Protein AF-A0A662TUN0-F1 (afdb_monomer_lite)

Foldseek 3Di:
DPPVVVVVVPPPDDDDPPPVNVVVVVVVVVVVLVVVVVVQDDDPCCVVVVVVVVVLVVVLVVVVVVPPPDDDDVVVVVVSVCSVVVVSVVSVVVSVVCLVPDDLVSLLVVLLVVLVVLLVLLVVLLVLCVVLVHDPVLSVVSVVLSVVSVVLNVCSVVDPDSVVSVVSSVVNVVSSVVSNVVSVVSSVVSVVVVPPDPVVVVVVVVVVVVPDDDPDDDDDDDDDDDDDDPCPVVVVVCCVVPPVVVVVVVVVVVVVVVVVVVVVVVVVVVVCCVPPVPVPCPVPVVCCCVVPVVVVVVVVVVVVVVVVVVVVVLVVVVVVVCVVCPPPDLVSLVVQLVVLVVSLVVLVVVVVVVVVVLPDDDPDDPDNCNVVVVVCCVVCVVVVVSVVVSVVCNCVSHVVSVVVNCCVVPVPDDDDLVVLLQCLQVPVDDLVVSQVSVVVVVDDPVVSVVSSVVSHDQPDLVVLLQCVCVVVDDLVVSLVSVVVVVDDPVVSVVSNLSSNDADPLVRLLVCPLVVVDDLVVNLVSCVSVVNDPVCSVVVNLVSPQQQPLVRLLVCCLPVVDDLVVNLVNCVSVVNDNVCSVVSSVVSVCVSLVVVLVVVLLVLLVCVLVVVDDLVRSLVVSVVSVDDSVVSVVSNVVSVVVSLVVVLVVVLVVLLVCVLCVVDDPVRSVVVCVVSPHDVVVCVVVSVVSVVSSLVVVLVVQLVVLLVCVLVVVDDLVVSLVSNVVSPDDNVVSVVSSVVSVVVSVVVVVVD

Sequence (751 aa):
MPLEKSLKKQSEVEDPLTFGGILSPLRHVMDISLEALKRGLRDQNQHELAVAVSSLQRRVSTHLSAHRASKVDPRDLANIAMSIFNPIALAIHTANFVIKQTPLDQFKRMAKSQIDQWIKNLKDKIKRLEDLGASKSFINTANYTITRLQYKKSRIDRFRTKDQVQTFLRMVKEIYRGEEERLDKAIEELKKRKEKPWWEDLGKAITDAFAGVGEAISGAFAGIGAAIFGALRDFANWFYENALKPFWDWIVEQVKGLLKWAIDAIKGFLTWIKSDLMPTAKPYLQSFYREVVIPAFDAFKLLVEIVKGGIKAILGWIITKLKPFIPLTPDKAVDLACYMSAIGVVVSAGTGILNIFGRIRIFGTQVDYTAITRAFERAFSVTAITAVAASVLSGIAVRTPLTYAFNYTFRPTMPSEGTLNALRGHGFITKEKYKHYMAYYGYPDEWIELMEKLTWTIPSERQLINMLSINAITEEKFREAIKWYGYDDEFVNGFYKLAKWKPSQVVAEQMFIRGIIDEKSLRQVYEDLGIPREWQGKFIANLRRPLTRYETRITWEIRGLTDDYMIKTLKENGYRPADIPYMLSYIKGFTARTEKMAAARRIVRDVREGYYTPDAARNKIRKLNIRSEIVEALMLRAEAESEGDAKADLLSSLLEEFEYGLISRERLLKELEAYGYDLDRLRTTIRRREVRRRRRLRDLQLRTIIALRQRHKIDDATCLQMLLGIGLDEDWARAWLEYAKATERARRETA

pLDDT: mean 76.01, std 21.82, range [23.58, 98.0]

Radius of gyration: 50.06 Å; chains: 1; bounding box: 85×110×154 Å

Structure (mmCIF, N/CA/C/O backbone):
data_AF-A0A662TUN0-F1
#
_entry.id   AF-A0A662TUN0-F1
#
loop_
_atom_site.group_PDB
_atom_site.id
_atom_site.type_symbol
_atom_site.label_atom_id
_atom_site.label_alt_id
_atom_site.label_comp_id
_atom_site.label_asym_id
_atom_site.label_entity_id
_atom_site.label_seq_id
_atom_site.pdbx_PDB_ins_code
_atom_site.Cartn_x
_atom_site.Cartn_y
_atom_site.Cartn_z
_atom_site.occupancy
_atom_site.B_iso_or_equiv
_atom_site.auth_seq_id
_atom_site.auth_comp_id
_atom_site.auth_asym_id
_atom_site.auth_atom_id
_atom_site.pdbx_PDB_model_num
ATOM 1 N N . MET A 1 1 ? 25.743 -49.165 -41.991 1.00 48.34 1 MET A N 1
ATOM 2 C CA . MET A 1 1 ? 26.690 -50.197 -41.508 1.00 48.34 1 MET A CA 1
ATOM 3 C C . MET A 1 1 ? 28.045 -49.625 -41.031 1.00 48.34 1 MET A C 1
ATOM 5 O O . MET A 1 1 ? 29.084 -50.185 -41.348 1.00 48.34 1 MET A O 1
ATOM 9 N N . PRO A 1 2 ? 28.059 -48.573 -40.183 1.00 35.03 2 PRO A N 1
ATOM 10 C CA . PRO A 1 2 ? 29.164 -48.429 -39.220 1.00 35.03 2 PRO A CA 1
ATOM 11 C C . PRO A 1 2 ? 28.708 -48.034 -37.797 1.00 35.03 2 PRO A C 1
ATOM 13 O O . PRO A 1 2 ? 29.379 -47.257 -37.130 1.00 35.03 2 PRO A O 1
ATOM 16 N N . LEU A 1 3 ? 27.572 -48.562 -37.313 1.00 28.41 3 LEU A N 1
ATOM 17 C CA . LEU A 1 3 ? 27.154 -48.424 -35.901 1.00 28.41 3 LEU A CA 1
ATOM 18 C C . LEU A 1 3 ? 27.392 -49.699 -35.066 1.00 28.41 3 LEU A C 1
ATOM 20 O O . LEU A 1 3 ? 27.362 -49.659 -33.842 1.00 28.41 3 LEU A O 1
ATOM 24 N N . GLU A 1 4 ? 27.664 -50.829 -35.721 1.00 33.34 4 GLU A N 1
ATOM 25 C CA . GLU A 1 4 ? 27.716 -52.151 -35.080 1.00 33.34 4 GLU A CA 1
ATOM 26 C C . GLU A 1 4 ? 29.082 -52.460 -34.437 1.00 33.34 4 GLU A C 1
ATOM 28 O O . GLU A 1 4 ? 29.174 -53.241 -33.494 1.00 33.34 4 GLU A O 1
ATOM 33 N N . LYS A 1 5 ? 30.156 -51.788 -34.883 1.00 40.44 5 LYS A N 1
ATOM 34 C CA . LYS A 1 5 ? 31.504 -51.944 -34.305 1.00 40.44 5 LYS A CA 1
ATOM 35 C C . LYS A 1 5 ? 31.730 -51.129 -33.027 1.00 40.44 5 LYS A C 1
ATOM 37 O O . LYS A 1 5 ? 32.578 -51.510 -32.228 1.00 40.44 5 LYS A O 1
ATOM 42 N N . SER A 1 6 ? 30.960 -50.066 -32.794 1.00 36.12 6 SER A N 1
ATOM 43 C CA . SER A 1 6 ? 31.118 -49.222 -31.599 1.00 36.12 6 SER A CA 1
ATOM 44 C C . SER A 1 6 ? 30.481 -49.837 -30.349 1.00 36.12 6 SER A C 1
ATOM 46 O O . SER A 1 6 ? 30.940 -49.576 -29.243 1.00 36.12 6 SER A O 1
ATOM 48 N N . LEU A 1 7 ? 29.470 -50.700 -30.513 1.00 35.25 7 LEU A N 1
ATOM 49 C CA . LEU A 1 7 ? 28.774 -51.353 -29.396 1.00 35.25 7 LEU A CA 1
ATOM 50 C C . LEU A 1 7 ? 29.473 -52.626 -28.891 1.00 35.25 7 LEU A C 1
ATOM 52 O O . LEU A 1 7 ? 29.279 -53.005 -27.741 1.00 35.25 7 LEU A O 1
ATOM 56 N N . LYS A 1 8 ? 30.346 -53.253 -29.692 1.00 36.91 8 LYS A N 1
ATOM 57 C CA . LYS A 1 8 ? 31.093 -54.456 -29.274 1.00 36.91 8 LYS A CA 1
ATOM 58 C C . LYS A 1 8 ? 32.283 -54.186 -28.347 1.00 36.91 8 LYS A C 1
ATOM 60 O O . LYS A 1 8 ? 32.825 -55.133 -27.799 1.00 36.91 8 LYS A O 1
ATOM 65 N N . LYS A 1 9 ? 32.695 -52.926 -28.152 1.00 34.88 9 LYS A N 1
ATOM 66 C CA . LYS A 1 9 ? 33.853 -52.584 -27.301 1.00 34.88 9 LYS A CA 1
ATOM 67 C C . LYS A 1 9 ? 33.482 -52.142 -25.876 1.00 34.88 9 LYS A C 1
ATOM 69 O O . LYS A 1 9 ? 34.372 -51.832 -25.099 1.00 34.88 9 LYS A O 1
ATOM 74 N N . GLN A 1 10 ? 32.190 -52.107 -25.535 1.00 30.05 10 GLN A N 1
ATOM 75 C CA . GLN A 1 10 ? 31.691 -51.746 -24.196 1.00 30.05 10 GLN A CA 1
ATOM 76 C C . GLN A 1 10 ? 31.058 -52.919 -23.426 1.00 30.05 10 GLN A C 1
ATOM 78 O O . GLN A 1 10 ? 30.536 -52.708 -22.338 1.00 30.05 10 GLN A O 1
ATOM 83 N N . SER A 1 11 ? 31.109 -54.151 -23.946 1.00 30.75 11 SER A N 1
ATOM 84 C CA . SER A 1 11 ? 30.515 -55.329 -23.291 1.00 30.75 11 SER A CA 1
ATOM 85 C C . SER A 1 11 ? 31.464 -56.107 -22.368 1.00 30.75 11 SER A C 1
ATOM 87 O O . SER A 1 11 ? 31.121 -57.209 -21.958 1.00 30.75 11 SER A O 1
ATOM 89 N N . GLU A 1 12 ? 32.629 -55.556 -22.023 1.00 33.03 12 GLU A N 1
ATOM 90 C CA . GLU A 1 12 ? 33.566 -56.143 -21.052 1.00 33.03 12 GLU A CA 1
ATOM 91 C C . GLU A 1 12 ? 33.763 -55.195 -19.862 1.00 33.03 12 GLU A C 1
ATOM 93 O O . GLU A 1 12 ? 34.846 -54.674 -19.625 1.00 33.03 12 GLU A O 1
ATOM 98 N N . VAL A 1 13 ? 32.682 -54.924 -19.129 1.00 31.31 13 VAL A N 1
ATOM 99 C CA . VAL A 1 13 ? 32.752 -54.522 -17.718 1.00 31.31 13 VAL A CA 1
ATOM 100 C C . VAL A 1 13 ? 31.605 -55.235 -17.009 1.00 31.31 13 VAL A C 1
ATOM 102 O O . VAL A 1 13 ? 30.433 -54.923 -17.220 1.00 31.31 13 VAL A O 1
ATOM 105 N N . GLU A 1 14 ? 31.956 -56.250 -16.227 1.00 36.78 14 GLU A N 1
ATOM 106 C CA . GLU A 1 14 ? 31.050 -56.975 -15.344 1.00 36.78 14 GLU A CA 1
ATOM 107 C C . GLU A 1 14 ? 30.590 -56.059 -14.203 1.00 36.78 14 GLU A C 1
ATOM 109 O O . GLU A 1 14 ? 31.355 -55.777 -13.288 1.00 36.78 14 GLU A O 1
ATOM 114 N N . ASP A 1 15 ? 29.334 -55.613 -14.248 1.00 33.41 15 ASP A N 1
ATOM 115 C CA . ASP A 1 15 ? 28.508 -55.485 -13.042 1.00 33.41 15 ASP A CA 1
ATOM 116 C C . ASP A 1 15 ? 27.020 -55.484 -13.454 1.00 33.41 15 ASP A C 1
ATOM 118 O O . ASP A 1 15 ? 26.587 -54.610 -14.218 1.00 33.41 15 ASP A O 1
ATOM 122 N N . PRO A 1 16 ? 26.195 -56.467 -13.046 1.00 37.47 16 PRO A N 1
ATOM 123 C CA . PRO A 1 16 ? 24.793 -56.479 -13.426 1.00 37.47 16 PRO A CA 1
ATOM 124 C C . PRO A 1 16 ? 24.069 -55.351 -12.686 1.00 37.47 16 PRO A C 1
ATOM 126 O O . PRO A 1 16 ? 23.935 -55.381 -11.464 1.00 37.47 16 PRO A O 1
ATOM 129 N N . LEU A 1 17 ? 23.545 -54.375 -13.439 1.00 38.66 17 LEU A N 1
ATOM 130 C CA . LEU A 1 17 ? 22.558 -53.398 -12.969 1.00 38.66 17 LEU A CA 1
ATOM 131 C C . LEU A 1 17 ? 21.424 -54.143 -12.255 1.00 38.66 17 LEU A C 1
ATOM 133 O O . LEU A 1 17 ? 20.499 -54.669 -12.878 1.00 38.66 17 LEU A O 1
ATOM 137 N N . THR A 1 18 ? 21.510 -54.220 -10.930 1.00 45.38 18 THR A N 1
ATOM 138 C CA . THR A 1 18 ? 20.488 -54.873 -10.125 1.00 45.38 18 THR A CA 1
ATOM 139 C C . THR A 1 18 ? 19.178 -54.116 -10.306 1.00 45.38 18 THR A C 1
ATOM 141 O O . THR A 1 18 ? 19.124 -52.886 -10.302 1.00 45.38 18 THR A O 1
ATOM 144 N N . PHE A 1 19 ? 18.090 -54.870 -10.449 1.00 42.88 19 PHE A N 1
ATOM 145 C CA . PHE A 1 19 ? 16.725 -54.376 -10.656 1.00 42.88 19 PHE A CA 1
ATOM 146 C C . PHE A 1 19 ? 16.303 -53.284 -9.638 1.00 42.88 19 PHE A C 1
ATOM 148 O O . PHE A 1 19 ? 15.432 -52.461 -9.916 1.00 42.88 19 PHE A O 1
ATOM 155 N N . GLY A 1 20 ? 16.957 -53.228 -8.469 1.00 43.78 20 GLY A N 1
ATOM 156 C CA . GLY A 1 20 ? 16.772 -52.192 -7.447 1.00 43.78 20 GLY A CA 1
ATOM 157 C C . GLY A 1 20 ? 17.351 -50.808 -7.789 1.00 43.78 20 GLY A C 1
ATOM 158 O O . GLY A 1 20 ? 16.782 -49.804 -7.357 1.00 43.78 20 GLY A O 1
ATOM 159 N N . GLY A 1 21 ? 18.417 -50.722 -8.594 1.00 43.38 21 GLY A N 1
ATOM 160 C CA . GLY A 1 21 ? 19.091 -49.461 -8.937 1.00 43.38 21 GLY A CA 1
ATOM 161 C C . GLY A 1 21 ? 18.290 -48.554 -9.878 1.00 43.38 21 GLY A C 1
ATOM 162 O O . GLY A 1 21 ? 18.373 -47.333 -9.779 1.00 43.38 21 GLY A O 1
ATOM 163 N N . ILE A 1 22 ? 17.450 -49.136 -10.742 1.00 48.38 22 ILE A N 1
ATOM 164 C CA . ILE A 1 22 ? 16.621 -48.397 -11.715 1.00 48.38 22 ILE A CA 1
ATOM 165 C C . ILE A 1 22 ? 15.262 -47.998 -11.113 1.00 48.38 22 ILE A C 1
ATOM 167 O O . ILE A 1 22 ? 14.720 -46.937 -11.429 1.00 48.38 22 ILE A O 1
ATOM 171 N N . LEU A 1 23 ? 14.711 -48.809 -10.203 1.00 47.75 23 LEU A N 1
ATOM 172 C CA . LEU A 1 23 ? 13.394 -48.557 -9.606 1.00 47.75 23 LEU A CA 1
ATOM 173 C C . LEU A 1 23 ? 13.408 -47.485 -8.510 1.00 47.75 23 LEU A C 1
ATOM 175 O O . LEU A 1 23 ? 12.399 -46.805 -8.328 1.00 47.75 23 LEU A O 1
ATOM 179 N N . SER A 1 24 ? 14.523 -47.300 -7.798 1.00 49.19 24 SER A N 1
ATOM 180 C CA . SER A 1 24 ? 14.619 -46.289 -6.734 1.00 49.19 24 SER A CA 1
ATOM 181 C C . SER A 1 24 ? 14.491 -44.845 -7.267 1.00 49.19 24 SER A C 1
ATOM 183 O O . SER A 1 24 ? 13.633 -44.109 -6.767 1.00 49.19 24 SER A O 1
ATOM 185 N N . PRO A 1 25 ? 15.196 -44.441 -8.347 1.00 44.03 25 PRO A N 1
ATOM 186 C CA . PRO A 1 25 ? 15.008 -43.124 -8.963 1.00 44.03 25 PRO A CA 1
ATOM 187 C C . PRO A 1 25 ? 13.605 -42.925 -9.547 1.00 44.03 25 PRO A C 1
ATOM 189 O O . PRO A 1 25 ? 13.016 -41.861 -9.381 1.00 44.03 25 PRO A O 1
ATOM 192 N N . LEU A 1 26 ? 13.035 -43.952 -10.187 1.00 47.12 26 LEU A N 1
ATOM 193 C CA . LEU A 1 26 ? 11.683 -43.901 -10.761 1.00 47.12 26 LEU A CA 1
ATOM 194 C C . LEU A 1 26 ? 10.607 -43.724 -9.685 1.00 47.12 26 LEU A C 1
ATOM 196 O O . LEU A 1 26 ? 9.713 -42.892 -9.839 1.00 47.12 26 LEU A O 1
ATOM 200 N N . ARG A 1 27 ? 10.728 -44.442 -8.563 1.00 50.09 27 ARG A N 1
ATOM 201 C CA . ARG A 1 27 ? 9.854 -44.282 -7.396 1.00 50.09 27 ARG A CA 1
ATOM 202 C C . ARG A 1 27 ? 9.994 -42.890 -6.785 1.00 50.09 27 ARG A C 1
ATOM 204 O O . ARG A 1 27 ? 8.986 -42.252 -6.510 1.00 50.09 27 ARG A O 1
ATOM 211 N N . HIS A 1 28 ? 11.219 -42.382 -6.667 1.00 48.28 28 HIS A N 1
ATOM 212 C CA . HIS A 1 28 ? 11.476 -41.038 -6.154 1.00 48.28 28 HIS A CA 1
ATOM 213 C C . HIS A 1 28 ? 10.874 -39.942 -7.053 1.00 48.28 28 HIS A C 1
ATOM 215 O O . HIS A 1 28 ? 10.229 -39.017 -6.562 1.00 48.28 28 HIS A O 1
ATOM 221 N N . VAL A 1 29 ? 11.000 -40.074 -8.378 1.00 45.88 29 VAL A N 1
ATOM 222 C CA . VAL A 1 29 ? 10.388 -39.157 -9.358 1.00 45.88 29 VAL A CA 1
ATOM 223 C C . VAL A 1 29 ? 8.859 -39.237 -9.322 1.00 45.88 29 VAL A C 1
ATOM 225 O O . VAL A 1 29 ? 8.189 -38.202 -9.405 1.00 45.88 29 VAL A O 1
ATOM 228 N N . MET A 1 30 ? 8.293 -40.437 -9.153 1.00 51.94 30 MET A N 1
ATOM 229 C CA . MET A 1 30 ? 6.851 -40.623 -8.975 1.00 51.94 30 MET A CA 1
ATOM 230 C C . MET A 1 30 ? 6.352 -39.979 -7.681 1.00 51.94 30 MET A C 1
ATOM 232 O O . MET A 1 30 ? 5.363 -39.252 -7.733 1.00 51.94 30 MET A O 1
ATOM 236 N N . ASP A 1 31 ? 7.046 -40.168 -6.560 1.00 53.22 31 ASP A N 1
ATOM 237 C CA . ASP A 1 31 ? 6.667 -39.607 -5.259 1.00 53.22 31 ASP A CA 1
ATOM 238 C C . ASP A 1 31 ? 6.733 -38.068 -5.268 1.00 53.22 31 ASP A C 1
ATOM 240 O O . ASP A 1 31 ? 5.800 -37.404 -4.809 1.00 53.22 31 ASP A O 1
ATOM 244 N N . ILE A 1 32 ? 7.768 -37.484 -5.888 1.00 48.00 32 ILE A N 1
ATOM 245 C CA . ILE A 1 32 ? 7.890 -36.028 -6.084 1.00 48.00 32 ILE A CA 1
ATOM 246 C C . ILE A 1 32 ? 6.746 -35.491 -6.954 1.00 48.00 32 ILE A C 1
ATOM 248 O O . ILE A 1 32 ? 6.148 -34.458 -6.637 1.00 48.00 32 ILE A O 1
ATOM 252 N N . SER A 1 33 ? 6.419 -36.192 -8.042 1.00 47.09 33 SER A N 1
ATOM 253 C CA . SER A 1 33 ? 5.356 -35.783 -8.968 1.00 47.09 33 SER A CA 1
ATOM 254 C C . SER A 1 33 ? 3.970 -35.886 -8.322 1.00 47.09 33 SER A C 1
ATOM 256 O O . SER A 1 33 ? 3.140 -34.993 -8.500 1.00 47.09 33 SER A O 1
ATOM 258 N N . LEU A 1 34 ? 3.733 -36.928 -7.516 1.00 52.03 34 LEU A N 1
ATOM 259 C CA . LEU A 1 34 ? 2.487 -37.128 -6.770 1.00 52.03 34 LEU A CA 1
ATOM 260 C C . LEU A 1 34 ? 2.287 -36.046 -5.705 1.00 52.03 34 LEU A C 1
ATOM 262 O O . LEU A 1 34 ? 1.183 -35.528 -5.539 1.00 52.03 34 LEU A O 1
ATOM 266 N N . GLU A 1 35 ? 3.353 -35.693 -4.992 1.00 50.09 35 GLU A N 1
ATOM 267 C CA . GLU A 1 35 ? 3.318 -34.690 -3.932 1.00 50.09 35 GLU A CA 1
ATOM 268 C C . GLU A 1 35 ? 3.125 -33.273 -4.503 1.00 50.09 35 GLU A C 1
ATOM 270 O O . GLU A 1 35 ? 2.388 -32.460 -3.939 1.00 50.09 35 GLU A O 1
ATOM 275 N N . ALA A 1 36 ? 3.694 -32.991 -5.681 1.00 45.69 36 ALA A N 1
ATOM 276 C CA . ALA A 1 36 ? 3.439 -31.759 -6.427 1.00 45.69 36 ALA A CA 1
ATOM 277 C C . ALA A 1 36 ? 1.981 -31.658 -6.922 1.00 45.69 36 ALA A C 1
ATOM 279 O O . ALA A 1 36 ? 1.385 -30.580 -6.848 1.00 45.69 36 ALA A O 1
ATOM 280 N N . LEU A 1 37 ? 1.387 -32.774 -7.363 1.00 48.62 37 LEU A N 1
ATOM 281 C CA . LEU A 1 37 ? -0.019 -32.861 -7.783 1.00 48.62 37 LEU A CA 1
ATOM 282 C C . LEU A 1 37 ? -0.994 -32.697 -6.605 1.00 48.62 37 LEU A C 1
ATOM 284 O O . LEU A 1 37 ? -1.946 -31.923 -6.707 1.00 48.62 37 LEU A O 1
ATOM 288 N N . LYS A 1 38 ? -0.725 -33.336 -5.458 1.00 49.38 38 LYS A N 1
ATOM 289 C CA . LYS A 1 38 ? -1.530 -33.205 -4.225 1.00 49.38 38 LYS A CA 1
ATOM 290 C C . LYS A 1 38 ? -1.543 -31.779 -3.669 1.00 49.38 38 LYS A C 1
ATOM 292 O O . LYS A 1 38 ? -2.560 -31.333 -3.142 1.00 49.38 38 LYS A O 1
ATOM 297 N N . ARG A 1 39 ? -0.436 -31.041 -3.803 1.00 46.94 39 ARG A N 1
ATOM 298 C CA . ARG A 1 39 ? -0.315 -29.649 -3.326 1.00 46.94 39 ARG A CA 1
ATOM 299 C C . ARG A 1 39 ? -0.993 -28.617 -4.240 1.00 46.94 39 ARG A C 1
ATOM 301 O O . ARG A 1 39 ? -1.156 -27.475 -3.818 1.00 46.94 39 ARG A O 1
ATOM 308 N N . GLY A 1 40 ? -1.373 -28.988 -5.467 1.00 43.53 40 GLY A N 1
ATOM 309 C CA . GLY A 1 40 ? -1.867 -28.062 -6.494 1.00 43.53 40 GLY A CA 1
ATOM 310 C C . GLY A 1 40 ? -3.389 -27.896 -6.615 1.00 43.53 40 GLY A C 1
ATOM 311 O O . GLY A 1 40 ? -3.819 -26.941 -7.258 1.00 43.53 40 GLY A O 1
ATOM 312 N N . LEU A 1 41 ? -4.220 -28.776 -6.039 1.00 42.81 41 LEU A N 1
ATOM 313 C CA . LEU A 1 41 ? -5.673 -28.814 -6.302 1.00 42.81 41 LEU A CA 1
ATOM 314 C C . LEU A 1 41 ? -6.492 -29.070 -5.017 1.00 42.81 41 LEU A C 1
ATOM 316 O O . LEU A 1 41 ? -6.127 -29.944 -4.228 1.00 42.81 41 LEU A O 1
ATOM 320 N N . ARG A 1 42 ? -7.613 -28.346 -4.811 1.00 56.47 42 ARG A N 1
ATOM 321 C CA . ARG A 1 42 ? -8.552 -28.573 -3.687 1.00 56.47 42 ARG A CA 1
ATOM 322 C C . ARG A 1 42 ? -10.001 -28.899 -4.085 1.00 56.47 42 ARG A C 1
ATOM 324 O O . ARG A 1 42 ? -10.560 -28.341 -5.026 1.00 56.47 42 ARG A O 1
ATOM 331 N N . ASP A 1 43 ? -10.525 -29.792 -3.251 1.00 44.59 43 ASP A N 1
ATOM 332 C CA . ASP A 1 43 ? -11.862 -30.252 -2.858 1.00 44.59 43 ASP A CA 1
ATOM 333 C C . ASP A 1 43 ? -12.797 -30.938 -3.872 1.00 44.59 43 ASP A C 1
ATOM 335 O O . ASP A 1 43 ? -13.082 -32.113 -3.662 1.00 44.59 43 ASP A O 1
ATOM 339 N N . GLN A 1 44 ? -13.242 -30.343 -4.985 1.00 40.41 44 GLN A N 1
ATOM 340 C CA . GLN A 1 44 ? -14.208 -31.061 -5.855 1.00 40.41 44 GLN A CA 1
ATOM 341 C C . GLN A 1 44 ? -13.576 -32.085 -6.816 1.00 40.41 44 GLN A C 1
ATOM 343 O O . GLN A 1 44 ? -14.202 -33.090 -7.131 1.00 40.41 44 GLN A O 1
ATOM 348 N N . ASN A 1 45 ? -12.304 -31.913 -7.191 1.00 47.84 45 ASN A N 1
ATOM 349 C CA . ASN A 1 45 ? -11.622 -32.815 -8.136 1.00 47.84 45 ASN A CA 1
ATOM 350 C C . ASN A 1 45 ? -10.667 -33.816 -7.457 1.00 47.84 45 ASN A C 1
ATOM 352 O O . ASN A 1 45 ? -10.007 -34.599 -8.138 1.00 47.84 45 ASN A O 1
ATOM 356 N N . GLN A 1 46 ? -10.552 -33.796 -6.122 1.00 47.53 46 GLN A N 1
ATOM 357 C CA . GLN A 1 46 ? -9.635 -34.694 -5.409 1.00 47.53 46 GLN A CA 1
ATOM 358 C C . GLN A 1 46 ? -10.097 -36.150 -5.449 1.00 47.53 46 GLN A C 1
ATOM 360 O O . GLN A 1 46 ? -9.251 -37.035 -5.511 1.00 47.53 46 GLN A O 1
ATOM 365 N N . HIS A 1 47 ? -11.408 -36.406 -5.451 1.00 48.12 47 HIS A N 1
ATOM 366 C CA . HIS A 1 47 ? -11.932 -37.769 -5.472 1.00 48.12 47 HIS A CA 1
ATOM 367 C C . HIS A 1 47 ? -11.690 -38.452 -6.825 1.00 48.12 47 HIS A C 1
ATOM 369 O O . HIS A 1 47 ? -11.083 -39.516 -6.865 1.00 48.12 47 HIS A O 1
ATOM 375 N N . GLU A 1 48 ? -12.057 -37.810 -7.937 1.00 47.22 48 GLU A N 1
ATOM 376 C CA . GLU A 1 48 ? -11.867 -38.370 -9.284 1.00 47.22 48 GLU A CA 1
ATOM 377 C C . GLU A 1 48 ? -10.387 -38.547 -9.637 1.00 47.22 48 GLU A C 1
ATOM 379 O O . GLU A 1 48 ? -9.991 -39.571 -10.197 1.00 47.22 48 GLU A O 1
ATOM 384 N N . LEU A 1 49 ? -9.539 -37.591 -9.245 1.00 47.53 49 LEU A N 1
ATOM 385 C CA . LEU A 1 49 ? -8.101 -37.695 -9.460 1.00 47.53 49 LEU A CA 1
ATOM 386 C C . LEU A 1 49 ? -7.466 -38.748 -8.539 1.00 47.53 49 LEU A C 1
ATOM 388 O O . LEU A 1 49 ? -6.587 -39.478 -8.986 1.00 47.53 49 LEU A O 1
ATOM 392 N N . ALA A 1 50 ? -7.914 -38.878 -7.284 1.00 48.41 50 ALA A N 1
ATOM 393 C CA . ALA A 1 50 ? -7.467 -39.951 -6.395 1.00 48.41 50 ALA A CA 1
ATOM 394 C C . ALA A 1 50 ? -7.872 -41.324 -6.939 1.00 48.41 50 ALA A C 1
ATOM 396 O O . ALA A 1 50 ? -7.047 -42.230 -6.944 1.00 48.41 50 ALA A O 1
ATOM 397 N N . VAL A 1 51 ? -9.086 -41.466 -7.479 1.00 56.62 51 VAL A N 1
ATOM 398 C CA . VAL A 1 51 ? -9.546 -42.691 -8.149 1.00 56.62 51 VAL A CA 1
ATOM 399 C C . VAL A 1 51 ? -8.697 -42.985 -9.389 1.00 56.62 51 VAL A C 1
ATOM 401 O O . VAL A 1 51 ? -8.218 -44.110 -9.545 1.00 56.62 51 VAL A O 1
ATOM 404 N N . ALA A 1 52 ? -8.426 -41.984 -10.232 1.00 50.06 52 ALA A N 1
ATOM 405 C CA . ALA A 1 52 ? -7.586 -42.141 -11.419 1.00 50.06 52 ALA A CA 1
ATOM 406 C C . ALA A 1 52 ? -6.145 -42.543 -11.057 1.00 50.06 52 ALA A C 1
ATOM 408 O O . ALA A 1 52 ? -5.614 -43.498 -11.631 1.00 50.06 52 ALA A O 1
ATOM 409 N N . VAL A 1 53 ? -5.545 -41.880 -10.061 1.00 49.56 53 VAL A N 1
ATOM 410 C CA . VAL A 1 53 ? -4.190 -42.152 -9.555 1.00 49.56 53 VAL A CA 1
ATOM 411 C C . VAL A 1 53 ? -4.114 -43.516 -8.877 1.00 49.56 53 VAL A C 1
ATOM 413 O O . VAL A 1 53 ? -3.183 -44.267 -9.150 1.00 49.56 53 VAL A O 1
ATOM 416 N N . SER A 1 54 ? -5.097 -43.892 -8.057 1.00 55.66 54 SER A N 1
ATOM 417 C CA . SER A 1 54 ? -5.170 -45.229 -7.464 1.00 55.66 54 SER A CA 1
ATOM 418 C C . SER A 1 54 ? -5.354 -46.311 -8.528 1.00 55.66 54 SER A C 1
ATOM 420 O O . SER A 1 54 ? -4.742 -47.371 -8.409 1.00 55.66 54 SER A O 1
ATOM 422 N N . SER A 1 55 ? -6.115 -46.054 -9.600 1.00 57.50 55 SER A N 1
ATOM 423 C CA . SER A 1 55 ? -6.226 -46.990 -10.730 1.00 57.50 55 SER A CA 1
ATOM 424 C C . SER A 1 55 ? -4.898 -47.132 -11.481 1.00 57.50 55 SER A C 1
ATOM 426 O O . SER A 1 55 ? -4.508 -48.247 -11.831 1.00 57.50 55 SER A O 1
ATOM 428 N N . LEU A 1 56 ? -4.162 -46.027 -11.658 1.00 51.62 56 LEU A N 1
ATOM 429 C CA . LEU A 1 56 ? -2.853 -46.014 -12.306 1.00 51.62 56 LEU A CA 1
ATOM 430 C C . LEU A 1 56 ? -1.825 -46.767 -11.458 1.00 51.62 56 LEU A C 1
ATOM 432 O O . LEU A 1 56 ? -1.101 -47.613 -11.969 1.00 51.62 56 LEU A O 1
ATOM 436 N N . GLN A 1 57 ? -1.817 -46.521 -10.148 1.00 53.50 57 GLN A N 1
ATOM 437 C CA . GLN A 1 57 ? -0.956 -47.200 -9.185 1.00 53.50 57 GLN A CA 1
ATOM 438 C C . GLN A 1 57 ? -1.246 -48.704 -9.150 1.00 53.50 57 GLN A C 1
ATOM 440 O O . GLN A 1 57 ? -0.312 -49.504 -9.114 1.00 53.50 57 GLN A O 1
ATOM 445 N N . ARG A 1 58 ? -2.524 -49.101 -9.245 1.00 61.06 58 ARG A N 1
ATOM 446 C CA . ARG A 1 58 ? -2.928 -50.508 -9.345 1.00 61.06 58 ARG A CA 1
ATOM 447 C C . ARG A 1 58 ? -2.439 -51.126 -10.660 1.00 61.06 58 ARG A C 1
ATOM 449 O O . ARG A 1 58 ? -1.803 -52.166 -10.611 1.00 61.06 58 ARG A O 1
ATOM 456 N N . ARG A 1 59 ? -2.618 -50.456 -11.807 1.00 56.69 59 ARG A N 1
ATOM 457 C CA . ARG A 1 59 ? -2.146 -50.927 -13.129 1.00 56.69 59 ARG A CA 1
ATOM 458 C C . ARG A 1 59 ? -0.624 -51.051 -13.216 1.00 56.69 59 ARG A C 1
ATOM 460 O O . ARG A 1 59 ? -0.127 -52.064 -13.698 1.00 56.69 59 ARG A O 1
ATOM 467 N N . VAL A 1 60 ? 0.111 -50.063 -12.706 1.00 54.81 60 VAL A N 1
ATOM 468 C CA . VAL A 1 60 ? 1.581 -50.089 -12.639 1.00 54.81 60 VAL A CA 1
ATOM 469 C C . VAL A 1 60 ? 2.047 -51.198 -11.698 1.00 54.81 60 VAL A C 1
ATOM 471 O O . VAL A 1 60 ? 2.943 -51.958 -12.050 1.00 54.81 60 VAL A O 1
ATOM 474 N N . SER A 1 61 ? 1.408 -51.362 -10.536 1.00 54.53 61 SER A N 1
ATOM 475 C CA . SER A 1 61 ? 1.732 -52.446 -9.604 1.00 54.53 61 SER A CA 1
ATOM 476 C C . SER A 1 61 ? 1.442 -53.827 -10.197 1.00 54.53 61 SER A C 1
ATOM 478 O O . SER A 1 61 ? 2.270 -54.719 -10.027 1.00 54.53 61 SER A O 1
ATOM 480 N N . THR A 1 62 ? 0.332 -54.003 -10.922 1.00 64.50 62 THR A N 1
ATOM 481 C CA . THR A 1 62 ? -0.016 -55.246 -11.631 1.00 64.50 62 THR A CA 1
ATOM 482 C C . THR A 1 62 ? 0.976 -55.555 -12.754 1.00 64.50 62 THR A C 1
ATOM 484 O O . THR A 1 62 ? 1.445 -56.684 -12.846 1.00 64.50 62 THR A O 1
ATOM 487 N N . HIS A 1 63 ? 1.382 -54.565 -13.556 1.00 56.88 63 HIS A N 1
ATOM 488 C CA . HIS A 1 63 ? 2.401 -54.776 -14.593 1.00 56.88 63 HIS A CA 1
ATOM 489 C C . HIS A 1 63 ? 3.784 -55.094 -14.008 1.00 56.88 63 HIS A C 1
ATOM 491 O O . HIS A 1 63 ? 4.450 -56.015 -14.475 1.00 56.88 63 HIS A O 1
ATOM 497 N N . LEU A 1 64 ? 4.197 -54.402 -12.941 1.00 57.16 64 LEU A N 1
ATOM 498 C CA . LEU A 1 64 ? 5.473 -54.664 -12.265 1.00 57.16 64 LEU A CA 1
ATOM 499 C C . LEU A 1 64 ? 5.505 -56.028 -11.557 1.00 57.16 64 LEU A C 1
ATOM 501 O O . LEU A 1 64 ? 6.565 -56.645 -11.471 1.00 57.16 64 LEU A O 1
ATOM 505 N N . SER A 1 65 ? 4.365 -56.514 -11.056 1.00 58.06 65 SER A N 1
ATOM 506 C CA . SER A 1 65 ? 4.269 -57.848 -10.442 1.00 58.06 65 SER A CA 1
ATOM 507 C C . SER A 1 65 ? 4.178 -58.969 -11.480 1.00 58.06 65 SER A C 1
ATOM 509 O O . SER A 1 65 ? 4.783 -60.016 -11.266 1.00 58.06 65 SER A O 1
ATOM 511 N N . ALA A 1 66 ? 3.546 -58.735 -12.635 1.00 55.94 66 ALA A N 1
ATOM 512 C CA . ALA A 1 66 ? 3.524 -59.682 -13.753 1.00 55.94 66 ALA A CA 1
ATOM 513 C C . ALA A 1 66 ? 4.902 -59.878 -14.420 1.00 55.94 66 ALA A C 1
ATOM 515 O O . ALA A 1 66 ? 5.157 -60.926 -15.002 1.00 55.94 66 ALA A O 1
ATOM 516 N N . HIS A 1 67 ? 5.803 -58.893 -14.341 1.00 56.69 67 HIS A N 1
ATOM 517 C CA . HIS A 1 67 ? 7.136 -58.946 -14.967 1.00 56.69 67 HIS A CA 1
ATOM 518 C C . HIS A 1 67 ? 8.274 -59.337 -14.014 1.00 56.69 67 HIS A C 1
ATOM 520 O O . HIS A 1 67 ? 9.429 -59.406 -14.425 1.00 56.69 67 HIS A O 1
ATOM 526 N N . ARG A 1 68 ? 7.969 -59.684 -12.755 1.00 50.16 68 ARG A N 1
ATOM 527 C CA . ARG A 1 68 ? 8.947 -60.267 -11.817 1.00 50.16 68 ARG A CA 1
ATOM 528 C C . ARG A 1 68 ? 9.416 -61.682 -12.207 1.00 50.16 68 ARG A C 1
ATOM 530 O O . ARG A 1 68 ? 10.279 -62.218 -11.522 1.00 50.16 68 ARG A O 1
ATOM 537 N N . ALA A 1 69 ? 8.870 -62.273 -13.276 1.00 46.69 69 ALA A N 1
ATOM 538 C CA . ALA A 1 69 ? 9.097 -63.667 -13.664 1.00 46.69 69 ALA A CA 1
ATOM 539 C C . ALA A 1 69 ? 9.892 -63.883 -14.975 1.00 46.69 69 ALA A C 1
ATOM 541 O O . ALA A 1 69 ? 10.171 -65.031 -15.309 1.00 46.69 69 ALA A O 1
ATOM 542 N N . SER A 1 70 ? 10.310 -62.847 -15.715 1.00 51.56 70 SER A N 1
ATOM 543 C CA . SER A 1 70 ? 11.095 -63.042 -16.951 1.00 51.56 70 SER A CA 1
ATOM 544 C C . SER A 1 70 ? 12.018 -61.865 -17.286 1.00 51.56 70 SER A C 1
ATOM 546 O O . SER A 1 70 ? 11.755 -60.729 -16.899 1.00 51.56 70 SER A O 1
ATOM 548 N N . LYS A 1 71 ? 13.108 -62.136 -18.025 1.00 55.09 71 LYS A N 1
ATOM 549 C CA . LYS A 1 71 ? 14.016 -61.120 -18.593 1.00 55.09 71 LYS A CA 1
ATOM 550 C C . LYS A 1 71 ? 13.201 -60.142 -19.453 1.00 55.09 71 LYS A C 1
ATOM 552 O O . LYS A 1 71 ? 12.608 -60.562 -20.439 1.00 55.09 71 LYS A O 1
ATOM 557 N N . VAL A 1 72 ? 13.140 -58.873 -19.053 1.00 54.38 72 VAL A N 1
ATOM 558 C CA . VAL A 1 72 ? 12.293 -57.850 -19.692 1.00 54.38 72 VAL A CA 1
ATOM 559 C C . VAL A 1 72 ? 13.022 -57.231 -20.890 1.00 54.38 72 VAL A C 1
ATOM 561 O O . VAL A 1 72 ? 14.163 -56.789 -20.752 1.00 54.38 72 VAL A O 1
ATOM 564 N N . ASP A 1 73 ? 12.365 -57.193 -22.052 1.00 64.25 73 ASP A N 1
ATOM 565 C CA . ASP A 1 73 ? 12.854 -56.531 -23.268 1.00 64.25 73 ASP A CA 1
ATOM 566 C C . ASP A 1 73 ? 12.906 -54.999 -23.042 1.00 64.25 73 ASP A C 1
ATOM 568 O O . ASP A 1 73 ? 11.954 -54.418 -22.510 1.00 64.25 73 ASP A O 1
ATOM 572 N N . PRO A 1 74 ? 13.984 -54.293 -23.434 1.00 53.03 74 PRO A N 1
ATOM 573 C CA . PRO A 1 74 ? 14.061 -52.828 -23.389 1.00 53.03 74 PRO A CA 1
ATOM 574 C C . PRO A 1 74 ? 12.856 -52.091 -24.005 1.00 53.03 74 PRO A C 1
ATOM 576 O O . PRO A 1 74 ? 12.537 -50.974 -23.586 1.00 53.03 74 PRO A O 1
ATOM 579 N N . ARG A 1 75 ? 12.158 -52.699 -24.972 1.00 55.38 75 ARG A N 1
ATOM 580 C CA . ARG A 1 75 ? 10.920 -52.162 -25.562 1.00 55.38 75 ARG A CA 1
ATOM 581 C C . ARG A 1 75 ? 9.759 -52.142 -24.568 1.00 55.38 75 ARG A C 1
ATOM 583 O O . ARG A 1 75 ? 8.992 -51.180 -24.559 1.00 55.38 75 ARG A O 1
ATOM 590 N N . ASP A 1 76 ? 9.671 -53.126 -23.680 1.00 61.53 76 ASP A N 1
ATOM 591 C CA . ASP A 1 76 ? 8.643 -53.176 -22.637 1.00 61.53 76 ASP A CA 1
ATOM 592 C C . ASP A 1 76 ? 8.897 -52.119 -21.558 1.00 61.53 76 ASP A C 1
ATOM 594 O O . ASP A 1 76 ? 7.963 -51.464 -21.096 1.00 61.53 76 ASP A O 1
ATOM 598 N N . LEU A 1 77 ? 10.165 -51.844 -21.230 1.00 55.69 77 LEU A N 1
ATOM 599 C CA . LEU A 1 77 ? 10.539 -50.723 -20.356 1.00 55.69 77 LEU A CA 1
ATOM 600 C C . LEU A 1 77 ? 10.182 -49.360 -20.971 1.00 55.69 77 LEU A C 1
ATOM 602 O O . LEU A 1 77 ? 9.693 -48.480 -20.260 1.00 55.69 77 LEU A O 1
ATOM 606 N N . ALA A 1 78 ? 10.366 -49.187 -22.284 1.00 53.16 78 ALA A N 1
ATOM 607 C CA . ALA A 1 78 ? 9.948 -47.977 -22.994 1.00 53.16 78 ALA A CA 1
ATOM 608 C C . ALA A 1 78 ? 8.416 -47.814 -23.003 1.00 53.16 78 ALA A C 1
ATOM 610 O O . ALA A 1 78 ? 7.912 -46.711 -22.780 1.00 53.16 78 ALA A O 1
ATOM 611 N N . ASN A 1 79 ? 7.667 -48.907 -23.173 1.00 60.16 79 ASN A N 1
ATOM 612 C CA . ASN A 1 79 ? 6.204 -48.902 -23.108 1.00 60.16 79 ASN A CA 1
ATOM 613 C C . ASN A 1 79 ? 5.688 -48.598 -21.693 1.00 60.16 79 ASN A C 1
ATOM 615 O O . ASN A 1 79 ? 4.752 -47.810 -21.533 1.00 60.16 79 ASN A O 1
ATOM 619 N N . ILE A 1 80 ? 6.336 -49.134 -20.654 1.00 62.62 80 ILE A N 1
ATOM 620 C CA . ILE A 1 80 ? 6.034 -48.814 -19.253 1.00 62.62 80 ILE A CA 1
ATOM 621 C C . ILE A 1 80 ? 6.323 -47.333 -18.977 1.00 62.62 80 ILE A C 1
ATOM 623 O O . ILE A 1 80 ? 5.461 -46.641 -18.430 1.00 62.62 80 ILE A O 1
ATOM 627 N N . ALA A 1 81 ? 7.470 -46.811 -19.420 1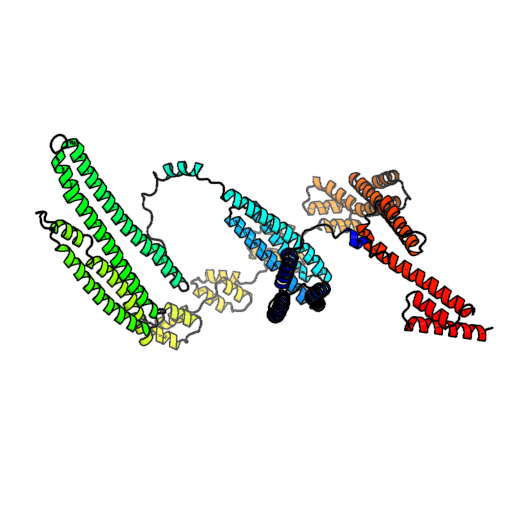.00 55.50 81 ALA A N 1
ATOM 628 C CA . ALA A 1 81 ? 7.805 -45.395 -19.282 1.00 55.50 81 ALA A CA 1
ATOM 629 C C . ALA A 1 81 ? 6.774 -44.497 -19.986 1.00 55.50 81 ALA A C 1
ATOM 631 O O . ALA A 1 81 ? 6.282 -43.545 -19.382 1.00 55.50 81 ALA A O 1
ATOM 632 N N . MET A 1 82 ? 6.364 -44.833 -21.212 1.00 54.75 82 MET A N 1
ATOM 633 C CA . MET A 1 82 ? 5.333 -44.097 -21.955 1.00 54.75 82 MET A CA 1
ATOM 634 C C . MET A 1 82 ? 3.953 -44.176 -21.285 1.00 54.75 82 MET A C 1
ATOM 636 O O . MET A 1 82 ? 3.226 -43.180 -21.258 1.00 54.75 82 MET A O 1
ATOM 640 N N . SER A 1 83 ? 3.608 -45.312 -20.670 1.00 57.12 83 SER A N 1
ATOM 641 C CA . SER A 1 83 ? 2.353 -45.476 -19.919 1.00 57.12 83 SER A CA 1
ATOM 642 C C . SER A 1 83 ? 2.299 -44.650 -18.626 1.00 57.12 83 SER A C 1
ATOM 644 O O . SER A 1 83 ? 1.208 -44.324 -18.161 1.00 57.12 83 SER A O 1
ATOM 646 N N . ILE A 1 84 ? 3.457 -44.261 -18.077 1.00 61.22 84 ILE A N 1
ATOM 647 C CA . ILE A 1 84 ? 3.589 -43.392 -16.894 1.00 61.22 84 ILE A CA 1
ATOM 648 C C . ILE A 1 84 ? 3.700 -41.916 -17.305 1.00 61.22 84 ILE A C 1
ATOM 650 O O . ILE A 1 84 ? 3.081 -41.049 -16.683 1.00 61.22 84 ILE A O 1
ATOM 654 N N . PHE A 1 85 ? 4.445 -41.613 -18.372 1.00 57.59 85 PHE A N 1
ATOM 655 C CA . PHE A 1 85 ? 4.646 -40.244 -18.851 1.00 57.59 85 PHE A CA 1
ATOM 656 C C . PHE A 1 85 ? 3.382 -39.636 -19.466 1.00 57.59 85 PHE A C 1
ATOM 658 O O . PHE A 1 85 ? 3.095 -38.466 -19.208 1.00 57.59 85 PHE A O 1
ATOM 665 N N . ASN A 1 86 ? 2.595 -40.404 -20.225 1.00 65.88 86 ASN A N 1
ATOM 666 C CA . ASN A 1 86 ? 1.396 -39.885 -20.893 1.00 65.88 86 ASN A CA 1
ATOM 667 C C . ASN A 1 86 ? 0.320 -39.365 -19.914 1.00 65.88 86 ASN A C 1
ATOM 669 O O . ASN A 1 86 ? -0.169 -38.255 -20.124 1.00 65.88 86 ASN A O 1
ATOM 673 N N . PRO A 1 87 ? -0.025 -40.065 -18.814 1.00 64.69 87 PRO A N 1
ATOM 674 C CA . PRO A 1 87 ? -0.956 -39.549 -17.807 1.00 64.69 87 PRO A CA 1
ATOM 675 C C . PRO A 1 87 ? -0.448 -38.301 -17.081 1.00 64.69 87 PRO A C 1
ATOM 677 O O . PRO A 1 87 ? -1.236 -37.403 -16.795 1.00 64.69 87 PRO A O 1
ATOM 680 N N . ILE A 1 88 ? 0.858 -38.213 -16.800 1.00 61.66 88 ILE A N 1
ATOM 681 C CA . ILE A 1 88 ? 1.461 -37.036 -16.152 1.00 61.66 88 ILE A CA 1
ATOM 682 C C . ILE A 1 88 ? 1.436 -35.840 -17.108 1.00 61.66 88 ILE A C 1
ATOM 684 O O . ILE A 1 88 ? 1.031 -34.744 -16.717 1.00 61.66 88 ILE A O 1
ATOM 688 N N . ALA A 1 89 ? 1.806 -36.052 -18.373 1.00 60.50 89 ALA A N 1
ATOM 689 C CA . ALA A 1 89 ? 1.719 -35.035 -19.413 1.00 60.50 89 ALA A CA 1
ATOM 690 C C . ALA A 1 89 ? 0.271 -34.559 -19.600 1.00 60.50 89 ALA A C 1
ATOM 692 O O . ALA A 1 89 ? 0.033 -33.353 -19.637 1.00 60.50 89 ALA A O 1
ATOM 693 N N . LEU A 1 90 ? -0.698 -35.481 -19.624 1.00 61.38 90 LEU A N 1
ATOM 694 C CA . LEU A 1 90 ? -2.123 -35.163 -19.696 1.00 61.38 90 LEU A CA 1
ATOM 695 C C . LEU A 1 90 ? -2.590 -34.382 -18.461 1.00 61.38 90 LEU A C 1
ATOM 697 O O . LEU A 1 90 ? -3.257 -33.367 -18.614 1.00 61.38 90 LEU A O 1
ATOM 701 N N . ALA A 1 91 ? -2.187 -34.770 -17.249 1.00 63.28 91 ALA A N 1
ATOM 702 C CA . ALA A 1 91 ? -2.530 -34.052 -16.021 1.00 63.28 91 ALA A CA 1
ATOM 703 C C . ALA A 1 91 ? -1.966 -32.619 -16.006 1.00 63.28 91 ALA A C 1
ATOM 705 O O . ALA A 1 91 ? -2.676 -31.680 -15.641 1.00 63.28 91 ALA A O 1
ATOM 706 N N . ILE A 1 92 ? -0.725 -32.424 -16.466 1.00 60.19 92 ILE A N 1
ATOM 707 C CA . ILE A 1 92 ? -0.111 -31.096 -16.629 1.00 60.19 92 ILE A CA 1
ATOM 708 C C . ILE A 1 92 ? -0.862 -30.287 -17.693 1.00 60.19 92 ILE A C 1
ATOM 710 O O . ILE A 1 92 ? -1.125 -29.096 -17.502 1.00 60.19 92 ILE A O 1
ATOM 714 N N . HIS A 1 93 ? -1.234 -30.917 -18.809 1.00 60.84 93 HIS A N 1
ATOM 715 C CA . HIS A 1 93 ? -1.950 -30.253 -19.892 1.00 60.84 93 HIS A CA 1
ATOM 716 C C . HIS A 1 93 ? -3.366 -29.838 -19.470 1.00 60.84 93 HIS A C 1
ATOM 718 O O . HIS A 1 93 ? -3.783 -28.715 -19.760 1.00 60.84 93 HIS A O 1
ATOM 724 N N . THR A 1 94 ? -4.064 -30.692 -18.720 1.00 63.06 94 THR A N 1
ATOM 725 C CA . THR A 1 94 ? -5.384 -30.428 -18.139 1.00 63.06 94 THR A CA 1
ATOM 726 C C . THR A 1 94 ? -5.306 -29.343 -17.069 1.00 63.06 94 THR A C 1
ATOM 728 O O . THR A 1 94 ? -6.109 -28.415 -17.093 1.00 63.06 94 THR A O 1
ATOM 731 N N . ALA A 1 95 ? -4.300 -29.358 -16.188 1.00 66.75 95 ALA A N 1
ATOM 732 C CA . ALA A 1 95 ? -4.096 -28.292 -15.202 1.00 66.75 95 ALA A CA 1
ATOM 733 C C . ALA A 1 95 ? -3.834 -26.931 -15.874 1.00 66.75 95 ALA A C 1
ATOM 735 O O . ALA A 1 95 ? -4.442 -25.922 -15.509 1.00 66.75 95 ALA A O 1
ATOM 736 N N . ASN A 1 96 ? -2.992 -26.901 -16.912 1.00 64.88 96 ASN A N 1
ATOM 737 C CA . ASN A 1 96 ? -2.745 -25.693 -17.701 1.00 64.88 96 ASN A CA 1
ATOM 738 C C . ASN A 1 96 ? -3.999 -25.222 -18.451 1.00 64.88 96 ASN A C 1
ATOM 740 O O . ASN A 1 96 ? -4.236 -24.016 -18.552 1.00 64.88 96 ASN A O 1
ATOM 744 N N . PHE A 1 97 ? -4.815 -26.150 -18.954 1.00 68.75 97 PHE A N 1
ATOM 745 C CA . PHE A 1 97 ? -6.086 -25.838 -19.603 1.00 68.75 97 PHE A CA 1
ATOM 746 C C . PHE A 1 97 ? -7.090 -25.234 -18.611 1.00 68.75 97 PHE A C 1
ATOM 748 O O . PHE A 1 97 ? -7.636 -24.164 -18.874 1.00 68.75 97 PHE A O 1
ATOM 755 N N . VAL A 1 98 ? -7.252 -25.831 -17.428 1.00 71.31 98 VAL A N 1
ATOM 756 C CA . VAL A 1 98 ? -8.131 -25.319 -16.362 1.00 71.31 98 VAL A CA 1
ATOM 757 C C . VAL A 1 98 ? -7.701 -23.917 -15.916 1.00 71.31 98 VAL A C 1
ATOM 759 O O . VAL A 1 98 ? -8.537 -23.016 -15.823 1.00 71.31 98 VAL A O 1
ATOM 762 N N . ILE A 1 99 ? -6.399 -23.671 -15.730 1.00 73.06 99 ILE A N 1
ATOM 763 C CA . ILE A 1 99 ? -5.870 -22.337 -15.383 1.00 73.06 99 ILE A CA 1
ATOM 764 C C . ILE A 1 99 ? -6.163 -21.315 -16.496 1.00 73.06 99 ILE A C 1
ATOM 766 O O . ILE A 1 99 ? -6.548 -20.170 -16.216 1.00 73.06 99 ILE A O 1
ATOM 770 N N . LYS A 1 100 ? -6.039 -21.717 -17.768 1.00 75.69 100 LYS A N 1
ATOM 771 C CA . LYS A 1 100 ? -6.387 -20.864 -18.916 1.00 75.69 100 LYS A CA 1
ATOM 772 C C . LYS A 1 100 ? -7.880 -20.540 -18.972 1.00 75.69 100 LYS A C 1
ATOM 774 O O . LYS A 1 100 ? -8.203 -19.392 -19.267 1.00 75.69 100 LYS A O 1
ATOM 779 N N . GLN A 1 101 ? -8.754 -21.470 -18.592 1.00 85.19 101 GLN A N 1
ATOM 780 C CA . GLN A 1 101 ? -10.212 -21.283 -18.612 1.00 85.19 101 GLN A CA 1
ATOM 781 C C . GLN A 1 101 ? -10.789 -20.614 -17.347 1.00 85.19 101 GLN A C 1
ATOM 783 O O . GLN A 1 101 ? -11.866 -20.035 -17.398 1.00 85.19 101 GLN A O 1
ATOM 788 N N . THR A 1 102 ? -10.075 -20.605 -16.215 1.00 88.06 102 THR A N 1
ATOM 789 C CA . THR A 1 102 ? -10.572 -20.024 -14.943 1.00 88.06 102 THR A CA 1
ATOM 790 C C . THR A 1 102 ? -10.857 -18.516 -15.072 1.00 88.06 102 THR A C 1
ATOM 792 O O . THR A 1 102 ? -9.926 -17.782 -15.378 1.00 88.06 102 THR A O 1
ATOM 795 N N . PRO A 1 103 ? -12.055 -17.976 -14.805 1.00 95.12 103 PRO A N 1
ATOM 796 C CA . PRO A 1 103 ? -12.299 -16.529 -14.861 1.00 95.12 103 PRO A CA 1
ATOM 797 C C . PRO A 1 103 ? -11.311 -15.713 -14.004 1.00 95.12 103 PRO A C 1
ATOM 799 O O . PRO A 1 103 ? -10.864 -16.172 -12.950 1.00 95.12 103 PRO A O 1
ATOM 802 N N . LEU A 1 104 ? -10.961 -14.491 -14.431 1.00 94.06 104 LEU A N 1
ATOM 803 C CA . LEU A 1 104 ? -9.948 -13.663 -13.753 1.00 94.06 104 LEU A CA 1
ATOM 804 C C . LEU A 1 104 ? -10.250 -13.463 -12.260 1.00 94.06 104 LEU A C 1
ATOM 806 O O . LEU A 1 104 ? -9.339 -13.558 -11.441 1.00 94.06 104 LEU A O 1
ATOM 810 N N . ASP A 1 105 ? -11.510 -13.243 -11.889 1.00 91.75 105 ASP A N 1
ATOM 811 C CA . ASP A 1 105 ? -11.894 -13.030 -10.489 1.00 91.75 105 ASP A CA 1
ATOM 812 C C . ASP A 1 105 ? -11.742 -14.292 -9.638 1.00 91.75 105 ASP A C 1
ATOM 814 O O . ASP A 1 105 ? -11.320 -14.232 -8.481 1.00 91.75 105 ASP A O 1
ATOM 818 N N . GLN A 1 106 ? -12.005 -15.466 -10.215 1.00 92.88 106 GLN A N 1
ATOM 819 C CA . GLN A 1 106 ? -11.712 -16.737 -9.558 1.00 92.88 106 GLN A CA 1
ATOM 820 C C . GLN A 1 106 ? -10.198 -16.934 -9.410 1.00 92.88 106 GLN A C 1
ATOM 822 O O . GLN A 1 106 ? -9.737 -17.301 -8.329 1.00 92.88 106 GLN A O 1
ATOM 827 N N . PHE A 1 107 ? -9.413 -16.579 -10.430 1.00 92.06 107 PHE A N 1
ATOM 828 C CA . PHE A 1 107 ? -7.952 -16.625 -10.364 1.00 92.06 107 PHE A CA 1
ATOM 829 C C . PHE A 1 107 ? -7.385 -15.674 -9.290 1.00 92.06 107 PHE A C 1
ATOM 831 O O . PHE A 1 107 ? -6.501 -16.056 -8.522 1.00 92.06 107 PHE A O 1
ATOM 838 N N . LYS A 1 108 ? -7.940 -14.461 -9.157 1.00 95.19 108 LYS A N 1
ATOM 839 C CA . LYS A 1 108 ? -7.610 -13.507 -8.081 1.00 95.19 108 LYS A CA 1
ATOM 840 C C . LYS A 1 108 ? -7.941 -14.066 -6.694 1.00 95.19 108 LYS A C 1
ATOM 842 O O . LYS A 1 108 ? -7.137 -13.911 -5.774 1.00 95.19 108 LYS A O 1
ATOM 847 N N . ARG A 1 109 ? -9.089 -14.736 -6.530 1.00 93.75 109 ARG A N 1
ATOM 848 C CA . ARG A 1 109 ? -9.469 -15.400 -5.267 1.00 93.75 109 ARG A CA 1
ATOM 849 C C . ARG A 1 109 ? -8.501 -16.524 -4.901 1.00 93.75 109 ARG A C 1
ATOM 851 O O . ARG A 1 109 ? -8.037 -16.563 -3.763 1.00 93.75 109 ARG A O 1
ATOM 858 N N . MET A 1 110 ? -8.121 -17.365 -5.864 1.00 91.94 110 MET A N 1
ATOM 859 C CA . MET A 1 110 ? -7.107 -18.410 -5.661 1.00 91.94 110 MET A CA 1
ATOM 860 C C . MET A 1 110 ? -5.754 -17.812 -5.255 1.00 91.94 110 MET A C 1
ATOM 862 O O . MET A 1 110 ? -5.150 -18.257 -4.280 1.00 91.94 110 MET A O 1
ATOM 866 N N . ALA A 1 111 ? -5.315 -16.748 -5.934 1.00 93.19 111 ALA A N 1
ATOM 867 C CA . ALA A 1 111 ? -4.081 -16.032 -5.612 1.00 93.19 111 ALA A CA 1
ATOM 868 C C . ALA A 1 111 ? -4.085 -15.471 -4.177 1.00 93.19 111 ALA A C 1
ATOM 870 O O . ALA A 1 111 ? -3.110 -15.623 -3.442 1.00 93.19 111 ALA A O 1
ATOM 871 N N . LYS A 1 112 ? -5.196 -14.857 -3.751 1.00 95.69 112 LYS A N 1
ATOM 872 C CA . LYS A 1 112 ? -5.371 -14.358 -2.377 1.00 95.69 112 LYS A CA 1
ATOM 873 C C . LYS A 1 112 ? -5.328 -15.485 -1.347 1.00 95.69 112 LYS A C 1
ATOM 875 O O . LYS A 1 112 ? -4.624 -15.345 -0.351 1.00 95.69 112 LYS A O 1
ATOM 880 N N . SER A 1 113 ? -6.020 -16.594 -1.613 1.00 94.62 113 SER A N 1
ATOM 881 C CA . SER A 1 113 ? -6.018 -17.774 -0.740 1.00 94.62 113 SER A CA 1
ATOM 882 C C . SER A 1 113 ? -4.619 -18.377 -0.591 1.00 94.62 113 SER A C 1
ATOM 884 O O . SER A 1 113 ? -4.249 -18.816 0.495 1.00 94.62 113 SER A O 1
ATOM 886 N N . GLN A 1 114 ? -3.823 -18.383 -1.662 1.00 94.88 114 GLN A N 1
ATOM 887 C CA . GLN A 1 114 ? -2.447 -18.870 -1.614 1.00 94.88 114 GLN A CA 1
ATOM 888 C C . GLN A 1 114 ? -1.556 -17.975 -0.739 1.00 94.88 114 GLN A C 1
ATOM 890 O O . GLN A 1 114 ? -0.778 -18.483 0.067 1.00 94.88 114 GLN A O 1
ATOM 895 N N . ILE A 1 115 ? -1.709 -16.648 -0.835 1.00 94.44 115 ILE A N 1
ATOM 896 C CA . ILE A 1 115 ? -1.000 -15.708 0.050 1.00 94.44 115 ILE A CA 1
ATOM 897 C C . ILE A 1 115 ? -1.444 -15.876 1.510 1.00 94.44 115 ILE A C 1
ATOM 899 O O . ILE A 1 115 ? -0.602 -15.807 2.402 1.00 94.44 115 ILE A O 1
ATOM 903 N N . ASP A 1 116 ? -2.726 -16.139 1.774 1.00 95.94 116 ASP A N 1
ATOM 904 C CA . ASP A 1 116 ? -3.209 -16.408 3.136 1.00 95.94 116 ASP A CA 1
ATOM 905 C C . ASP A 1 116 ? -2.566 -17.655 3.743 1.00 95.94 116 ASP A C 1
ATOM 907 O O . ASP A 1 116 ? -2.184 -17.648 4.914 1.00 95.94 116 ASP A O 1
ATOM 911 N N . GLN A 1 117 ? -2.380 -18.704 2.942 1.00 95.38 117 GLN A N 1
ATOM 912 C CA . GLN A 1 117 ? -1.684 -19.908 3.381 1.00 95.38 117 GLN A CA 1
ATOM 913 C C . GLN A 1 117 ? -0.209 -19.628 3.701 1.00 95.38 117 GLN A C 1
ATOM 915 O O . GLN A 1 117 ? 0.286 -20.077 4.733 1.00 95.38 117 GLN A O 1
ATOM 920 N N . TRP A 1 118 ? 0.479 -18.837 2.875 1.00 97.12 118 TRP A N 1
ATOM 921 C CA . TRP A 1 118 ? 1.849 -18.391 3.154 1.00 97.12 118 TRP A CA 1
ATOM 922 C C . TRP A 1 118 ? 1.942 -17.563 4.439 1.00 97.12 118 TRP A C 1
ATOM 924 O O . TRP A 1 118 ? 2.823 -17.801 5.261 1.00 97.12 118 TRP A O 1
ATOM 934 N N . ILE A 1 119 ? 1.007 -16.632 4.652 1.00 96.69 119 ILE A N 1
ATOM 935 C CA . ILE A 1 119 ? 0.931 -15.839 5.887 1.00 96.69 119 ILE A CA 1
ATOM 936 C C . ILE A 1 119 ? 0.712 -16.747 7.099 1.00 96.69 119 ILE A C 1
ATOM 938 O O . ILE A 1 119 ? 1.373 -16.560 8.119 1.00 96.69 119 ILE A O 1
ATOM 942 N N . LYS A 1 120 ? -0.189 -17.732 7.000 1.00 96.62 120 LYS A N 1
ATOM 943 C CA . LYS A 1 120 ? -0.443 -18.696 8.077 1.00 96.62 120 LYS A CA 1
ATOM 944 C C . LYS A 1 120 ? 0.820 -19.491 8.421 1.00 96.62 120 LYS A C 1
ATOM 946 O O . LYS A 1 120 ? 1.197 -19.530 9.585 1.00 96.62 120 LYS A O 1
ATOM 951 N N . ASN A 1 121 ? 1.515 -20.026 7.415 1.00 95.31 121 ASN A N 1
ATOM 952 C CA . ASN A 1 121 ? 2.764 -20.764 7.617 1.00 95.31 121 ASN A CA 1
ATOM 953 C C . ASN A 1 121 ? 3.836 -19.913 8.318 1.00 95.31 121 ASN A C 1
ATOM 955 O O . ASN A 1 121 ? 4.499 -20.397 9.233 1.00 95.31 121 ASN A O 1
ATOM 959 N N . LEU A 1 122 ? 3.995 -18.641 7.925 1.00 96.31 122 LEU A N 1
ATOM 960 C CA . LEU A 1 122 ? 4.936 -17.736 8.592 1.00 96.31 122 LEU A CA 1
ATOM 961 C C . LEU A 1 122 ? 4.524 -17.457 10.043 1.00 96.31 122 LEU A C 1
ATOM 963 O O . LEU A 1 122 ? 5.380 -17.504 10.918 1.00 96.31 122 LEU A O 1
ATOM 967 N N . LYS A 1 123 ? 3.232 -17.231 10.324 1.00 96.88 123 LYS A N 1
ATOM 968 C CA . LYS A 1 123 ? 2.733 -17.050 11.701 1.00 96.88 123 LYS A CA 1
ATOM 969 C C . LYS A 1 123 ? 3.025 -18.261 12.583 1.00 96.88 123 LYS A C 1
ATOM 971 O O . LYS A 1 123 ? 3.490 -18.089 13.705 1.00 96.88 123 LYS A O 1
ATOM 976 N N . ASP A 1 124 ? 2.805 -19.466 12.065 1.00 95.62 124 ASP A N 1
ATOM 977 C CA . ASP A 1 124 ? 3.075 -20.702 12.801 1.00 95.62 124 ASP A CA 1
ATOM 978 C C . ASP A 1 124 ? 4.577 -20.848 13.117 1.00 95.62 124 ASP A C 1
ATOM 980 O O . ASP A 1 124 ? 4.939 -21.264 14.218 1.00 95.62 124 ASP A O 1
ATOM 984 N N . LYS A 1 125 ? 5.470 -20.457 12.194 1.00 96.94 125 LYS A N 1
ATOM 985 C CA . LYS A 1 125 ? 6.927 -20.447 12.433 1.00 96.94 125 LYS A CA 1
ATOM 986 C C . LYS A 1 125 ? 7.364 -19.352 13.409 1.00 96.94 125 LYS A C 1
ATOM 988 O O . LYS A 1 125 ? 8.209 -19.615 14.257 1.00 96.94 125 LYS A O 1
ATOM 993 N N . ILE A 1 126 ? 6.780 -18.158 13.325 1.00 95.69 126 ILE A N 1
ATOM 994 C CA . ILE A 1 126 ? 7.033 -17.061 14.272 1.00 95.69 126 ILE A CA 1
ATOM 995 C C . ILE A 1 126 ? 6.629 -17.479 15.686 1.00 95.69 126 ILE A C 1
ATOM 997 O O . ILE A 1 126 ? 7.431 -17.329 16.599 1.00 95.69 126 ILE A O 1
ATOM 1001 N N . LYS A 1 127 ? 5.454 -18.095 15.858 1.00 95.19 127 LYS A N 1
ATOM 1002 C CA . LYS A 1 127 ? 5.019 -18.621 17.159 1.00 95.19 127 LYS A CA 1
ATOM 1003 C C . LYS A 1 127 ? 6.009 -19.651 17.714 1.00 95.19 127 LYS A C 1
ATOM 1005 O O . LYS A 1 127 ? 6.412 -19.561 18.864 1.00 95.19 127 LYS A O 1
ATOM 1010 N N . ARG A 1 128 ? 6.491 -20.577 16.872 1.00 94.19 128 ARG A N 1
ATOM 1011 C CA . ARG A 1 128 ? 7.538 -21.539 17.272 1.00 94.19 128 ARG A CA 1
ATOM 1012 C C . ARG A 1 128 ? 8.836 -20.857 17.709 1.00 94.19 128 ARG A C 1
ATOM 1014 O O . ARG A 1 128 ? 9.513 -21.370 18.588 1.00 94.19 128 ARG A O 1
ATOM 1021 N N . LEU A 1 129 ? 9.209 -19.741 17.087 1.00 94.50 129 LEU A N 1
ATOM 1022 C CA . LEU A 1 129 ? 10.378 -18.956 17.485 1.00 94.50 129 LEU A CA 1
ATOM 1023 C C . LEU A 1 129 ? 10.156 -18.227 18.814 1.00 94.50 129 LEU A C 1
ATOM 1025 O O . LEU A 1 129 ? 11.075 -18.194 19.628 1.00 94.50 129 LEU A O 1
ATOM 1029 N N . GLU A 1 130 ? 8.959 -17.687 19.054 1.00 92.88 130 GLU A N 1
ATOM 1030 C CA . GLU A 1 130 ? 8.568 -17.114 20.352 1.00 92.88 130 GLU A CA 1
ATOM 1031 C C . GLU A 1 130 ? 8.661 -18.174 21.460 1.00 92.88 130 GLU A C 1
ATOM 1033 O O . GLU A 1 130 ? 9.317 -17.938 22.473 1.00 92.88 130 GLU A O 1
ATOM 1038 N N . ASP A 1 131 ? 8.126 -19.375 21.218 1.00 90.94 131 ASP A N 1
ATOM 1039 C CA . ASP A 1 131 ? 8.195 -20.523 22.138 1.00 90.94 131 ASP A CA 1
ATOM 1040 C C . ASP A 1 131 ? 9.646 -21.002 22.389 1.00 90.94 131 ASP A C 1
ATOM 1042 O O . ASP A 1 131 ? 9.958 -21.620 23.414 1.00 90.94 131 ASP A O 1
ATOM 1046 N N . LEU A 1 132 ? 10.557 -20.729 21.449 1.00 92.06 132 LEU A N 1
ATOM 1047 C CA . LEU A 1 132 ? 11.992 -21.018 21.550 1.00 92.06 132 LEU A CA 1
ATOM 1048 C C . LEU A 1 132 ? 12.813 -19.853 22.132 1.00 92.06 132 LEU A C 1
ATOM 1050 O O . LEU A 1 132 ? 14.031 -19.981 22.247 1.00 92.06 132 LEU A O 1
ATOM 1054 N N . GLY A 1 133 ? 12.178 -18.743 22.519 1.00 92.44 133 GLY A N 1
ATOM 1055 C CA . GLY A 1 133 ? 12.849 -17.597 23.138 1.00 92.44 133 GLY A CA 1
ATOM 1056 C C . GLY A 1 133 ? 13.591 -16.686 22.154 1.00 92.44 133 GLY A C 1
ATOM 1057 O O . GLY A 1 133 ? 14.573 -16.045 22.530 1.00 92.44 133 GLY A O 1
ATOM 1058 N N . ALA A 1 134 ? 13.161 -16.617 20.891 1.00 92.44 134 ALA A N 1
ATOM 1059 C CA . ALA A 1 134 ? 13.709 -15.660 19.931 1.00 92.44 134 ALA A CA 1
ATOM 1060 C C . ALA A 1 134 ? 13.513 -14.206 20.405 1.00 92.44 134 ALA A C 1
ATOM 1062 O O . ALA A 1 134 ? 12.519 -13.858 21.044 1.00 92.44 134 ALA A O 1
ATOM 1063 N N . SER A 1 135 ? 14.454 -13.321 20.064 1.00 93.31 135 SER A N 1
ATOM 1064 C CA . SER A 1 135 ? 14.384 -11.919 20.480 1.00 93.31 135 SER A CA 1
ATOM 1065 C C . SER A 1 135 ? 13.181 -11.193 19.862 1.00 93.31 135 SER A C 1
ATOM 1067 O O . SER A 1 135 ? 12.823 -11.402 18.700 1.00 93.31 135 SER A O 1
ATOM 1069 N N . LYS A 1 136 ? 12.599 -10.243 20.609 1.00 90.44 136 LYS A N 1
ATOM 1070 C CA . LYS A 1 136 ? 11.486 -9.408 20.119 1.00 90.44 136 LYS A CA 1
ATOM 1071 C C . LYS A 1 136 ? 11.827 -8.676 18.815 1.00 90.44 136 LYS A C 1
ATOM 1073 O O . LYS A 1 136 ? 10.959 -8.516 17.964 1.00 90.44 136 LYS A O 1
ATOM 1078 N N . SER A 1 137 ? 13.081 -8.255 18.619 1.00 89.25 137 SER A N 1
ATOM 1079 C CA . SER A 1 137 ? 13.512 -7.590 17.379 1.00 89.25 137 SER A CA 1
ATOM 1080 C C . SER A 1 137 ? 13.447 -8.520 16.159 1.00 89.25 137 SER A C 1
ATOM 1082 O O . SER A 1 137 ? 13.006 -8.098 15.085 1.00 89.25 137 SER A O 1
ATOM 1084 N N . PHE A 1 138 ? 13.810 -9.796 16.322 1.00 90.94 138 PHE A N 1
ATOM 1085 C CA . PHE A 1 138 ? 13.710 -10.800 15.262 1.00 90.94 138 PHE A CA 1
ATOM 1086 C C . PHE A 1 138 ? 12.246 -11.089 14.907 1.00 90.94 138 PHE A C 1
ATOM 1088 O O . PHE A 1 138 ? 11.868 -11.024 13.733 1.00 90.94 138 PHE A O 1
ATOM 1095 N N . ILE A 1 139 ? 11.405 -11.290 15.927 1.00 95.12 139 ILE A N 1
ATOM 1096 C CA . ILE A 1 139 ? 9.955 -11.487 15.788 1.00 95.12 139 ILE A CA 1
ATOM 1097 C C . ILE A 1 139 ? 9.291 -10.292 15.088 1.00 95.12 139 ILE A C 1
ATOM 1099 O O . ILE A 1 139 ? 8.527 -10.472 14.138 1.00 95.12 139 ILE A O 1
ATOM 1103 N N . ASN A 1 140 ? 9.642 -9.061 15.469 1.00 91.25 140 ASN A N 1
ATOM 1104 C CA . ASN A 1 140 ? 9.128 -7.846 14.830 1.00 91.25 140 ASN A CA 1
ATOM 1105 C C . ASN A 1 140 ? 9.504 -7.764 13.345 1.00 91.25 140 ASN A C 1
ATOM 1107 O O . ASN A 1 140 ? 8.681 -7.370 12.518 1.00 91.25 140 ASN A O 1
ATOM 1111 N N . THR A 1 141 ? 10.720 -8.185 12.987 1.00 91.06 141 THR A N 1
ATOM 1112 C CA . THR A 1 141 ? 11.161 -8.220 11.585 1.00 91.06 141 THR A CA 1
ATOM 1113 C C . THR A 1 141 ? 10.355 -9.240 10.772 1.00 91.06 141 THR A C 1
ATOM 1115 O O . THR A 1 141 ? 9.942 -8.945 9.654 1.00 91.06 141 THR A O 1
ATOM 1118 N N . ALA A 1 142 ? 10.069 -10.417 11.333 1.00 91.25 142 ALA A N 1
ATOM 1119 C CA . ALA A 1 142 ? 9.245 -11.430 10.669 1.00 91.25 142 ALA A CA 1
ATOM 1120 C C . ALA A 1 142 ? 7.771 -10.987 10.532 1.00 91.25 142 ALA A C 1
ATOM 1122 O O . ALA A 1 142 ? 7.152 -11.150 9.474 1.00 91.25 142 ALA A O 1
ATOM 1123 N N . ASN A 1 143 ? 7.226 -10.328 11.561 1.00 93.94 143 ASN A N 1
ATOM 1124 C CA . ASN A 1 143 ? 5.894 -9.717 11.523 1.00 93.94 143 ASN A CA 1
ATOM 1125 C C . ASN A 1 143 ? 5.795 -8.603 10.467 1.00 93.94 143 ASN A C 1
ATOM 1127 O O . ASN A 1 143 ? 4.770 -8.480 9.794 1.00 93.94 143 ASN A O 1
ATOM 1131 N N . TYR A 1 144 ? 6.868 -7.839 10.239 1.00 94.75 144 TYR A N 1
ATOM 1132 C CA . TYR A 1 144 ? 6.920 -6.865 9.147 1.00 94.75 144 TYR A CA 1
ATOM 1133 C C . TYR A 1 144 ? 6.760 -7.530 7.768 1.00 94.75 144 TYR A C 1
ATOM 1135 O O . TYR A 1 144 ? 6.020 -7.020 6.918 1.00 94.75 144 TYR A O 1
ATOM 1143 N N . THR A 1 145 ? 7.368 -8.702 7.547 1.00 93.62 145 THR A N 1
ATOM 1144 C CA . THR A 1 145 ? 7.171 -9.473 6.308 1.00 93.62 145 THR A CA 1
ATOM 1145 C C . THR A 1 145 ? 5.717 -9.928 6.148 1.00 93.62 145 THR A C 1
ATOM 1147 O O . THR A 1 145 ? 5.167 -9.804 5.050 1.00 93.62 145 THR A O 1
ATOM 1150 N N . ILE A 1 146 ? 5.037 -10.342 7.226 1.00 95.50 146 ILE A N 1
ATOM 1151 C CA . ILE A 1 146 ? 3.593 -10.648 7.197 1.00 95.50 146 ILE A CA 1
ATOM 1152 C C . ILE A 1 146 ? 2.778 -9.423 6.770 1.00 95.50 146 ILE A C 1
ATOM 1154 O O . ILE A 1 146 ? 1.960 -9.528 5.852 1.00 95.50 146 ILE A O 1
ATOM 1158 N N . THR A 1 147 ? 3.030 -8.255 7.363 1.00 95.19 147 THR A N 1
ATOM 1159 C CA . THR A 1 147 ? 2.350 -7.001 6.991 1.00 95.19 147 THR A CA 1
ATOM 1160 C C . THR A 1 147 ? 2.582 -6.663 5.516 1.00 95.19 147 THR A C 1
ATOM 1162 O O . THR A 1 147 ? 1.654 -6.284 4.793 1.00 95.19 147 THR A O 1
ATOM 1165 N N . ARG A 1 148 ? 3.802 -6.877 5.008 1.00 95.44 148 ARG A N 1
ATOM 1166 C CA . ARG A 1 148 ? 4.142 -6.674 3.591 1.00 95.44 148 ARG A CA 1
ATOM 1167 C C . ARG A 1 148 ? 3.396 -7.645 2.669 1.00 95.44 148 ARG A C 1
ATOM 1169 O O . ARG A 1 148 ? 2.982 -7.240 1.578 1.00 95.44 148 ARG A O 1
ATOM 1176 N N . LEU A 1 149 ? 3.200 -8.898 3.083 1.00 93.88 149 LEU A N 1
ATOM 1177 C CA . LEU A 1 149 ? 2.400 -9.887 2.349 1.00 93.88 149 LEU A CA 1
ATOM 1178 C C . LEU A 1 149 ? 0.906 -9.537 2.367 1.00 93.88 149 LEU A C 1
ATOM 1180 O O . LEU A 1 149 ? 0.267 -9.604 1.317 1.00 93.88 149 LEU A O 1
ATOM 1184 N N . GLN A 1 150 ? 0.363 -9.076 3.498 1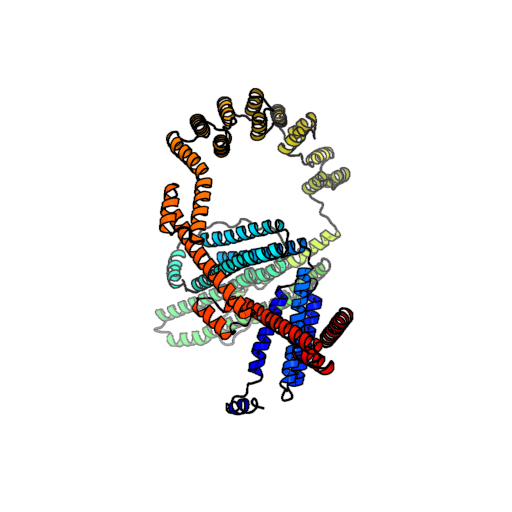.00 95.75 150 GLN A N 1
ATOM 1185 C CA . GLN A 1 150 ? -1.021 -8.588 3.599 1.00 95.75 150 GLN A CA 1
ATOM 1186 C C . GLN A 1 150 ? -1.263 -7.375 2.690 1.00 95.75 150 GLN A C 1
ATOM 1188 O O . GLN A 1 150 ? -2.247 -7.329 1.950 1.00 95.75 150 GLN A O 1
ATOM 1193 N N . TYR A 1 151 ? -0.323 -6.429 2.661 1.00 94.62 151 TYR A N 1
ATOM 1194 C CA . TYR A 1 151 ? -0.371 -5.299 1.734 1.00 94.62 151 TYR A CA 1
ATOM 1195 C C . TYR A 1 151 ? -0.288 -5.750 0.266 1.00 94.62 151 TYR A C 1
ATOM 1197 O O . TYR A 1 151 ? -0.988 -5.235 -0.604 1.00 94.62 151 TYR A O 1
ATOM 1205 N N . LYS A 1 152 ? 0.545 -6.748 -0.049 1.00 94.69 152 LYS A N 1
ATOM 1206 C CA . LYS A 1 152 ? 0.620 -7.315 -1.405 1.00 94.69 152 LYS A CA 1
ATOM 1207 C C . LYS A 1 152 ? -0.672 -8.046 -1.790 1.00 94.69 152 LYS A C 1
ATOM 1209 O O . LYS A 1 152 ? -1.119 -7.896 -2.925 1.00 94.69 152 LYS A O 1
ATOM 1214 N N . LYS A 1 153 ? -1.317 -8.750 -0.856 1.00 96.44 153 LYS A N 1
ATOM 1215 C CA . LYS A 1 153 ? -2.624 -9.397 -1.056 1.00 96.44 153 LYS A CA 1
ATOM 1216 C C . LYS A 1 153 ? -3.693 -8.394 -1.499 1.00 96.44 153 LYS A C 1
ATOM 1218 O O . LYS A 1 153 ? -4.417 -8.674 -2.453 1.00 96.44 153 LYS A O 1
ATOM 1223 N N . SER A 1 154 ? -3.768 -7.218 -0.869 1.00 93.94 154 SER A N 1
ATOM 1224 C CA . SER A 1 154 ? -4.764 -6.191 -1.227 1.00 93.94 154 SER A CA 1
ATOM 1225 C C . SER A 1 154 ? -4.534 -5.576 -2.615 1.00 93.94 154 SER A C 1
ATOM 1227 O O . SER A 1 154 ? -5.467 -5.079 -3.241 1.00 93.94 154 SER A O 1
ATOM 1229 N N . ARG A 1 155 ? -3.311 -5.653 -3.159 1.00 95.69 155 ARG A N 1
ATOM 1230 C CA . ARG A 1 155 ? -3.008 -5.179 -4.519 1.00 95.69 155 ARG A CA 1
ATOM 1231 C C . ARG A 1 155 ? -3.483 -6.118 -5.628 1.00 95.69 155 ARG A C 1
ATOM 1233 O O . ARG A 1 155 ? -3.554 -5.660 -6.766 1.00 95.69 155 ARG A O 1
ATOM 1240 N N . ILE A 1 156 ? -3.834 -7.372 -5.323 1.00 95.38 156 ILE A N 1
ATOM 1241 C CA . ILE A 1 156 ? -4.276 -8.352 -6.334 1.00 95.38 156 ILE A CA 1
ATOM 1242 C C . ILE A 1 156 ? -5.502 -7.859 -7.110 1.00 95.38 156 ILE A C 1
ATOM 1244 O O . ILE A 1 156 ? -5.599 -8.084 -8.318 1.00 95.38 156 ILE A O 1
ATOM 1248 N N . ASP A 1 157 ? -6.405 -7.132 -6.451 1.00 93.38 157 ASP A N 1
ATOM 1249 C CA . ASP A 1 157 ? -7.642 -6.661 -7.083 1.00 93.38 157 ASP A CA 1
ATOM 1250 C C . ASP A 1 157 ? -7.389 -5.665 -8.218 1.00 93.38 157 ASP A C 1
ATOM 1252 O O . ASP A 1 157 ? -8.178 -5.601 -9.160 1.00 93.38 157 ASP A O 1
ATOM 1256 N N . ARG A 1 158 ? -6.248 -4.960 -8.183 1.00 94.69 158 ARG A N 1
ATOM 1257 C CA . ARG A 1 158 ? -5.876 -3.928 -9.163 1.00 94.69 158 ARG A CA 1
ATOM 1258 C C . ARG A 1 158 ? -5.392 -4.494 -10.500 1.00 94.69 158 ARG A C 1
ATOM 1260 O O . ARG A 1 158 ? -5.263 -3.734 -11.458 1.00 94.69 158 ARG A O 1
ATOM 1267 N N . PHE A 1 159 ? -5.085 -5.789 -10.579 1.00 95.12 159 PHE A N 1
ATOM 1268 C CA . PHE A 1 159 ? -4.609 -6.397 -11.822 1.00 95.12 159 PHE A CA 1
ATOM 1269 C C . PHE A 1 159 ? -5.756 -6.626 -12.805 1.00 95.12 159 PHE A C 1
ATOM 1271 O O . PHE A 1 159 ? -6.844 -7.063 -12.427 1.00 95.12 159 PHE A O 1
ATOM 1278 N N . ARG A 1 160 ? -5.497 -6.334 -14.080 1.00 95.31 160 ARG A N 1
ATOM 1279 C CA . ARG A 1 160 ? -6.477 -6.433 -15.169 1.00 95.31 160 ARG A CA 1
ATOM 1280 C C . ARG A 1 160 ? -6.350 -7.732 -15.960 1.00 95.31 160 ARG A C 1
ATOM 1282 O O . ARG A 1 160 ? -7.273 -8.084 -16.680 1.00 95.31 160 ARG A O 1
ATOM 1289 N N . THR A 1 161 ? -5.235 -8.451 -15.826 1.00 95.19 161 THR A N 1
ATOM 1290 C CA . THR A 1 161 ? -4.978 -9.694 -16.569 1.00 95.19 161 THR A CA 1
ATOM 1291 C C . THR A 1 161 ? -4.428 -10.802 -15.668 1.00 95.19 161 THR A C 1
ATOM 1293 O O . THR A 1 161 ? -3.855 -10.538 -14.607 1.00 95.19 161 THR A O 1
ATOM 1296 N N . LYS A 1 162 ? -4.578 -12.066 -16.089 1.00 93.62 162 LYS A N 1
ATOM 1297 C CA . LYS A 1 162 ? -4.033 -13.228 -15.361 1.00 93.62 162 LYS A CA 1
ATOM 1298 C C . LYS A 1 162 ? -2.510 -13.219 -15.315 1.00 93.62 162 LYS A C 1
ATOM 1300 O O . LYS A 1 162 ? -1.943 -13.526 -14.271 1.00 93.62 162 LYS A O 1
ATOM 1305 N N . ASP A 1 163 ? -1.861 -12.810 -16.401 1.00 88.75 163 ASP A N 1
ATOM 1306 C CA . ASP A 1 163 ? -0.398 -12.745 -16.488 1.00 88.75 163 ASP A CA 1
ATOM 1307 C C . ASP A 1 163 ? 0.187 -11.748 -15.484 1.00 88.75 163 ASP A C 1
ATOM 1309 O O . ASP A 1 163 ? 1.227 -12.009 -14.872 1.00 88.75 163 ASP A O 1
ATOM 1313 N N . GLN A 1 164 ? -0.514 -10.633 -15.245 1.00 93.00 164 GLN A N 1
ATOM 1314 C CA . GLN A 1 164 ? -0.159 -9.689 -14.188 1.00 93.00 164 GLN A CA 1
ATOM 1315 C C . GLN A 1 164 ? -0.266 -10.339 -12.802 1.00 93.00 164 GLN A C 1
ATOM 1317 O O . GLN A 1 164 ? 0.666 -10.223 -12.005 1.00 93.00 164 GLN A O 1
ATOM 1322 N N . VAL A 1 165 ? -1.352 -11.073 -12.526 1.00 92.19 165 VAL A N 1
ATOM 1323 C CA . VAL A 1 165 ? -1.533 -11.799 -11.255 1.00 92.19 165 VAL A CA 1
ATOM 1324 C C . VAL A 1 165 ? -0.475 -12.898 -11.085 1.00 92.19 165 VAL A C 1
ATOM 1326 O O . VAL A 1 165 ? 0.098 -13.017 -10.006 1.00 92.19 165 VAL A O 1
ATOM 1329 N N . GLN A 1 166 ? -0.146 -13.663 -12.131 1.00 93.06 166 GLN A N 1
ATOM 1330 C CA . GLN A 1 166 ? 0.889 -14.708 -12.090 1.00 93.06 166 GLN A CA 1
ATOM 1331 C C . GLN A 1 166 ? 2.295 -14.145 -11.878 1.00 93.06 166 GLN A C 1
ATOM 1333 O O . GLN A 1 166 ? 3.067 -14.674 -11.078 1.00 93.06 166 GLN A O 1
ATOM 1338 N N . THR A 1 167 ? 2.649 -13.076 -12.590 1.00 91.31 167 THR A N 1
ATOM 1339 C CA . THR A 1 167 ? 3.947 -12.403 -12.428 1.00 91.31 167 THR A CA 1
ATOM 1340 C C . THR A 1 167 ? 4.069 -11.820 -11.025 1.00 91.31 167 THR A C 1
ATOM 1342 O O . THR A 1 167 ? 5.099 -11.977 -10.369 1.00 91.31 167 THR A O 1
ATOM 1345 N N . PHE A 1 168 ? 2.982 -11.239 -10.515 1.00 93.50 168 PHE A N 1
ATOM 1346 C CA . PHE A 1 168 ? 2.915 -10.769 -9.142 1.00 93.50 168 PHE A CA 1
ATOM 1347 C C . PHE A 1 168 ? 3.073 -11.912 -8.133 1.00 93.50 168 PHE A C 1
ATOM 1349 O O . PHE A 1 168 ? 3.910 -11.805 -7.241 1.00 93.50 168 PHE A O 1
ATOM 1356 N N . LEU A 1 169 ? 2.343 -13.021 -8.290 1.00 92.56 169 LEU A N 1
ATOM 1357 C CA . LEU A 1 169 ? 2.446 -14.189 -7.410 1.00 92.56 169 LEU A CA 1
ATOM 1358 C C . LEU A 1 169 ? 3.859 -14.775 -7.373 1.00 92.56 169 LEU A C 1
ATOM 1360 O O . LEU A 1 169 ? 4.315 -15.131 -6.291 1.00 92.56 169 LEU A O 1
ATOM 1364 N N . ARG A 1 170 ? 4.574 -14.830 -8.506 1.00 93.69 170 ARG A N 1
ATOM 1365 C CA . ARG A 1 170 ? 5.987 -15.254 -8.536 1.00 93.69 170 ARG A CA 1
ATOM 1366 C C . ARG A 1 170 ? 6.855 -14.362 -7.651 1.00 93.69 170 ARG A C 1
ATOM 1368 O O . ARG A 1 170 ? 7.565 -14.872 -6.795 1.00 93.69 170 ARG A O 1
ATOM 1375 N N . MET A 1 171 ? 6.723 -13.043 -7.775 1.00 94.75 171 MET A N 1
ATOM 1376 C CA . MET A 1 171 ? 7.438 -12.100 -6.907 1.00 94.75 171 MET A CA 1
ATOM 1377 C C . MET A 1 171 ? 7.052 -12.264 -5.425 1.00 94.75 171 MET A C 1
ATOM 1379 O O . MET A 1 171 ? 7.916 -12.188 -4.556 1.00 94.75 171 MET A O 1
ATOM 1383 N N . VAL A 1 172 ? 5.766 -12.466 -5.103 1.00 92.19 172 VAL A N 1
ATOM 1384 C CA . VAL A 1 172 ? 5.331 -12.689 -3.710 1.00 92.19 172 VAL A CA 1
ATOM 1385 C C . VAL A 1 172 ? 5.893 -14.004 -3.156 1.00 92.19 172 VAL A C 1
ATOM 1387 O O . VAL A 1 172 ? 6.328 -14.035 -2.007 1.00 92.19 172 VAL A O 1
ATOM 1390 N N . LYS A 1 173 ? 5.942 -15.059 -3.977 1.00 95.56 173 LYS A N 1
ATOM 1391 C CA . LYS A 1 173 ? 6.484 -16.372 -3.612 1.00 95.56 173 LYS A CA 1
ATOM 1392 C C . LYS A 1 173 ? 7.968 -16.310 -3.252 1.00 95.56 173 LYS A C 1
ATOM 1394 O O . LYS A 1 173 ? 8.366 -16.959 -2.293 1.00 95.56 173 LYS A O 1
ATOM 1399 N N . GLU A 1 174 ? 8.764 -15.521 -3.972 1.00 93.25 174 GLU A N 1
ATOM 1400 C CA . GLU A 1 174 ? 10.188 -15.336 -3.655 1.00 93.25 174 GLU A CA 1
ATOM 1401 C C . GLU A 1 174 ? 10.393 -14.613 -2.314 1.00 93.25 174 GLU A C 1
ATOM 1403 O O . GLU A 1 174 ? 11.236 -15.016 -1.518 1.00 93.25 174 GLU A O 1
ATOM 1408 N N . ILE A 1 175 ? 9.559 -13.613 -1.998 1.00 93.19 175 ILE A N 1
ATOM 1409 C CA . ILE A 1 175 ? 9.583 -12.949 -0.680 1.00 93.19 175 ILE A CA 1
ATOM 1410 C C . ILE A 1 175 ? 9.227 -13.940 0.432 1.00 93.19 175 ILE A C 1
ATOM 1412 O O . ILE A 1 175 ? 9.892 -13.968 1.464 1.00 93.19 175 ILE A O 1
ATOM 1416 N N . TYR A 1 176 ? 8.185 -14.749 0.221 1.00 95.81 176 TYR A N 1
ATOM 1417 C CA . TYR A 1 176 ? 7.792 -15.790 1.168 1.00 95.81 176 TYR A CA 1
ATOM 1418 C C . TYR A 1 176 ? 8.920 -16.805 1.391 1.00 95.81 176 TYR A C 1
ATOM 1420 O O . TYR A 1 176 ? 9.258 -17.064 2.538 1.00 95.81 176 TYR A O 1
ATOM 1428 N N . ARG A 1 177 ? 9.532 -17.332 0.321 1.00 93.94 177 ARG A N 1
ATOM 1429 C CA . ARG A 1 177 ? 10.622 -18.318 0.407 1.00 93.94 177 ARG A CA 1
ATOM 1430 C C . ARG A 1 177 ? 11.838 -17.793 1.163 1.00 93.94 177 ARG A C 1
ATOM 1432 O O . ARG A 1 177 ? 12.348 -18.499 2.024 1.00 93.94 177 ARG A O 1
ATOM 1439 N N . GLY A 1 178 ? 12.265 -16.561 0.875 1.00 93.25 178 GLY A N 1
ATOM 1440 C CA . GLY A 1 178 ? 13.408 -15.957 1.564 1.00 93.25 178 GLY A CA 1
ATOM 1441 C C . GLY A 1 178 ? 13.169 -15.789 3.067 1.00 93.25 178 GLY A C 1
ATOM 1442 O O . GLY A 1 178 ? 14.061 -16.047 3.871 1.00 93.25 178 GLY A O 1
ATOM 1443 N N . GLU A 1 179 ? 11.952 -15.408 3.464 1.00 96.25 179 GLU A N 1
ATOM 1444 C CA . GLU A 1 179 ? 11.589 -15.328 4.882 1.00 96.25 179 GLU A CA 1
ATOM 1445 C C . GLU A 1 179 ? 11.453 -16.717 5.513 1.00 96.25 179 GLU A C 1
ATOM 1447 O O . GLU A 1 179 ? 11.934 -16.944 6.617 1.00 96.25 179 GLU A O 1
ATOM 1452 N N . GLU A 1 180 ? 10.832 -17.661 4.806 1.00 96.69 180 GLU A N 1
ATOM 1453 C CA . GLU A 1 180 ? 10.630 -19.028 5.273 1.00 96.69 180 GLU A CA 1
ATOM 1454 C C . GLU A 1 180 ? 11.959 -19.717 5.618 1.00 96.69 180 GLU A C 1
ATOM 1456 O O . GLU A 1 180 ? 12.086 -20.274 6.709 1.00 96.69 180 GLU A O 1
ATOM 1461 N N . GLU A 1 181 ? 12.952 -19.618 4.731 1.00 95.12 181 GLU A N 1
ATOM 1462 C CA . GLU A 1 181 ? 14.294 -20.174 4.934 1.00 95.12 181 GLU A CA 1
ATOM 1463 C C . GLU A 1 181 ? 15.014 -19.512 6.120 1.00 95.12 181 GLU A C 1
ATOM 1465 O O . GLU A 1 181 ? 15.674 -20.183 6.916 1.00 95.12 181 GLU A O 1
ATOM 1470 N N . ARG A 1 182 ? 14.853 -18.192 6.277 1.00 96.50 182 ARG A N 1
ATOM 1471 C CA . ARG A 1 182 ? 15.423 -17.437 7.400 1.00 96.50 182 ARG A CA 1
ATOM 1472 C C . ARG A 1 182 ? 14.854 -17.897 8.743 1.00 96.50 182 ARG A C 1
ATOM 1474 O O . ARG A 1 182 ? 15.612 -18.047 9.700 1.00 96.50 182 ARG A O 1
ATOM 1481 N N . LEU A 1 183 ? 13.540 -18.122 8.820 1.00 94.19 183 LEU A N 1
ATOM 1482 C CA . LEU A 1 183 ? 12.888 -18.609 10.040 1.00 94.19 183 LEU A CA 1
ATOM 1483 C C . LEU A 1 183 ? 13.290 -20.054 10.356 1.00 94.19 183 LEU A C 1
ATOM 1485 O O . LEU A 1 183 ? 13.537 -20.357 11.520 1.00 94.19 183 LEU A O 1
ATOM 1489 N N . ASP A 1 184 ? 13.400 -20.928 9.353 1.00 94.31 184 ASP A N 1
ATOM 1490 C CA . ASP A 1 184 ? 13.820 -22.319 9.568 1.00 94.31 184 ASP A CA 1
ATOM 1491 C C . ASP A 1 184 ? 15.243 -22.411 10.134 1.00 94.31 184 ASP A C 1
ATOM 1493 O O . ASP A 1 184 ? 15.457 -23.123 11.118 1.00 94.31 184 ASP A O 1
ATOM 1497 N N . LYS A 1 185 ? 16.190 -21.626 9.598 1.00 94.75 185 LYS A N 1
ATOM 1498 C CA . LYS A 1 185 ? 17.561 -21.545 10.137 1.00 94.75 185 LYS A CA 1
ATOM 1499 C C . LYS A 1 185 ? 17.575 -21.072 11.592 1.00 94.75 185 LYS A C 1
ATOM 1501 O O . LYS A 1 185 ? 18.242 -21.676 12.427 1.00 94.75 185 LYS A O 1
ATOM 1506 N N . ALA A 1 186 ? 16.791 -20.043 11.920 1.00 93.12 186 ALA A N 1
ATOM 1507 C CA . ALA A 1 186 ? 16.697 -19.531 13.288 1.00 93.12 186 ALA A CA 1
ATOM 1508 C C . ALA A 1 186 ? 16.086 -20.555 14.263 1.00 93.12 186 ALA A C 1
ATOM 1510 O O . ALA A 1 186 ? 16.553 -20.689 15.395 1.00 93.12 186 ALA A O 1
ATOM 1511 N N . ILE A 1 187 ? 15.067 -21.308 13.827 1.00 94.94 187 ILE A N 1
ATOM 1512 C CA . ILE A 1 187 ? 14.484 -22.403 14.619 1.00 94.94 187 ILE A CA 1
ATOM 1513 C C . ILE A 1 187 ? 15.545 -23.474 14.894 1.00 94.94 187 ILE A C 1
ATOM 1515 O O . ILE A 1 187 ? 15.640 -23.963 16.020 1.00 94.94 187 ILE A O 1
ATOM 1519 N N . GLU A 1 188 ? 16.341 -23.843 13.891 1.00 93.12 188 GLU A N 1
ATOM 1520 C CA . GLU A 1 188 ? 17.396 -24.848 14.037 1.00 93.12 188 GLU A CA 1
ATOM 1521 C C . GLU A 1 188 ? 18.507 -24.388 14.997 1.00 93.12 188 GLU A C 1
ATOM 1523 O O . GLU A 1 188 ? 18.918 -25.148 15.875 1.00 93.12 188 GLU A O 1
ATOM 1528 N N . GLU A 1 189 ? 18.951 -23.133 14.903 1.00 90.94 189 GLU A N 1
ATOM 1529 C CA . GLU A 1 189 ? 19.952 -22.561 15.813 1.00 90.94 189 GLU A CA 1
ATOM 1530 C C . GLU A 1 189 ? 19.460 -22.480 17.262 1.00 90.94 189 GLU A C 1
ATOM 1532 O O . GLU A 1 189 ? 20.203 -22.810 18.190 1.00 90.94 189 GLU A O 1
ATOM 1537 N N . LEU A 1 190 ? 18.207 -22.070 17.480 1.00 90.88 190 LEU A N 1
ATOM 1538 C CA . LEU A 1 190 ? 17.638 -21.992 18.827 1.00 90.88 190 LEU A CA 1
ATOM 1539 C C . LEU A 1 190 ? 17.443 -23.377 19.445 1.00 90.88 190 LEU A C 1
ATOM 1541 O O . LEU A 1 190 ? 17.694 -23.544 20.638 1.00 90.88 190 LEU A O 1
ATOM 1545 N N . LYS A 1 191 ? 17.078 -24.387 18.644 1.00 90.75 191 LYS A N 1
ATOM 1546 C CA . LYS A 1 191 ? 17.064 -25.787 19.095 1.00 90.75 191 LYS A CA 1
ATOM 1547 C C . LYS A 1 191 ? 18.451 -26.239 19.555 1.00 90.75 191 LYS A C 1
ATOM 1549 O O . LYS A 1 191 ? 18.569 -26.732 20.671 1.00 90.75 191 LYS A O 1
ATOM 1554 N N . LYS A 1 192 ? 19.501 -25.959 18.771 1.00 84.12 192 LYS A N 1
ATOM 1555 C CA . LYS A 1 192 ? 20.899 -26.275 19.134 1.00 84.12 192 LYS A CA 1
ATOM 1556 C C . LYS A 1 192 ? 21.351 -25.574 20.420 1.00 84.12 192 LYS A C 1
ATOM 1558 O O . LYS A 1 192 ? 22.094 -26.151 21.206 1.00 84.12 192 LYS A O 1
ATOM 1563 N N . ARG A 1 193 ? 20.894 -24.340 20.671 1.00 78.00 193 ARG A N 1
ATOM 1564 C CA . ARG A 1 193 ? 21.179 -23.620 21.928 1.00 78.00 193 ARG A CA 1
ATOM 1565 C C . ARG A 1 193 ? 20.468 -24.234 23.132 1.00 78.00 193 ARG A C 1
ATOM 1567 O O . ARG A 1 193 ? 21.049 -24.262 24.210 1.00 78.00 193 ARG A O 1
ATOM 1574 N N . LYS A 1 194 ? 19.246 -24.741 22.946 1.00 64.69 194 LYS A N 1
ATOM 1575 C CA . LYS A 1 194 ? 18.459 -25.403 23.999 1.00 64.69 194 LYS A CA 1
ATOM 1576 C C . LYS A 1 194 ? 19.028 -26.775 24.395 1.00 64.69 194 LYS A C 1
ATOM 1578 O O . LYS A 1 194 ? 18.734 -27.258 25.481 1.00 64.69 194 LYS A O 1
ATOM 1583 N N . GLU A 1 195 ? 19.855 -27.369 23.535 1.00 52.56 195 GLU A N 1
ATOM 1584 C CA . GLU A 1 195 ? 20.553 -28.643 23.759 1.00 52.56 195 GLU A CA 1
ATOM 1585 C C . GLU A 1 195 ? 21.939 -28.484 24.416 1.00 52.56 195 GLU A C 1
ATOM 1587 O O . GLU A 1 195 ? 22.574 -29.489 24.733 1.00 52.56 195 GLU A O 1
ATOM 1592 N N . LYS A 1 196 ? 22.408 -27.252 24.692 1.00 42.34 196 LYS A N 1
ATOM 1593 C CA . LYS A 1 196 ? 23.580 -27.039 25.556 1.00 42.34 196 LYS A CA 1
ATOM 1594 C C . LYS A 1 196 ? 23.158 -27.088 27.037 1.00 42.34 196 LYS A C 1
ATOM 1596 O O . LYS A 1 196 ? 22.334 -26.275 27.457 1.00 42.34 196 LYS A O 1
ATOM 1601 N N . PRO A 1 197 ? 23.697 -28.024 27.832 1.00 47.28 197 PRO A N 1
ATOM 1602 C CA . PRO A 1 197 ? 23.281 -28.238 29.210 1.00 47.28 197 PRO A CA 1
ATOM 1603 C C . PRO A 1 197 ? 23.724 -27.099 30.144 1.00 47.28 197 PRO A C 1
ATOM 1605 O O . PRO A 1 197 ? 24.900 -26.929 30.427 1.00 47.28 197 PRO A O 1
ATOM 1608 N N . TRP A 1 198 ? 22.755 -26.346 30.652 1.00 39.91 198 TRP A N 1
ATOM 1609 C CA . TRP A 1 198 ? 22.863 -25.260 31.637 1.00 39.91 198 TRP A CA 1
ATOM 1610 C C . TRP A 1 198 ? 22.915 -25.773 33.096 1.00 39.91 198 TRP A C 1
ATOM 1612 O O . TRP A 1 198 ? 22.758 -25.002 34.040 1.00 39.91 198 TRP A O 1
ATOM 1622 N N . TRP A 1 199 ? 23.108 -27.085 33.298 1.00 40.06 199 TRP A N 1
ATOM 1623 C CA . TRP A 1 199 ? 23.073 -27.729 34.619 1.00 40.06 199 TRP A CA 1
ATOM 1624 C C . TRP A 1 199 ? 24.325 -27.471 35.477 1.00 40.06 199 TRP A C 1
ATOM 1626 O O . TRP A 1 199 ? 24.273 -27.694 36.683 1.00 40.06 199 TRP A O 1
ATOM 1636 N N . GLU A 1 200 ? 25.426 -26.991 34.890 1.00 41.28 200 GLU A N 1
ATOM 1637 C CA . GLU A 1 200 ? 26.656 -26.655 35.632 1.00 41.28 200 GLU A CA 1
ATOM 1638 C C . GLU A 1 200 ? 26.496 -25.374 36.471 1.00 41.28 200 GLU A C 1
ATOM 1640 O O . GLU A 1 200 ? 27.011 -25.303 37.585 1.00 41.28 200 GLU A O 1
ATOM 1645 N N . ASP A 1 201 ? 25.678 -24.421 36.011 1.00 41.84 201 ASP A N 1
ATOM 1646 C CA . ASP A 1 201 ? 25.370 -23.185 36.747 1.00 41.84 201 ASP A CA 1
ATOM 1647 C C . ASP A 1 201 ? 24.121 -23.321 37.648 1.00 41.84 201 ASP A C 1
ATOM 1649 O O . ASP A 1 201 ? 23.951 -22.587 38.624 1.00 41.84 201 ASP A O 1
ATOM 1653 N N . LEU A 1 202 ? 23.256 -24.307 37.370 1.00 36.91 202 LEU A N 1
ATOM 1654 C CA . LEU A 1 202 ? 22.016 -24.571 38.111 1.00 36.91 202 LEU A CA 1
ATOM 1655 C C . LEU A 1 202 ? 22.252 -25.188 39.501 1.00 36.91 202 LEU A C 1
ATOM 1657 O O . LEU A 1 202 ? 21.514 -24.893 40.440 1.00 36.91 202 LEU A O 1
ATOM 1661 N N . GLY A 1 203 ? 23.287 -26.018 39.660 1.00 38.38 203 GLY A N 1
ATOM 1662 C CA . GLY A 1 203 ? 23.566 -26.709 40.925 1.00 38.38 203 GLY A CA 1
ATOM 1663 C C . GLY A 1 203 ? 23.916 -25.774 42.088 1.00 38.38 203 GLY A C 1
ATOM 1664 O O . GLY A 1 203 ? 23.678 -26.119 43.239 1.00 38.38 203 GLY A O 1
ATOM 1665 N N . LYS A 1 204 ? 24.433 -24.573 41.797 1.00 40.69 204 LYS A N 1
ATOM 1666 C CA . LYS A 1 204 ? 24.843 -23.583 42.806 1.00 40.69 204 LYS A CA 1
ATOM 1667 C C . LYS A 1 204 ? 23.703 -22.641 43.208 1.00 40.69 204 LYS A C 1
ATOM 1669 O O . LYS A 1 204 ? 23.619 -22.248 44.362 1.00 40.69 204 LYS A O 1
ATOM 1674 N N . ALA A 1 205 ? 22.791 -22.340 42.281 1.00 39.38 205 ALA A N 1
ATOM 1675 C CA . ALA A 1 205 ? 21.630 -21.485 42.539 1.00 39.38 205 ALA A CA 1
ATOM 1676 C C . ALA A 1 205 ? 20.510 -22.202 43.324 1.00 39.38 205 ALA A C 1
ATOM 1678 O O . ALA A 1 205 ? 19.750 -21.554 44.042 1.00 39.38 205 ALA A O 1
ATOM 1679 N N . ILE A 1 206 ? 20.415 -23.537 43.210 1.00 37.16 206 ILE A N 1
ATOM 1680 C CA . ILE A 1 206 ? 19.426 -24.359 43.932 1.00 37.16 206 ILE A CA 1
ATOM 1681 C C . ILE A 1 206 ? 19.716 -24.399 45.441 1.00 37.16 206 ILE A C 1
ATOM 1683 O O . ILE A 1 206 ? 18.786 -24.373 46.238 1.00 37.16 206 ILE A O 1
ATOM 1687 N N . THR A 1 207 ? 20.978 -24.401 45.862 1.00 39.34 207 THR A N 1
ATOM 1688 C CA . THR A 1 207 ? 21.335 -24.519 47.286 1.00 39.34 207 THR A CA 1
ATOM 1689 C C . THR A 1 207 ? 20.995 -23.258 48.093 1.00 39.34 207 THR A C 1
ATOM 1691 O O . THR A 1 207 ? 20.615 -23.367 49.256 1.00 39.34 207 THR A O 1
ATOM 1694 N N . ASP A 1 208 ? 21.033 -22.081 47.459 1.00 40.88 208 ASP A N 1
ATOM 1695 C CA . ASP A 1 208 ? 20.854 -20.787 48.137 1.00 40.88 208 ASP A CA 1
ATOM 1696 C C . ASP A 1 208 ? 19.384 -20.314 48.167 1.00 40.88 208 ASP A C 1
ATOM 1698 O O . ASP A 1 208 ? 18.995 -19.527 49.029 1.00 40.88 208 ASP A O 1
ATOM 1702 N N . ALA A 1 209 ? 18.531 -20.822 47.267 1.00 35.38 209 ALA A N 1
ATOM 1703 C CA . ALA A 1 209 ? 17.117 -20.435 47.180 1.00 35.38 209 ALA A CA 1
ATOM 1704 C C . ALA A 1 209 ? 16.188 -21.227 48.128 1.00 35.38 209 ALA A C 1
ATOM 1706 O O . ALA A 1 209 ? 15.145 -20.713 48.536 1.00 35.38 209 ALA A O 1
ATOM 1707 N N . PHE A 1 210 ? 16.556 -22.458 48.513 1.00 36.62 210 PHE A N 1
ATOM 1708 C CA . PHE A 1 210 ? 15.721 -23.330 49.360 1.00 36.62 210 PHE A CA 1
ATOM 1709 C C . PHE A 1 210 ? 15.782 -23.016 50.864 1.00 36.62 210 PHE A C 1
ATOM 1711 O O . PHE A 1 210 ? 14.981 -23.553 51.625 1.00 36.62 210 PHE A O 1
ATOM 1718 N N . ALA A 1 211 ? 16.669 -22.118 51.294 1.00 37.91 211 ALA A N 1
ATOM 1719 C CA . ALA A 1 211 ? 16.806 -21.745 52.701 1.00 37.91 211 ALA A CA 1
ATOM 1720 C C . ALA A 1 211 ? 15.894 -20.576 53.149 1.00 37.91 211 ALA A C 1
ATOM 1722 O O . ALA A 1 211 ? 15.842 -20.295 54.340 1.00 37.91 211 ALA A O 1
ATOM 1723 N N . GLY A 1 212 ? 15.200 -19.869 52.240 1.00 38.34 212 GLY A N 1
ATOM 1724 C CA . GLY A 1 212 ? 14.733 -18.505 52.547 1.00 38.34 212 GLY A CA 1
ATOM 1725 C C . GLY A 1 212 ? 13.234 -18.215 52.729 1.00 38.34 212 GLY A C 1
ATOM 1726 O O . GLY A 1 212 ? 12.904 -17.393 53.573 1.00 38.34 212 GLY A O 1
ATOM 1727 N N . VAL A 1 213 ? 12.313 -18.743 51.909 1.00 32.44 213 VAL A N 1
ATOM 1728 C CA . VAL A 1 213 ? 11.074 -17.960 51.628 1.00 32.44 213 VAL A CA 1
ATOM 1729 C C . VAL A 1 213 ? 9.732 -18.692 51.798 1.00 32.44 213 VAL A C 1
ATOM 1731 O O . VAL A 1 213 ? 8.701 -18.048 51.958 1.00 32.44 213 VAL A O 1
ATOM 1734 N N . GLY A 1 214 ? 9.671 -20.018 51.792 1.00 30.38 214 GLY A N 1
ATOM 1735 C CA . GLY A 1 214 ? 8.392 -20.714 51.563 1.00 30.38 214 GLY A CA 1
ATOM 1736 C C . GLY A 1 214 ? 7.543 -21.044 52.787 1.00 30.38 214 GLY A C 1
ATOM 1737 O O . GLY A 1 214 ? 6.553 -21.750 52.649 1.00 30.38 214 GLY A O 1
ATOM 1738 N N . GLU A 1 215 ? 7.945 -20.605 53.973 1.00 37.72 215 GLU A N 1
ATOM 1739 C CA . GLU A 1 215 ? 7.288 -20.942 55.237 1.00 37.72 215 GLU A CA 1
ATOM 1740 C C . GLU A 1 215 ? 6.075 -20.055 55.541 1.00 37.72 215 GLU A C 1
ATOM 1742 O O . GLU A 1 215 ? 5.271 -20.366 56.412 1.00 37.72 215 GLU A O 1
ATOM 1747 N N . ALA A 1 216 ? 5.868 -18.966 54.812 1.00 30.30 216 ALA A N 1
ATOM 1748 C CA . ALA A 1 216 ? 4.813 -18.033 55.158 1.00 30.30 216 ALA A CA 1
ATOM 1749 C C . ALA A 1 216 ? 3.745 -17.979 54.071 1.00 30.30 216 ALA A C 1
ATOM 1751 O O . ALA A 1 216 ? 3.741 -17.146 53.167 1.00 30.30 216 ALA A O 1
ATOM 1752 N N . ILE A 1 217 ? 2.681 -18.728 54.306 1.00 33.97 217 ILE A N 1
ATOM 1753 C CA . ILE A 1 217 ? 1.533 -17.934 54.738 1.00 33.97 217 ILE A CA 1
ATOM 1754 C C . ILE A 1 217 ? 0.400 -17.851 53.729 1.00 33.97 217 ILE A C 1
ATOM 1756 O O . ILE A 1 217 ? -0.782 -18.056 53.981 1.00 33.97 217 ILE A O 1
ATOM 1760 N N . SER A 1 218 ? 0.768 -17.352 52.563 1.00 30.45 218 SER A N 1
ATOM 1761 C CA . SER A 1 218 ? -0.099 -16.354 51.958 1.00 30.45 218 SER A CA 1
ATOM 1762 C C . SER A 1 218 ? -1.031 -16.945 50.910 1.00 30.45 218 SER A C 1
ATOM 1764 O O . SER A 1 218 ? -0.786 -16.831 49.712 1.00 30.45 218 SER A O 1
ATOM 1766 N N . GLY A 1 219 ? -2.155 -17.477 51.380 1.00 32.91 219 GLY A N 1
ATOM 1767 C CA . GLY A 1 219 ? -3.411 -17.417 50.636 1.00 32.91 219 GLY A CA 1
ATOM 1768 C C . GLY A 1 219 ? -3.564 -18.542 49.612 1.00 32.91 219 GLY A C 1
ATOM 1769 O O . GLY A 1 219 ? -3.226 -18.394 48.449 1.00 32.91 219 GLY A O 1
ATOM 1770 N N . ALA A 1 220 ? -4.109 -19.709 49.940 1.00 36.75 220 ALA A N 1
ATOM 1771 C CA . ALA A 1 220 ? -5.412 -19.840 50.578 1.00 36.75 220 ALA A CA 1
ATOM 1772 C C . ALA A 1 220 ? -6.418 -18.828 49.966 1.00 36.75 220 ALA A C 1
ATOM 1774 O O . ALA A 1 220 ? -6.511 -17.687 50.405 1.00 36.75 220 ALA A O 1
ATOM 1775 N N . PHE A 1 221 ? -7.160 -19.285 48.944 1.00 27.03 221 PHE A N 1
ATOM 1776 C CA . PHE A 1 221 ? -8.577 -18.950 48.678 1.00 27.03 221 PHE A CA 1
ATOM 1777 C C . PHE A 1 221 ? -9.079 -18.131 47.467 1.00 27.03 221 PHE A C 1
ATOM 1779 O O . PHE A 1 221 ? -10.296 -18.026 47.338 1.00 27.03 221 PHE A O 1
ATOM 1786 N N . ALA A 1 222 ? -8.300 -17.663 46.490 1.00 23.58 222 ALA A N 1
ATOM 1787 C CA . ALA A 1 222 ? -8.894 -16.813 45.433 1.00 23.58 222 ALA A CA 1
ATOM 1788 C C . ALA A 1 222 ? -9.140 -17.499 44.066 1.00 23.58 222 ALA A C 1
ATOM 1790 O O . ALA A 1 222 ? -8.406 -17.275 43.110 1.00 23.58 222 ALA A O 1
ATOM 1791 N N . GLY A 1 223 ? -10.244 -18.252 43.954 1.00 32.31 223 GLY A N 1
ATOM 1792 C CA . GLY A 1 223 ? -11.069 -18.256 42.732 1.00 32.31 223 GLY A CA 1
ATOM 1793 C C . GLY A 1 223 ? -10.931 -19.432 41.759 1.00 32.31 223 GLY A C 1
ATOM 1794 O O . GLY A 1 223 ? -10.144 -19.385 40.820 1.00 32.31 223 GLY A O 1
ATOM 1795 N N . ILE A 1 224 ? -11.811 -20.433 41.886 1.00 25.58 224 ILE A N 1
ATOM 1796 C CA . ILE A 1 224 ? -12.125 -21.354 40.780 1.00 25.58 224 ILE A CA 1
ATOM 1797 C C . ILE A 1 224 ? -13.649 -21.503 40.665 1.00 25.58 224 ILE A C 1
ATOM 1799 O O . ILE A 1 224 ? -14.290 -22.074 41.545 1.00 25.58 224 ILE A O 1
ATOM 1803 N N . GLY A 1 225 ? -14.215 -21.002 39.559 1.00 26.14 225 GLY A N 1
ATOM 1804 C CA . GLY A 1 225 ? -15.619 -21.166 39.170 1.00 26.14 225 GLY A CA 1
ATOM 1805 C C . GLY A 1 225 ? -15.831 -21.185 37.643 1.00 26.14 225 GLY A C 1
ATOM 1806 O O . GLY A 1 225 ? -15.433 -20.241 36.970 1.00 26.14 225 GLY A O 1
ATOM 1807 N N . ALA A 1 226 ? -16.525 -22.244 37.175 1.00 27.39 226 ALA A N 1
ATOM 1808 C CA . ALA A 1 226 ? -17.292 -22.433 35.913 1.00 27.39 226 ALA A CA 1
ATOM 1809 C C . ALA A 1 226 ? -16.536 -22.507 34.552 1.00 27.39 226 ALA A C 1
ATOM 1811 O O . ALA A 1 226 ? -15.652 -21.708 34.297 1.00 27.39 226 ALA A O 1
ATOM 1812 N N . ALA A 1 227 ? -16.839 -23.351 33.545 1.00 34.34 227 ALA A N 1
ATOM 1813 C CA . ALA A 1 227 ? -17.724 -24.512 33.326 1.00 34.34 227 ALA A CA 1
ATOM 1814 C C . ALA A 1 227 ? -17.243 -25.267 32.033 1.00 34.34 227 ALA A C 1
ATOM 1816 O O . ALA A 1 227 ? -16.841 -24.611 31.079 1.00 34.34 227 ALA A O 1
ATOM 1817 N N . ILE A 1 228 ? -16.994 -26.593 32.024 1.00 36.06 228 ILE A N 1
ATOM 1818 C CA . ILE A 1 228 ? -17.845 -27.771 31.663 1.00 36.06 228 ILE A CA 1
ATOM 1819 C C . ILE A 1 228 ? -18.172 -27.950 30.146 1.00 36.06 228 ILE A C 1
ATOM 1821 O O . ILE A 1 228 ? -19.058 -27.283 29.634 1.00 36.06 228 ILE A O 1
ATOM 1825 N N . PHE A 1 229 ? -17.512 -28.908 29.451 1.00 30.44 229 PHE A N 1
ATOM 1826 C CA . PHE A 1 229 ? -18.141 -30.120 28.833 1.00 30.44 229 PHE A CA 1
ATOM 1827 C C . PHE A 1 229 ? -17.205 -31.029 27.984 1.00 30.44 229 PHE A C 1
ATOM 1829 O O . PHE A 1 229 ? -17.533 -32.192 27.781 1.00 30.44 229 PHE A O 1
ATOM 1836 N N . GLY A 1 230 ? -16.000 -30.607 27.572 1.00 38.16 230 GLY A N 1
ATOM 1837 C CA . GLY A 1 230 ? -14.944 -31.539 27.083 1.00 38.16 230 GLY A CA 1
ATOM 1838 C C . GLY A 1 230 ? -14.127 -32.188 28.215 1.00 38.16 230 GLY A C 1
ATOM 1839 O O . GLY A 1 230 ? -13.439 -33.192 28.045 1.00 38.16 230 GLY A O 1
ATOM 1840 N N . ALA A 1 231 ? -14.281 -31.609 29.405 1.00 33.59 231 ALA A N 1
ATOM 1841 C CA . ALA A 1 231 ? -13.503 -31.837 30.603 1.00 33.59 231 ALA A CA 1
ATOM 1842 C C . ALA A 1 231 ? -13.728 -33.193 31.278 1.00 33.59 231 ALA A C 1
ATOM 1844 O O . ALA A 1 231 ? -12.985 -33.490 32.183 1.00 33.59 231 ALA A O 1
ATOM 1845 N N . LEU A 1 232 ? -14.686 -34.045 30.901 1.00 32.69 232 LEU A N 1
ATOM 1846 C CA . LEU A 1 232 ? -14.908 -35.303 31.642 1.00 32.69 232 LEU A CA 1
ATOM 1847 C C . LEU A 1 232 ? -13.821 -36.362 31.390 1.00 32.69 232 LEU A C 1
ATOM 1849 O O . LEU A 1 232 ? -13.482 -37.122 32.295 1.00 32.69 232 LEU A O 1
ATOM 1853 N N . ARG A 1 233 ? -13.225 -36.384 30.190 1.00 39.53 233 ARG A N 1
ATOM 1854 C CA . ARG A 1 233 ? -12.097 -37.278 29.873 1.00 39.53 233 ARG A CA 1
ATOM 1855 C C . ARG A 1 233 ? -10.785 -36.746 30.446 1.00 39.53 233 ARG A C 1
ATOM 1857 O O . ARG A 1 233 ? -10.025 -37.504 31.044 1.00 39.53 233 ARG A O 1
ATOM 1864 N N . ASP A 1 234 ? -10.570 -35.441 30.313 1.00 40.91 234 ASP A N 1
ATOM 1865 C CA . ASP A 1 234 ? -9.404 -34.766 30.875 1.00 40.91 234 ASP A CA 1
ATOM 1866 C C . ASP A 1 234 ? -9.493 -34.661 32.397 1.00 40.91 234 ASP A C 1
ATOM 1868 O O . ASP A 1 234 ? -8.465 -34.750 33.038 1.00 40.91 234 ASP A O 1
ATOM 1872 N N . PHE A 1 235 ? -10.686 -34.595 32.997 1.00 42.97 235 PHE A N 1
ATOM 1873 C CA . PHE A 1 235 ? -10.906 -34.679 34.444 1.00 42.97 235 PHE A CA 1
ATOM 1874 C C . PHE A 1 235 ? -10.691 -36.093 34.950 1.00 42.97 235 PHE A C 1
ATOM 1876 O O . PHE A 1 235 ? -10.106 -36.233 36.003 1.00 42.97 235 PHE A O 1
ATOM 1883 N N . ALA A 1 236 ? -11.086 -37.151 34.237 1.00 40.81 236 ALA A N 1
ATOM 1884 C CA . ALA A 1 236 ? -10.754 -38.509 34.672 1.00 40.81 236 ALA A CA 1
ATOM 1885 C C . ALA A 1 236 ? -9.230 -38.745 34.672 1.00 40.81 236 ALA A C 1
ATOM 1887 O O . ALA A 1 236 ? -8.691 -39.279 35.640 1.00 40.81 236 ALA A O 1
ATOM 1888 N N . ASN A 1 237 ? -8.527 -38.281 33.630 1.00 47.91 237 ASN A N 1
ATOM 1889 C CA . ASN A 1 237 ? -7.064 -38.363 33.545 1.00 47.91 237 ASN A CA 1
ATOM 1890 C C . ASN A 1 237 ? -6.364 -37.403 34.516 1.00 47.91 237 ASN A C 1
ATOM 1892 O O . ASN A 1 237 ? -5.381 -37.780 35.138 1.00 47.91 237 ASN A O 1
ATOM 1896 N N . TRP A 1 238 ? -6.876 -36.185 34.687 1.00 55.91 238 TRP A N 1
ATOM 1897 C CA . TRP A 1 238 ? -6.360 -35.200 35.633 1.00 55.91 238 TRP A CA 1
ATOM 1898 C C . TRP A 1 238 ? -6.635 -35.622 37.071 1.00 55.91 238 TRP A C 1
ATOM 1900 O O . TRP A 1 238 ? -5.738 -35.535 37.888 1.00 55.91 238 TRP A O 1
ATOM 1910 N N . PHE A 1 239 ? -7.819 -36.132 37.391 1.00 44.53 239 PHE A N 1
ATOM 1911 C CA . PHE A 1 239 ? -8.161 -36.662 38.707 1.00 44.53 239 PHE A CA 1
ATOM 1912 C C . PHE A 1 239 ? -7.293 -37.877 39.017 1.00 44.53 239 PHE A C 1
ATOM 1914 O O . PHE A 1 239 ? -6.775 -37.971 40.121 1.00 44.53 239 PHE A O 1
ATOM 1921 N N . TYR A 1 240 ? -7.040 -38.756 38.040 1.00 47.34 240 TYR A N 1
ATOM 1922 C CA . TYR A 1 240 ? -6.066 -39.831 38.202 1.00 47.34 240 TYR A CA 1
ATOM 1923 C C . TYR A 1 240 ? -4.641 -39.294 38.422 1.00 47.34 240 TYR A C 1
ATOM 1925 O O . TYR A 1 240 ? -4.034 -39.659 39.415 1.00 47.34 240 TYR A O 1
ATOM 1933 N N . GLU A 1 241 ? -4.116 -38.400 37.576 1.00 48.72 241 GLU A N 1
ATOM 1934 C CA . GLU A 1 241 ? -2.726 -37.896 37.643 1.00 48.72 241 GLU A CA 1
ATOM 1935 C C . GLU A 1 241 ? -2.462 -36.866 38.759 1.00 48.72 241 GLU A C 1
ATOM 1937 O O . GLU A 1 241 ? -1.331 -36.763 39.220 1.00 48.72 241 GLU A O 1
ATOM 1942 N N . ASN A 1 242 ? -3.470 -36.109 39.201 1.00 46.88 242 ASN A N 1
ATOM 1943 C CA . ASN A 1 242 ? -3.316 -34.928 40.069 1.00 46.88 242 ASN A CA 1
ATOM 1944 C C . ASN A 1 242 ? -4.064 -35.026 41.405 1.00 46.88 242 ASN A C 1
ATOM 1946 O O . ASN A 1 242 ? -3.756 -34.261 42.311 1.00 46.88 242 ASN A O 1
ATOM 1950 N N . ALA A 1 243 ? -5.017 -35.950 41.562 1.00 42.62 243 ALA A N 1
ATOM 1951 C CA . ALA A 1 243 ? -5.673 -36.188 42.851 1.00 42.62 243 ALA A CA 1
ATOM 1952 C C . ALA A 1 243 ? -5.387 -37.602 43.366 1.00 42.62 243 ALA A C 1
ATOM 1954 O O . ALA A 1 243 ? -4.853 -37.762 44.456 1.00 42.62 243 ALA A O 1
ATOM 1955 N N . LEU A 1 244 ? -5.666 -38.630 42.563 1.00 42.22 244 LEU A N 1
ATOM 1956 C CA . LEU A 1 244 ? -5.549 -40.031 42.952 1.00 42.22 244 LEU A CA 1
ATOM 1957 C C . LEU A 1 244 ? -4.090 -40.496 43.010 1.00 42.22 244 LEU A C 1
ATOM 1959 O O . LEU A 1 244 ? -3.715 -41.163 43.965 1.00 42.22 244 LEU A O 1
ATOM 1963 N N . LYS A 1 245 ? -3.267 -40.131 42.020 1.00 50.41 245 LYS A N 1
ATOM 1964 C CA . LYS A 1 245 ? -1.841 -40.473 41.943 1.00 50.41 245 LYS A CA 1
ATOM 1965 C C . LYS A 1 245 ? -1.014 -39.708 42.973 1.00 50.41 245 LYS A C 1
ATOM 1967 O O . LYS A 1 245 ? -0.269 -40.386 43.652 1.00 50.41 245 LYS A O 1
ATOM 1972 N N . PRO A 1 246 ? -1.185 -38.396 43.225 1.00 44.62 246 PRO A N 1
ATOM 1973 C CA . PRO A 1 246 ? -0.478 -37.724 44.314 1.00 44.62 246 PRO A CA 1
ATOM 1974 C C . PRO A 1 246 ? -0.969 -38.167 45.687 1.00 44.62 246 PRO A C 1
ATOM 1976 O O . PRO A 1 246 ? -0.165 -38.260 46.597 1.00 44.62 246 PRO A O 1
ATOM 1979 N N . PHE A 1 247 ? -2.254 -38.503 45.850 1.00 44.75 247 PHE A N 1
ATOM 1980 C CA . PHE A 1 247 ? -2.747 -39.133 47.078 1.00 44.75 247 PHE A CA 1
ATOM 1981 C C . PHE A 1 247 ? -2.164 -40.539 47.268 1.00 44.75 247 PHE A C 1
ATOM 1983 O O . PHE A 1 247 ? -1.808 -40.914 48.379 1.00 44.75 247 PHE A O 1
ATOM 1990 N N . TRP A 1 248 ? -2.019 -41.310 46.189 1.00 48.12 248 TRP A N 1
ATOM 1991 C CA . TRP A 1 248 ? -1.387 -42.626 46.206 1.00 48.12 248 TRP A CA 1
ATOM 1992 C C . TRP A 1 248 ? 0.118 -42.543 46.449 1.00 48.12 248 TRP A C 1
ATOM 1994 O O . TRP A 1 248 ? 0.640 -43.289 47.267 1.00 48.12 248 TRP A O 1
ATOM 2004 N N . ASP A 1 249 ? 0.802 -41.614 45.792 1.00 51.50 249 ASP A N 1
ATOM 2005 C CA . ASP A 1 249 ? 2.218 -41.324 45.968 1.00 51.50 249 ASP A CA 1
ATOM 2006 C C . ASP A 1 249 ? 2.456 -40.787 47.378 1.00 51.50 249 ASP A C 1
ATOM 2008 O O . ASP A 1 249 ? 3.384 -41.249 48.023 1.00 51.50 249 ASP A O 1
ATOM 2012 N N . TRP A 1 250 ? 1.560 -39.952 47.913 1.00 54.16 250 TRP A N 1
ATOM 2013 C CA . TRP A 1 250 ? 1.551 -39.528 49.312 1.00 54.16 250 TRP A CA 1
ATOM 2014 C C . TRP A 1 250 ? 1.336 -40.713 50.253 1.00 54.16 250 TRP A C 1
ATOM 2016 O O . TRP A 1 250 ? 2.115 -40.866 51.180 1.00 54.16 250 TRP A O 1
ATOM 2026 N N . ILE A 1 251 ? 0.375 -41.616 50.020 1.00 43.94 251 ILE A N 1
ATOM 2027 C CA . ILE A 1 251 ? 0.226 -42.841 50.830 1.00 43.94 251 ILE A CA 1
ATOM 2028 C C . ILE A 1 251 ? 1.505 -43.686 50.758 1.00 43.94 251 ILE A C 1
ATOM 2030 O O . ILE A 1 251 ? 1.996 -44.151 51.782 1.00 43.94 251 ILE A O 1
ATOM 2034 N N . VAL A 1 252 ? 2.075 -43.873 49.568 1.00 50.88 252 VAL A N 1
ATOM 2035 C CA . VAL A 1 252 ? 3.315 -44.631 49.356 1.00 50.88 252 VAL A CA 1
ATOM 2036 C C . VAL A 1 252 ? 4.501 -43.939 50.031 1.00 50.88 252 VAL A C 1
ATOM 2038 O O . VAL A 1 252 ? 5.367 -44.626 50.565 1.00 50.88 252 VAL A O 1
ATOM 2041 N N . GLU A 1 253 ? 4.551 -42.612 50.041 1.00 49.19 253 GLU A N 1
ATOM 2042 C CA . GLU A 1 253 ? 5.602 -41.789 50.636 1.00 49.19 253 GLU A CA 1
ATOM 2043 C C . GLU A 1 253 ? 5.464 -41.698 52.156 1.00 49.19 253 GLU A C 1
ATOM 2045 O O . GLU A 1 253 ? 6.467 -41.814 52.850 1.00 49.19 253 GLU A O 1
ATOM 2050 N N . GLN A 1 254 ? 4.245 -41.637 52.693 1.00 47.25 254 GLN A N 1
ATOM 2051 C CA . GLN A 1 254 ? 3.963 -41.782 54.120 1.00 47.25 254 GLN A CA 1
ATOM 2052 C C . GLN A 1 254 ? 4.306 -43.196 54.594 1.00 47.25 254 GLN A C 1
ATOM 2054 O O . GLN A 1 254 ? 4.960 -43.351 55.617 1.00 47.25 254 GLN A O 1
ATOM 2059 N N . VAL A 1 255 ? 3.975 -44.241 53.826 1.00 46.41 255 VAL A N 1
ATOM 2060 C CA . VAL A 1 255 ? 4.368 -45.627 54.137 1.00 46.41 255 VAL A CA 1
ATOM 2061 C C . VAL A 1 255 ? 5.885 -45.808 54.033 1.00 46.41 255 VAL A C 1
ATOM 2063 O O . VAL A 1 255 ? 6.474 -46.454 54.896 1.00 46.41 255 VAL A O 1
ATOM 2066 N N . LYS A 1 256 ? 6.550 -45.209 53.034 1.00 50.56 256 LYS A N 1
ATOM 2067 C CA . LYS A 1 256 ? 8.021 -45.188 52.912 1.00 50.56 256 LYS A CA 1
ATOM 2068 C C . LYS A 1 256 ? 8.681 -44.375 54.024 1.00 50.56 256 LYS A C 1
ATOM 2070 O O . LYS A 1 256 ? 9.750 -44.765 54.475 1.00 50.56 256 LYS A O 1
ATOM 2075 N N . GLY A 1 257 ? 8.068 -43.279 54.458 1.00 52.44 257 GLY A N 1
ATOM 2076 C CA . GLY A 1 257 ? 8.525 -42.415 55.543 1.00 52.44 257 GLY A CA 1
ATOM 2077 C C . GLY A 1 257 ? 8.388 -43.100 56.894 1.00 52.44 257 GLY A C 1
ATOM 2078 O O . GLY A 1 257 ? 9.328 -43.083 57.676 1.00 52.44 257 GLY A O 1
ATOM 2079 N N . LEU A 1 258 ? 7.281 -43.806 57.120 1.00 45.25 258 LEU A N 1
ATOM 2080 C CA . LEU A 1 258 ? 7.049 -44.635 58.300 1.00 45.25 258 LEU A CA 1
ATOM 2081 C C . LEU A 1 258 ? 7.976 -45.862 58.298 1.00 45.25 258 LEU A C 1
ATOM 2083 O O . LEU A 1 258 ? 8.528 -46.209 59.337 1.00 45.25 258 LEU A O 1
ATOM 2087 N N . LEU A 1 259 ? 8.254 -46.452 57.127 1.00 45.59 259 LEU A N 1
ATOM 2088 C CA . LEU A 1 259 ? 9.290 -47.477 56.938 1.00 45.59 259 LEU A CA 1
ATOM 2089 C C . LEU A 1 259 ? 10.690 -46.938 57.220 1.00 45.59 259 LEU A C 1
ATOM 2091 O O . LEU A 1 259 ? 11.452 -47.589 57.922 1.00 45.59 259 LEU A O 1
ATOM 2095 N N . LYS A 1 260 ? 11.044 -45.767 56.686 1.00 53.25 260 LYS A N 1
ATOM 2096 C CA . LYS A 1 260 ? 12.350 -45.138 56.898 1.00 53.25 260 LYS A CA 1
ATOM 2097 C C . LYS A 1 260 ? 12.521 -44.765 58.364 1.00 53.25 260 LYS A C 1
ATOM 2099 O O . LYS A 1 260 ? 13.541 -45.103 58.936 1.00 53.25 260 LYS A O 1
ATOM 2104 N N . TRP A 1 261 ? 11.501 -44.183 58.985 1.00 59.25 261 TRP A N 1
ATOM 2105 C CA . TRP A 1 261 ? 11.461 -43.902 60.415 1.00 59.25 261 TRP A CA 1
ATOM 2106 C C . TRP A 1 261 ? 11.595 -45.177 61.249 1.00 59.25 261 TRP A C 1
ATOM 2108 O O . TRP A 1 261 ? 12.417 -45.207 62.151 1.00 59.25 261 TRP A O 1
ATOM 2118 N N . ALA A 1 262 ? 10.872 -46.254 60.929 1.00 47.81 262 ALA A N 1
ATOM 2119 C CA . ALA A 1 262 ? 10.997 -47.522 61.646 1.00 47.81 262 ALA A CA 1
ATOM 2120 C C . ALA A 1 262 ? 12.390 -48.144 61.453 1.00 47.81 262 ALA A C 1
ATOM 2122 O O . ALA A 1 262 ? 12.993 -48.612 62.413 1.00 47.81 262 ALA A O 1
ATOM 2123 N N . ILE A 1 263 ? 12.940 -48.098 60.236 1.00 52.53 263 ILE A N 1
ATOM 2124 C CA . ILE A 1 263 ? 14.305 -48.543 59.925 1.00 52.53 263 ILE A CA 1
ATOM 2125 C C . ILE A 1 263 ? 15.333 -47.696 60.679 1.00 52.53 263 ILE A C 1
ATOM 2127 O O . ILE A 1 263 ? 16.291 -48.251 61.205 1.00 52.53 263 ILE A O 1
ATOM 2131 N N . ASP A 1 264 ? 15.154 -46.381 60.744 1.00 56.72 264 ASP A N 1
ATOM 2132 C CA . ASP A 1 264 ? 16.081 -45.448 61.380 1.00 56.72 264 ASP A CA 1
ATOM 2133 C C . ASP A 1 264 ? 15.957 -45.494 62.911 1.00 56.72 264 ASP A C 1
ATOM 2135 O O . ASP A 1 264 ? 16.968 -45.410 63.599 1.00 56.72 264 ASP A O 1
ATOM 2139 N N . ALA A 1 265 ? 14.767 -45.757 63.455 1.00 51.41 265 ALA A N 1
ATOM 2140 C CA . ALA A 1 265 ? 14.539 -46.043 64.869 1.00 51.41 265 ALA A CA 1
ATOM 2141 C C . ALA A 1 265 ? 15.142 -47.397 65.272 1.00 51.41 265 ALA A C 1
ATOM 2143 O O . ALA A 1 265 ? 15.801 -47.490 66.304 1.00 51.41 265 ALA A O 1
ATOM 2144 N N . ILE A 1 266 ? 15.008 -48.432 64.432 1.00 50.56 266 ILE A N 1
ATOM 2145 C CA . ILE A 1 266 ? 15.668 -49.733 64.626 1.00 50.56 266 ILE A CA 1
ATOM 2146 C C . ILE A 1 266 ? 17.185 -49.580 64.505 1.00 50.56 266 ILE A C 1
ATOM 2148 O O . ILE A 1 266 ? 17.912 -50.124 65.326 1.00 50.56 266 ILE A O 1
ATOM 2152 N N . LYS A 1 267 ? 17.693 -48.817 63.532 1.00 55.06 267 LYS A N 1
ATOM 2153 C CA . LYS A 1 267 ? 19.127 -48.517 63.416 1.00 55.06 267 LYS A CA 1
ATOM 2154 C C . LYS A 1 267 ? 19.621 -47.720 64.613 1.00 55.06 267 LYS A C 1
ATOM 2156 O O . LYS A 1 267 ? 20.686 -48.046 65.117 1.00 55.06 267 LYS A O 1
ATOM 2161 N N . GLY A 1 268 ? 18.873 -46.728 65.085 1.00 60.59 268 GLY A N 1
ATOM 2162 C CA . GLY A 1 268 ? 19.195 -45.942 66.274 1.00 60.59 268 GLY A CA 1
ATOM 2163 C C . GLY A 1 268 ? 19.255 -46.818 67.522 1.00 60.59 268 GLY A C 1
ATOM 2164 O O . GLY A 1 268 ? 20.251 -46.795 68.234 1.00 60.59 268 GLY A O 1
ATOM 2165 N N . PHE A 1 269 ? 18.262 -47.686 67.711 1.00 53.91 269 PHE A N 1
ATOM 2166 C CA . PHE A 1 269 ? 18.232 -48.677 68.785 1.00 53.91 269 PHE A CA 1
ATOM 2167 C C . PHE A 1 269 ? 19.379 -49.693 68.681 1.00 53.91 269 PHE A C 1
ATOM 2169 O O . PHE A 1 269 ? 20.043 -49.978 69.670 1.00 53.91 269 PHE A O 1
ATOM 2176 N N . LEU A 1 270 ? 19.681 -50.193 67.479 1.00 50.59 270 LEU A N 1
ATOM 2177 C CA . LEU A 1 270 ? 20.814 -51.090 67.237 1.00 50.59 270 LEU A CA 1
ATOM 2178 C C . LEU A 1 270 ? 22.160 -50.385 67.425 1.00 50.59 270 LEU A C 1
ATOM 2180 O O . LEU A 1 270 ? 23.110 -51.024 67.856 1.00 50.59 270 LEU A O 1
ATOM 2184 N N . THR A 1 271 ? 22.256 -49.092 67.118 1.00 58.44 271 THR A N 1
ATOM 2185 C CA . THR A 1 271 ? 23.471 -48.287 67.308 1.00 58.44 271 THR A CA 1
ATOM 2186 C C . THR A 1 271 ? 23.688 -47.992 68.787 1.00 58.44 271 THR A C 1
ATOM 2188 O O . THR A 1 271 ? 24.808 -48.155 69.252 1.00 58.44 271 THR A O 1
ATOM 2191 N N . TRP A 1 272 ? 22.618 -47.689 69.528 1.00 63.25 272 TRP A N 1
ATOM 2192 C CA . TRP A 1 272 ? 22.608 -47.580 70.990 1.00 63.25 272 TRP A CA 1
ATOM 2193 C C . TRP A 1 272 ? 23.016 -48.900 71.662 1.00 63.25 272 TRP A C 1
ATOM 2195 O O . TRP A 1 272 ? 23.935 -48.936 72.474 1.00 63.25 272 TRP A O 1
ATOM 2205 N N . ILE A 1 273 ? 22.446 -50.030 71.228 1.00 50.62 273 ILE A N 1
ATOM 2206 C CA . ILE A 1 273 ? 22.892 -51.367 71.653 1.00 50.62 273 ILE A CA 1
ATOM 2207 C C . ILE A 1 273 ? 24.380 -51.584 71.327 1.00 50.62 273 ILE A C 1
ATOM 2209 O O . ILE A 1 273 ? 25.107 -52.213 72.099 1.00 50.62 273 ILE A O 1
ATOM 2213 N N . LYS A 1 274 ? 24.847 -51.080 70.177 1.00 51.75 274 LYS A N 1
ATOM 2214 C CA . LYS A 1 274 ? 26.214 -51.287 69.693 1.00 51.75 274 LYS A CA 1
ATOM 2215 C C . LYS A 1 274 ? 27.258 -50.420 70.395 1.00 51.75 274 LYS A C 1
ATOM 2217 O O . LYS A 1 274 ? 28.406 -50.853 70.476 1.00 51.75 274 LYS A O 1
ATOM 2222 N N . SER A 1 275 ? 26.887 -49.239 70.876 1.00 56.28 275 SER A N 1
ATOM 2223 C CA . SER A 1 275 ? 27.775 -48.353 71.630 1.00 56.28 275 SER A CA 1
ATOM 2224 C C . SER A 1 275 ? 27.773 -48.670 73.124 1.00 56.28 275 SER A C 1
ATOM 2226 O O . SER A 1 275 ? 28.840 -48.653 73.730 1.00 56.28 275 SER A O 1
ATOM 2228 N N . ASP A 1 276 ? 26.619 -49.046 73.689 1.00 54.03 276 ASP A N 1
ATOM 2229 C CA . ASP A 1 276 ? 26.440 -49.034 75.149 1.00 54.03 276 ASP A CA 1
ATOM 2230 C C . ASP A 1 276 ? 26.280 -50.440 75.759 1.00 54.03 276 ASP A C 1
ATOM 2232 O O . ASP A 1 276 ? 26.569 -50.635 76.937 1.00 54.03 276 ASP A O 1
ATOM 2236 N N . LEU A 1 277 ? 25.872 -51.450 74.975 1.00 49.91 277 LEU A N 1
ATOM 2237 C CA . LEU A 1 277 ? 25.581 -52.813 75.469 1.00 49.91 277 LEU A CA 1
ATOM 2238 C C . LEU A 1 277 ? 26.550 -53.900 74.942 1.00 49.91 277 LEU A C 1
ATOM 2240 O O . LEU A 1 277 ? 26.563 -55.042 75.411 1.00 49.91 277 LEU A O 1
ATOM 2244 N N . MET A 1 278 ? 27.349 -53.576 73.924 1.00 50.22 278 MET A N 1
ATOM 2245 C CA . MET A 1 278 ? 28.073 -54.550 73.092 1.00 50.22 278 MET A CA 1
ATOM 2246 C C . MET A 1 278 ? 29.319 -55.230 73.690 1.00 50.22 278 MET A C 1
ATOM 2248 O O . MET A 1 278 ? 29.688 -56.278 73.152 1.00 50.22 278 MET A O 1
ATOM 2252 N N . PRO A 1 279 ? 29.953 -54.765 74.786 1.00 56.88 279 PRO A N 1
ATOM 2253 C CA . PRO A 1 279 ? 31.026 -55.543 75.404 1.00 56.88 279 PRO A CA 1
ATOM 2254 C C . PRO A 1 279 ? 30.551 -56.872 76.016 1.00 56.88 279 PRO A C 1
ATOM 2256 O O . PRO A 1 279 ? 31.353 -57.795 76.131 1.00 56.88 279 PRO A O 1
ATOM 2259 N N . THR A 1 280 ? 29.262 -57.014 76.364 1.00 54.84 280 THR A N 1
ATOM 2260 C CA . THR A 1 280 ? 28.786 -58.151 77.183 1.00 54.84 280 THR A CA 1
ATOM 2261 C C . THR A 1 280 ? 27.709 -59.024 76.516 1.00 54.84 280 THR A C 1
ATOM 2263 O O . THR A 1 280 ? 27.592 -60.198 76.855 1.00 54.84 280 THR A O 1
ATOM 2266 N N . ALA A 1 281 ? 26.945 -58.526 75.532 1.00 55.47 281 ALA A N 1
ATOM 226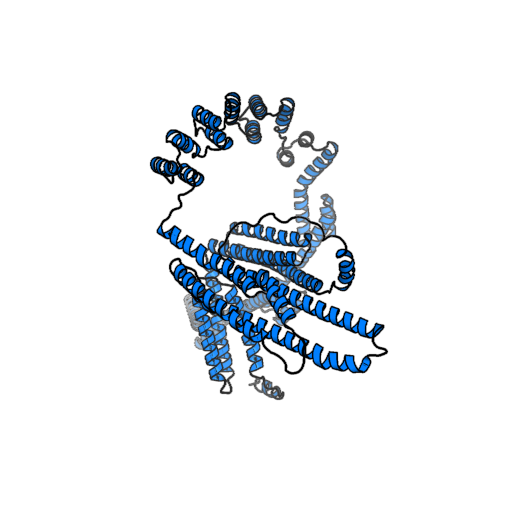7 C CA . ALA A 1 281 ? 25.732 -59.210 75.031 1.00 55.47 281 ALA A CA 1
ATOM 2268 C C . ALA A 1 281 ? 25.804 -59.766 73.586 1.00 55.47 281 ALA A C 1
ATOM 2270 O O . ALA A 1 281 ? 24.779 -60.116 72.993 1.00 55.47 281 ALA A O 1
ATOM 2271 N N . LYS A 1 282 ? 27.002 -59.861 72.996 1.00 55.72 282 LYS A N 1
ATOM 2272 C CA . LYS A 1 282 ? 27.214 -60.168 71.565 1.00 55.72 282 LYS A CA 1
ATOM 2273 C C . LYS A 1 282 ? 26.524 -61.452 71.035 1.00 55.72 282 LYS A C 1
ATOM 2275 O O . LYS A 1 282 ? 25.992 -61.382 69.928 1.00 55.72 282 LYS A O 1
ATOM 2280 N N . PRO A 1 283 ? 26.456 -62.588 71.766 1.00 56.12 283 PRO A N 1
ATOM 2281 C CA . PRO A 1 283 ? 25.795 -63.800 71.259 1.00 56.12 283 PRO A CA 1
ATOM 2282 C C . PRO A 1 283 ? 24.260 -63.690 71.209 1.00 56.12 283 PRO A C 1
ATOM 2284 O O . PRO A 1 283 ? 23.633 -64.161 70.264 1.00 56.12 283 PRO A O 1
ATOM 2287 N N . TYR A 1 284 ? 23.646 -63.021 72.188 1.00 54.56 284 TYR A N 1
ATOM 2288 C CA . TYR A 1 284 ? 22.184 -62.959 72.334 1.00 54.56 284 TYR A CA 1
ATOM 2289 C C . TYR A 1 284 ? 21.523 -62.006 71.331 1.00 54.56 284 TYR A C 1
ATOM 2291 O O . TYR A 1 284 ? 20.443 -62.280 70.807 1.00 54.56 284 TYR A O 1
ATOM 2299 N N . LEU A 1 285 ? 22.203 -60.909 70.999 1.00 54.19 285 LEU A N 1
ATOM 2300 C CA . LEU A 1 285 ? 21.718 -59.927 70.027 1.00 54.19 285 LEU A CA 1
ATOM 2301 C C . LEU A 1 285 ? 21.710 -60.467 68.595 1.00 54.19 285 LEU A C 1
ATOM 2303 O O . LEU A 1 285 ? 20.865 -60.074 67.791 1.00 54.19 285 LEU A O 1
ATOM 2307 N N . GLN A 1 286 ? 22.623 -61.390 68.283 1.00 61.59 286 GLN A N 1
ATOM 2308 C CA . GLN A 1 286 ? 22.678 -62.011 66.966 1.00 61.59 286 GLN A CA 1
ATOM 2309 C C . GLN A 1 286 ? 21.499 -62.975 66.755 1.00 61.59 286 GLN A C 1
ATOM 2311 O O . GLN A 1 286 ? 20.916 -62.955 65.671 1.00 61.59 286 GLN A O 1
ATOM 2316 N N . SER A 1 287 ? 21.076 -63.720 67.789 1.00 58.78 287 SER A N 1
ATOM 2317 C CA . SER A 1 287 ? 19.818 -64.489 67.748 1.00 58.78 287 SER A CA 1
ATOM 2318 C C . SER A 1 287 ? 18.597 -63.575 67.689 1.00 58.78 287 SER A C 1
ATOM 2320 O O . SER A 1 287 ? 17.749 -63.779 66.834 1.00 58.78 287 SER A O 1
ATOM 2322 N N . PHE A 1 288 ? 18.517 -62.507 68.491 1.00 62.91 288 PHE A N 1
ATOM 2323 C CA . PHE A 1 288 ? 17.358 -61.599 68.459 1.00 62.91 288 PHE A CA 1
ATOM 2324 C C . PHE A 1 288 ? 17.164 -60.921 67.090 1.00 62.91 288 PHE A C 1
ATOM 2326 O O . PHE A 1 288 ? 16.055 -60.871 66.557 1.00 62.91 288 PHE A O 1
ATOM 2333 N N . TYR A 1 289 ? 18.246 -60.437 66.474 1.00 64.19 289 TYR A N 1
ATOM 2334 C CA . TYR A 1 289 ? 18.170 -59.834 65.143 1.00 64.19 289 TYR A CA 1
ATOM 2335 C C . TYR A 1 289 ? 17.739 -60.855 64.080 1.00 64.19 289 TYR A C 1
ATOM 2337 O O . TYR A 1 289 ? 16.910 -60.549 63.221 1.00 64.19 289 TYR A O 1
ATOM 2345 N N . ARG A 1 290 ? 18.269 -62.081 64.153 1.00 67.50 290 ARG A N 1
ATOM 2346 C CA . ARG A 1 290 ? 17.998 -63.126 63.161 1.00 67.50 290 ARG A CA 1
ATOM 2347 C C . ARG A 1 290 ? 16.624 -63.775 63.331 1.00 67.50 290 ARG A C 1
ATOM 2349 O O . ARG A 1 290 ? 15.994 -64.089 62.328 1.00 67.50 290 ARG A O 1
ATOM 2356 N N . GLU A 1 291 ? 16.164 -63.952 64.564 1.00 62.44 291 GLU A N 1
ATOM 2357 C CA . GLU A 1 291 ? 14.940 -64.694 64.894 1.00 62.44 291 GLU A CA 1
ATOM 2358 C C . GLU A 1 291 ? 13.719 -63.797 65.119 1.00 62.44 291 GLU A C 1
ATOM 2360 O O . GLU A 1 291 ? 12.597 -64.265 64.962 1.00 62.44 291 GLU A O 1
ATOM 2365 N N . VAL A 1 292 ? 13.900 -62.511 65.443 1.00 58.06 292 VAL A N 1
ATOM 2366 C CA . VAL A 1 292 ? 12.777 -61.596 65.723 1.00 58.06 292 VAL A CA 1
ATOM 2367 C C . VAL A 1 292 ? 12.700 -60.469 64.698 1.00 58.06 292 VAL A C 1
ATOM 2369 O O . VAL A 1 292 ? 11.641 -60.240 64.115 1.00 58.06 292 VAL A O 1
ATOM 2372 N N . VAL A 1 293 ? 13.812 -59.777 64.430 1.00 59.41 293 VAL A N 1
ATOM 2373 C CA . VAL A 1 293 ? 13.793 -58.574 63.576 1.00 59.41 293 VAL A CA 1
ATOM 2374 C C . VAL A 1 293 ? 13.584 -58.924 62.101 1.00 59.41 293 VAL A C 1
ATOM 2376 O O . VAL A 1 293 ? 12.725 -58.320 61.460 1.00 59.41 293 VAL A O 1
ATOM 2379 N N . ILE A 1 294 ? 14.321 -59.903 61.562 1.00 68.50 294 ILE A N 1
ATOM 2380 C CA . ILE A 1 294 ? 14.179 -60.314 60.153 1.00 68.50 294 ILE A CA 1
ATOM 2381 C C . ILE A 1 294 ? 12.769 -60.877 59.871 1.00 68.50 294 ILE A C 1
ATOM 2383 O O . ILE A 1 294 ? 12.108 -60.350 58.973 1.00 68.50 294 ILE A O 1
ATOM 2387 N N . PRO A 1 295 ? 12.234 -61.838 60.656 1.00 62.94 295 PRO A N 1
ATOM 2388 C CA . PRO A 1 295 ? 10.894 -62.372 60.408 1.00 62.94 295 PRO A CA 1
ATOM 2389 C C . PRO A 1 295 ? 9.776 -61.332 60.552 1.00 62.94 295 PRO A C 1
ATOM 2391 O O . PRO A 1 295 ? 8.826 -61.348 59.770 1.00 62.94 295 PRO A O 1
ATOM 2394 N N . ALA A 1 296 ? 9.892 -60.384 61.491 1.00 58.22 296 ALA A N 1
ATOM 2395 C CA . ALA A 1 296 ? 8.926 -59.291 61.621 1.00 58.22 296 ALA A CA 1
ATOM 2396 C C . ALA A 1 296 ? 8.932 -58.364 60.392 1.00 58.22 296 ALA A C 1
ATOM 2398 O O . ALA A 1 296 ? 7.874 -57.918 59.941 1.00 58.22 296 ALA A O 1
ATOM 2399 N N . PHE A 1 297 ? 10.109 -58.098 59.818 1.00 62.22 297 PHE A N 1
ATOM 2400 C CA . PHE A 1 297 ? 10.243 -57.257 58.628 1.00 62.22 297 PHE A CA 1
ATOM 2401 C C . PHE A 1 297 ? 9.695 -57.940 57.367 1.00 62.22 297 PHE A C 1
ATOM 2403 O O . PHE A 1 297 ? 9.045 -57.294 56.539 1.00 62.22 297 PHE A O 1
ATOM 2410 N N . ASP A 1 298 ? 9.906 -59.250 57.236 1.00 66.19 298 ASP A N 1
ATOM 2411 C CA . ASP A 1 298 ? 9.371 -60.041 56.126 1.00 66.19 298 ASP A CA 1
ATOM 2412 C C . ASP A 1 298 ? 7.846 -60.198 56.222 1.00 66.19 298 ASP A C 1
ATOM 2414 O O . ASP A 1 298 ? 7.146 -60.015 55.221 1.00 66.19 298 ASP A O 1
ATOM 2418 N N . ALA A 1 299 ? 7.306 -60.413 57.428 1.00 58.72 299 ALA A N 1
ATOM 2419 C CA . ALA A 1 299 ? 5.863 -60.401 57.672 1.00 58.72 299 ALA A CA 1
ATOM 2420 C C . ALA A 1 299 ? 5.237 -59.041 57.313 1.00 58.72 299 ALA A C 1
ATOM 2422 O O . ALA A 1 299 ? 4.171 -58.982 56.696 1.00 58.72 299 ALA A O 1
ATOM 2423 N N . PHE A 1 300 ? 5.927 -57.941 57.625 1.00 56.31 300 PHE A N 1
ATOM 2424 C CA . PHE A 1 300 ? 5.475 -56.598 57.273 1.00 56.31 300 PHE A CA 1
ATOM 2425 C C . PHE A 1 300 ? 5.485 -56.349 55.755 1.00 56.31 300 PHE A C 1
ATOM 2427 O O . PHE A 1 300 ? 4.516 -55.815 55.213 1.00 56.31 300 PHE A O 1
ATOM 2434 N N . LYS A 1 301 ? 6.535 -56.776 55.037 1.00 62.03 301 LYS A N 1
ATOM 2435 C CA . LYS A 1 301 ? 6.584 -56.698 53.563 1.00 62.03 301 LYS A CA 1
ATOM 2436 C C . LYS A 1 301 ? 5.445 -57.474 52.907 1.00 62.03 301 LYS A C 1
ATOM 2438 O O . LYS A 1 301 ? 4.810 -56.946 51.994 1.00 62.03 301 LYS A O 1
ATOM 2443 N N . LEU A 1 302 ? 5.176 -58.694 53.377 1.00 59.81 302 LEU A N 1
ATOM 2444 C CA . LEU A 1 302 ? 4.067 -59.515 52.887 1.00 59.81 302 LEU A CA 1
ATOM 2445 C C . LEU A 1 302 ? 2.731 -58.774 53.048 1.00 59.81 302 LEU A C 1
ATOM 2447 O O . LEU A 1 302 ? 1.928 -58.720 52.119 1.00 59.81 302 LEU A O 1
ATOM 2451 N N . LEU A 1 303 ? 2.524 -58.143 54.204 1.00 53.69 303 LEU A N 1
ATOM 2452 C CA . LEU A 1 303 ? 1.301 -57.408 54.518 1.00 53.69 303 LEU A CA 1
ATOM 2453 C C . LEU A 1 303 ? 1.116 -56.179 53.611 1.00 53.69 303 LEU A C 1
ATOM 2455 O O . LEU A 1 303 ? 0.019 -55.949 53.103 1.00 53.69 303 LEU A O 1
ATOM 2459 N N . VAL A 1 304 ? 2.191 -55.440 53.320 1.00 56.53 304 VAL A N 1
ATOM 2460 C CA . VAL A 1 304 ? 2.171 -54.317 52.364 1.00 56.53 304 VAL A CA 1
ATOM 2461 C C . VAL A 1 304 ? 1.806 -54.782 50.949 1.00 56.53 304 VAL A C 1
ATOM 2463 O O . VAL A 1 304 ? 1.008 -54.126 50.276 1.00 56.53 304 VAL A O 1
ATOM 2466 N N . GLU A 1 305 ? 2.353 -55.906 50.487 1.00 62.31 305 GLU A N 1
ATOM 2467 C CA . GLU A 1 305 ? 2.039 -56.446 49.157 1.00 62.31 305 GLU A CA 1
ATOM 2468 C C . GLU A 1 305 ? 0.595 -56.969 49.064 1.00 62.31 305 GLU A C 1
ATOM 2470 O O . GLU A 1 305 ? -0.079 -56.731 48.058 1.00 62.31 305 GLU A O 1
ATOM 2475 N N . ILE A 1 306 ? 0.065 -57.568 50.136 1.00 60.75 306 ILE A N 1
ATOM 2476 C CA . ILE A 1 306 ? -1.347 -57.977 50.222 1.00 60.75 306 ILE A CA 1
ATOM 2477 C C . ILE A 1 306 ? -2.278 -56.758 50.129 1.00 60.75 306 ILE A C 1
ATOM 2479 O O . ILE A 1 306 ? -3.243 -56.777 49.361 1.00 60.75 306 ILE A O 1
ATOM 2483 N N . VAL A 1 307 ? -1.977 -55.669 50.846 1.00 55.34 307 VAL A N 1
ATOM 2484 C CA . VAL A 1 307 ? -2.784 -54.435 50.810 1.00 55.34 307 VAL A CA 1
ATOM 2485 C C . VAL A 1 307 ? -2.752 -53.790 49.421 1.00 55.34 307 VAL A C 1
ATOM 2487 O O . VAL A 1 307 ? -3.804 -53.429 48.886 1.00 55.34 307 VAL A O 1
ATOM 2490 N N . LYS A 1 308 ? -1.574 -53.700 48.786 1.00 61.81 308 LYS A N 1
ATOM 2491 C CA . LYS A 1 308 ? -1.449 -53.197 47.405 1.00 61.81 308 LYS A CA 1
ATOM 2492 C C . LYS A 1 308 ? -2.256 -54.041 46.417 1.00 61.81 308 LYS A C 1
ATOM 2494 O O . LYS A 1 308 ? -2.945 -53.483 45.560 1.00 61.81 308 LYS A O 1
ATOM 2499 N N . GLY A 1 309 ? -2.185 -55.369 46.539 1.00 68.00 309 GLY A N 1
ATOM 2500 C CA . GLY A 1 309 ? -2.931 -56.307 45.700 1.00 68.00 309 GLY A CA 1
ATOM 2501 C C . GLY A 1 309 ? -4.445 -56.157 45.857 1.00 68.00 309 GLY A C 1
ATOM 2502 O O . GLY A 1 309 ? -5.157 -56.034 44.858 1.00 68.00 309 GLY A O 1
ATOM 2503 N N . GLY A 1 310 ? -4.929 -56.081 47.100 1.00 64.56 310 GLY A N 1
ATOM 2504 C CA . GLY A 1 310 ? -6.352 -55.931 47.414 1.00 64.56 310 GLY A CA 1
ATOM 2505 C C . GLY A 1 310 ? -6.949 -54.624 46.889 1.00 64.56 310 GLY A C 1
ATOM 2506 O O . GLY A 1 310 ? -7.982 -54.639 46.220 1.00 64.56 310 GLY A O 1
ATOM 2507 N N . ILE A 1 311 ? -6.270 -53.493 47.106 1.00 58.91 311 ILE A N 1
ATOM 2508 C CA . ILE A 1 311 ? -6.749 -52.177 46.648 1.00 58.91 311 ILE A CA 1
ATOM 2509 C C . ILE A 1 311 ? -6.802 -52.112 45.117 1.00 58.91 311 ILE A C 1
ATOM 2511 O O . ILE A 1 311 ? -7.801 -51.664 44.548 1.00 58.91 311 ILE A O 1
ATOM 2515 N N . LYS A 1 312 ? -5.760 -52.602 44.430 1.00 63.97 312 LYS A N 1
ATOM 2516 C CA . LYS A 1 312 ? -5.712 -52.614 42.960 1.00 63.97 312 LYS A CA 1
ATOM 2517 C C . LYS A 1 312 ? -6.822 -53.485 42.362 1.00 63.97 312 LYS A C 1
ATOM 2519 O O . LYS A 1 312 ? -7.420 -53.094 41.360 1.00 63.97 312 LYS A O 1
ATOM 2524 N N . ALA A 1 313 ? -7.123 -54.626 42.985 1.00 66.50 313 ALA A N 1
ATOM 2525 C CA . ALA A 1 313 ? -8.208 -55.508 42.561 1.00 66.50 313 ALA A CA 1
ATOM 2526 C C . ALA A 1 313 ? -9.591 -54.855 42.740 1.00 66.50 313 ALA A C 1
ATOM 2528 O O . ALA A 1 313 ? -10.399 -54.879 41.811 1.00 66.50 313 ALA A O 1
ATOM 2529 N N . ILE A 1 314 ? -9.841 -54.211 43.887 1.00 62.72 314 ILE A N 1
ATOM 2530 C CA . ILE A 1 314 ? -11.116 -53.530 44.173 1.00 62.72 314 ILE A CA 1
ATOM 2531 C C . ILE A 1 314 ? -11.341 -52.367 43.199 1.00 62.72 314 ILE A C 1
ATOM 2533 O O . ILE A 1 314 ? -12.403 -52.275 42.584 1.00 62.72 314 ILE A O 1
ATOM 2537 N N . LEU A 1 315 ? -10.337 -51.510 42.994 1.00 57.84 315 LEU A N 1
ATOM 2538 C CA . LEU A 1 315 ? -10.448 -50.374 42.072 1.00 57.84 315 LEU A CA 1
ATOM 2539 C C . LEU A 1 315 ? -10.630 -50.825 40.617 1.00 57.84 315 LEU A C 1
ATOM 2541 O O . LEU A 1 315 ? -11.480 -50.283 39.908 1.00 57.84 315 LEU A O 1
ATOM 2545 N N . GLY A 1 316 ? -9.885 -51.846 40.179 1.00 69.25 316 GLY A N 1
ATOM 2546 C CA . GLY A 1 316 ? -10.041 -52.424 38.842 1.00 69.25 316 GLY A CA 1
ATOM 2547 C C . GLY A 1 316 ? -11.441 -52.998 38.612 1.00 69.25 316 GLY A C 1
ATOM 2548 O O . GLY A 1 316 ? -12.031 -52.800 37.545 1.00 69.25 316 GLY A O 1
ATOM 2549 N N . TRP A 1 317 ? -12.010 -53.646 39.629 1.00 72.38 317 TRP A N 1
ATOM 2550 C CA . TRP A 1 317 ? -13.370 -54.173 39.584 1.00 72.38 317 TRP A CA 1
ATOM 2551 C C . TRP A 1 317 ? -14.427 -53.058 39.524 1.00 72.38 317 TRP A C 1
ATOM 2553 O O . TRP A 1 317 ? -15.277 -53.091 38.632 1.00 72.38 317 TRP A O 1
ATOM 2563 N N . ILE A 1 318 ? -14.332 -52.029 40.379 1.00 65.69 318 ILE A N 1
ATOM 2564 C CA . ILE A 1 318 ? -15.259 -50.879 40.387 1.00 65.69 318 ILE A CA 1
ATOM 2565 C C . ILE A 1 318 ? -15.269 -50.179 39.022 1.00 65.69 318 ILE A C 1
ATOM 2567 O O . ILE A 1 318 ? -16.332 -49.981 38.435 1.00 65.69 318 ILE A O 1
ATOM 2571 N N . ILE A 1 319 ? -14.097 -49.856 38.467 1.00 67.56 319 ILE A N 1
ATOM 2572 C CA . ILE A 1 319 ? -13.988 -49.158 37.174 1.00 67.56 319 ILE A CA 1
ATOM 2573 C C . ILE A 1 319 ? -14.608 -49.988 36.044 1.00 67.56 319 ILE A C 1
ATOM 2575 O O . ILE A 1 319 ? -15.357 -49.462 35.217 1.00 67.56 319 ILE A O 1
ATOM 2579 N N . THR A 1 320 ? -14.333 -51.294 36.018 1.00 72.62 320 THR A N 1
ATOM 2580 C CA . THR A 1 320 ? -14.877 -52.206 35.000 1.00 72.62 320 THR A CA 1
ATOM 2581 C C . THR A 1 320 ? -16.402 -52.245 35.045 1.00 72.62 320 THR A C 1
ATOM 2583 O O . THR A 1 320 ? -17.053 -52.305 34.001 1.00 72.62 320 THR A O 1
ATOM 2586 N N . LYS A 1 321 ? -16.979 -52.174 36.245 1.00 72.19 321 LYS A N 1
ATOM 2587 C CA . LYS A 1 321 ? -18.424 -52.251 36.457 1.00 72.19 321 LYS A CA 1
ATOM 2588 C C . LYS A 1 321 ? -19.153 -50.915 36.319 1.00 72.19 321 LYS A C 1
ATOM 2590 O O . LYS A 1 321 ? -20.332 -50.926 35.989 1.00 72.19 321 LYS A O 1
ATOM 2595 N N . LEU A 1 322 ? -18.467 -49.786 36.491 1.00 69.12 322 LEU A N 1
ATOM 2596 C CA . LEU A 1 322 ? -19.026 -48.445 36.274 1.00 69.12 322 LEU A CA 1
ATOM 2597 C C . LEU A 1 322 ? -19.056 -48.024 34.796 1.00 69.12 322 LEU A C 1
ATOM 2599 O O . LEU A 1 322 ? -19.886 -47.208 34.400 1.00 69.12 322 LEU A O 1
ATOM 2603 N N . LYS A 1 323 ? -18.187 -48.602 33.958 1.00 72.69 323 LYS A N 1
ATOM 2604 C CA . LYS A 1 323 ? -18.061 -48.279 32.525 1.00 72.69 323 LYS A CA 1
ATOM 2605 C C . LYS A 1 323 ? -19.378 -48.326 31.714 1.00 72.69 323 LYS A C 1
ATOM 2607 O O . LYS A 1 323 ? -19.540 -47.458 30.859 1.00 72.69 323 LYS A O 1
ATOM 2612 N N . PRO A 1 324 ? -20.323 -49.261 31.949 1.00 75.62 324 PRO A N 1
ATOM 2613 C CA . PRO A 1 324 ? -21.598 -49.314 31.219 1.00 75.62 324 PRO A CA 1
ATOM 2614 C C . PRO A 1 324 ? -22.555 -48.145 31.508 1.00 75.62 324 PRO A C 1
ATOM 2616 O O . PRO A 1 324 ? -23.430 -47.858 30.692 1.00 75.62 324 PRO A O 1
ATOM 2619 N N . PHE A 1 325 ? -22.388 -47.452 32.639 1.00 70.00 325 PHE A N 1
ATOM 2620 C CA . PHE A 1 325 ? -23.259 -46.347 33.063 1.00 70.00 325 PHE A CA 1
ATOM 2621 C C . PHE A 1 325 ? -22.836 -44.986 32.488 1.00 70.00 325 PHE A C 1
ATOM 2623 O O . PHE A 1 325 ? -23.403 -43.957 32.846 1.00 70.00 325 PHE A O 1
ATOM 2630 N N . ILE A 1 326 ? -21.844 -44.964 31.590 1.00 67.56 326 ILE A N 1
ATOM 2631 C CA . ILE A 1 326 ? -21.331 -43.749 30.951 1.00 67.56 326 ILE A CA 1
ATOM 2632 C C . ILE A 1 326 ? -21.783 -43.725 29.474 1.00 67.56 326 ILE A C 1
ATOM 2634 O O . ILE A 1 326 ? -21.445 -44.655 28.738 1.00 67.56 326 ILE A O 1
ATOM 2638 N N . PRO A 1 327 ? -22.492 -42.675 28.997 1.00 62.72 327 PRO A N 1
ATOM 2639 C CA . PRO A 1 327 ? -22.929 -41.483 29.734 1.00 62.72 327 PRO A CA 1
ATOM 2640 C C . PRO A 1 327 ? -24.133 -41.754 30.653 1.00 62.72 327 PRO A C 1
ATOM 2642 O O . PRO A 1 327 ? -24.995 -42.575 30.330 1.00 62.72 327 PRO A O 1
ATOM 2645 N N . LEU A 1 328 ? -24.185 -41.031 31.779 1.00 58.12 328 LEU A N 1
ATOM 2646 C CA . LEU A 1 328 ? -25.219 -41.190 32.801 1.00 58.12 328 LEU A CA 1
ATOM 2647 C C . LEU A 1 328 ? -26.491 -40.441 32.394 1.00 58.12 328 LEU A C 1
ATOM 2649 O O . LEU A 1 328 ? -26.560 -39.216 32.479 1.00 58.12 328 LEU A O 1
ATOM 2653 N N . THR A 1 329 ? -27.482 -41.188 31.926 1.00 68.06 329 THR A N 1
ATOM 2654 C CA . THR A 1 329 ? -28.819 -40.687 31.594 1.00 68.06 329 THR A CA 1
ATOM 2655 C C . THR A 1 329 ? -29.774 -40.877 32.789 1.00 68.06 329 THR A C 1
ATOM 2657 O O . THR A 1 329 ? -29.487 -41.706 33.657 1.00 68.06 329 THR A O 1
ATOM 2660 N N . PRO A 1 330 ? -30.882 -40.111 32.901 1.00 60.19 330 PRO A N 1
ATOM 2661 C CA . PRO A 1 330 ? -31.782 -40.174 34.064 1.00 60.19 330 PRO A CA 1
ATOM 2662 C C . PRO A 1 330 ? -32.376 -41.564 34.345 1.00 60.19 330 PRO A C 1
ATOM 2664 O O . PRO A 1 330 ? -32.630 -41.900 35.494 1.00 60.19 330 PRO A O 1
ATOM 2667 N N . ASP A 1 331 ? -32.559 -42.381 33.313 1.00 63.19 331 ASP A N 1
ATOM 2668 C CA . ASP A 1 331 ? -32.972 -43.786 33.386 1.00 63.19 331 ASP A CA 1
ATOM 2669 C C . ASP A 1 331 ? -31.872 -44.684 33.983 1.00 63.19 331 ASP A C 1
ATOM 2671 O O . ASP A 1 331 ? -32.140 -45.493 34.865 1.00 63.19 331 ASP A O 1
ATOM 2675 N N . LYS A 1 332 ? -30.606 -44.469 33.606 1.00 70.88 332 LYS A N 1
ATOM 2676 C CA . LYS A 1 332 ? -29.450 -45.233 34.119 1.00 70.88 332 LYS A CA 1
ATOM 2677 C C . LYS A 1 332 ? -29.007 -44.820 35.524 1.00 70.88 332 LYS A C 1
ATOM 2679 O O . LYS A 1 332 ? -28.232 -45.530 36.164 1.00 70.88 332 LYS A O 1
ATOM 2684 N N . ALA A 1 333 ? -29.462 -43.660 35.992 1.00 61.09 333 ALA A N 1
ATOM 2685 C CA . ALA A 1 333 ? -29.163 -43.110 37.310 1.00 61.09 333 ALA A CA 1
ATOM 2686 C C . ALA A 1 333 ? -29.655 -44.008 38.453 1.00 61.09 333 ALA A C 1
ATOM 2688 O O . ALA A 1 333 ? -28.944 -44.202 39.439 1.00 61.09 333 ALA A O 1
ATOM 2689 N N . VAL A 1 334 ? -30.862 -44.558 38.307 1.00 63.28 334 VAL A N 1
ATOM 2690 C CA . VAL A 1 334 ? -31.487 -45.428 39.311 1.00 63.28 334 VAL A CA 1
ATOM 2691 C C . VAL A 1 334 ? -30.757 -46.769 39.372 1.00 63.28 334 VAL A C 1
ATOM 2693 O O . VAL A 1 334 ? -30.380 -47.214 40.455 1.00 63.28 334 VAL A O 1
ATOM 2696 N N . ASP A 1 335 ? -30.448 -47.352 38.212 1.00 70.62 335 ASP A N 1
ATOM 2697 C CA . ASP A 1 335 ? -29.704 -48.611 38.121 1.00 70.62 335 ASP A CA 1
ATOM 2698 C C . ASP A 1 335 ? -28.291 -48.487 38.702 1.00 70.62 335 ASP A C 1
ATOM 2700 O O . ASP A 1 335 ? -27.834 -49.368 39.435 1.00 70.62 335 ASP A O 1
ATOM 2704 N N . LEU A 1 336 ? -27.609 -47.367 38.439 1.00 70.31 336 LEU A N 1
ATOM 2705 C CA . LEU A 1 336 ? -26.304 -47.079 39.028 1.00 70.31 336 LEU A CA 1
ATOM 2706 C C . LEU A 1 336 ? -26.394 -46.954 40.556 1.00 70.31 336 LEU A C 1
ATOM 2708 O O . LEU A 1 336 ? -25.530 -47.475 41.263 1.00 70.31 336 LEU A O 1
ATOM 2712 N N . ALA A 1 337 ? -27.433 -46.299 41.077 1.00 60.72 337 ALA A N 1
ATOM 2713 C CA . ALA A 1 337 ? -27.634 -46.158 42.515 1.00 60.72 337 ALA A CA 1
ATOM 2714 C C . ALA A 1 337 ? -27.871 -47.514 43.201 1.00 60.72 337 ALA A C 1
ATOM 2716 O O . ALA A 1 337 ? -27.226 -47.816 44.211 1.00 60.72 337 ALA A O 1
ATOM 2717 N N . CYS A 1 338 ? -28.723 -48.370 42.629 1.00 65.25 338 CYS A N 1
ATOM 2718 C CA . CYS A 1 338 ? -28.932 -49.739 43.109 1.00 65.25 338 CYS A CA 1
ATOM 2719 C C . CYS A 1 338 ? -27.636 -50.560 43.053 1.00 65.25 338 CYS A C 1
ATOM 2721 O O . CYS A 1 338 ? -27.295 -51.264 44.007 1.00 65.25 338 CYS A O 1
ATOM 2723 N N . TYR A 1 339 ? -26.865 -50.416 41.975 1.00 68.88 339 TYR A N 1
ATOM 2724 C CA . TYR A 1 339 ? -25.603 -51.123 41.796 1.00 68.88 339 TYR A CA 1
ATOM 2725 C C . TYR A 1 339 ? -24.529 -50.696 42.812 1.00 68.88 339 TYR A C 1
ATOM 2727 O O . TYR A 1 339 ? -23.880 -51.540 43.429 1.00 68.88 339 TYR A O 1
ATOM 2735 N N . MET A 1 340 ? -24.377 -49.393 43.060 1.00 64.19 340 MET A N 1
ATOM 2736 C CA . MET A 1 340 ? -23.431 -48.859 44.051 1.00 64.19 340 MET A CA 1
ATOM 2737 C C . MET A 1 340 ? -23.810 -49.235 45.487 1.00 64.19 340 MET A C 1
ATOM 2739 O O . MET A 1 340 ? -22.930 -49.479 46.314 1.00 64.19 340 MET A O 1
ATOM 2743 N N . SER A 1 341 ? -25.108 -49.360 45.766 1.00 58.88 341 SER A N 1
ATOM 2744 C CA . SER A 1 341 ? -25.611 -49.863 47.048 1.00 58.88 341 SER A CA 1
ATOM 2745 C C . SER A 1 341 ? -25.175 -51.314 47.284 1.00 58.88 341 SER A C 1
ATOM 2747 O O . SER A 1 341 ? -24.699 -51.649 48.367 1.00 58.88 341 SER A O 1
ATOM 2749 N N . ALA A 1 342 ? -25.237 -52.159 46.247 1.00 60.00 342 ALA A N 1
ATOM 2750 C CA . ALA A 1 342 ? -24.755 -53.541 46.305 1.00 60.00 342 ALA A CA 1
ATOM 2751 C C . ALA A 1 342 ? -23.223 -53.629 46.464 1.00 60.00 342 ALA A C 1
ATOM 2753 O O . ALA A 1 342 ? -22.726 -54.486 47.194 1.00 60.00 342 ALA A O 1
ATOM 2754 N N . ILE A 1 343 ? -22.462 -52.715 45.847 1.00 61.09 343 ILE A N 1
ATOM 2755 C CA . ILE A 1 343 ? -21.001 -52.619 46.032 1.00 61.09 343 ILE A CA 1
ATOM 2756 C C . ILE A 1 343 ? -20.643 -52.307 47.491 1.00 61.09 343 ILE A C 1
ATOM 2758 O O . ILE A 1 343 ? -19.723 -52.919 48.036 1.00 61.09 343 ILE A O 1
ATOM 2762 N N . GLY A 1 344 ? -21.380 -51.400 48.139 1.00 57.12 344 GLY A N 1
ATOM 2763 C CA . GLY A 1 344 ? -21.169 -51.055 49.549 1.00 57.12 344 GLY A CA 1
ATOM 2764 C C . GLY A 1 344 ? -21.266 -52.263 50.489 1.00 57.12 344 GLY A C 1
ATOM 2765 O O . GLY A 1 344 ? -20.504 -52.349 51.450 1.00 57.12 344 GLY A O 1
ATOM 2766 N N . VAL A 1 345 ? -22.132 -53.232 50.167 1.00 55.06 345 VAL A N 1
ATOM 2767 C CA . VAL A 1 345 ? -22.305 -54.491 50.917 1.00 55.06 345 VAL A CA 1
ATOM 2768 C C . VAL A 1 345 ? -21.150 -55.476 50.676 1.00 55.06 345 VAL A C 1
ATOM 2770 O O . VAL A 1 345 ? -20.719 -56.176 51.588 1.00 55.06 345 VAL A O 1
ATOM 2773 N N . VAL A 1 346 ? -20.596 -55.527 49.463 1.00 53.53 346 VAL A N 1
ATOM 2774 C CA . VAL A 1 346 ? -19.467 -56.422 49.139 1.00 53.53 346 VAL A CA 1
ATOM 2775 C C . VAL A 1 346 ? -18.155 -55.913 49.748 1.00 53.53 346 VAL A C 1
ATOM 2777 O O . VAL A 1 346 ? -17.357 -56.699 50.259 1.00 53.53 346 VAL A O 1
ATOM 2780 N N . VAL A 1 347 ? -17.936 -54.595 49.746 1.00 52.62 347 VAL A N 1
ATOM 2781 C CA . VAL A 1 347 ? -16.742 -53.980 50.353 1.00 52.62 347 VAL A CA 1
ATOM 2782 C C . VAL A 1 347 ? -16.760 -54.122 51.879 1.00 52.62 347 VAL A C 1
ATOM 2784 O O . VAL A 1 347 ? -15.711 -54.363 52.477 1.00 52.62 347 VAL A O 1
ATOM 2787 N N . SER A 1 348 ? -17.936 -54.057 52.513 1.00 53.00 348 SER A N 1
ATOM 2788 C CA . SER A 1 348 ? -18.075 -54.292 53.955 1.00 53.00 348 SER A CA 1
ATOM 2789 C C . SER A 1 348 ? -17.928 -55.766 54.348 1.00 53.00 348 SER A C 1
ATOM 2791 O O . SER A 1 348 ? -17.491 -56.039 55.460 1.00 53.00 348 SER A O 1
ATOM 2793 N N . ALA A 1 349 ? -18.188 -56.720 53.449 1.00 49.72 349 ALA A N 1
ATOM 2794 C CA . ALA A 1 349 ? -17.877 -58.134 53.681 1.00 49.72 349 ALA A CA 1
ATOM 2795 C C . ALA A 1 349 ? -16.362 -58.432 53.601 1.00 49.72 349 ALA A C 1
ATOM 2797 O O . ALA A 1 349 ? -15.855 -59.298 54.317 1.00 49.72 349 ALA A O 1
ATOM 2798 N N . GLY A 1 350 ? -15.613 -57.689 52.775 1.00 47.41 350 GLY A N 1
ATOM 2799 C CA . GLY A 1 350 ? -14.162 -57.855 52.604 1.00 47.41 350 GLY A CA 1
ATOM 2800 C C . GLY A 1 350 ? -13.325 -57.503 53.843 1.00 47.41 350 GLY A C 1
ATOM 2801 O O . GLY A 1 350 ? -12.235 -58.048 54.020 1.00 47.41 350 GLY A O 1
ATOM 2802 N N . THR A 1 351 ? -13.832 -56.659 54.748 1.00 49.16 351 THR A N 1
ATOM 2803 C CA . THR A 1 351 ? -13.146 -56.324 56.012 1.00 49.16 351 THR A CA 1
ATOM 2804 C C . THR A 1 351 ? -13.059 -57.516 56.974 1.00 49.16 351 THR A C 1
ATOM 2806 O O . THR A 1 351 ? -12.136 -57.575 57.786 1.00 49.16 351 THR A O 1
ATOM 2809 N N . GLY A 1 352 ? -13.927 -58.526 56.828 1.00 46.38 352 GLY A N 1
ATOM 2810 C CA . GLY A 1 352 ? -13.879 -59.767 57.610 1.00 46.38 352 GLY A CA 1
ATOM 2811 C C . GLY A 1 352 ? -12.618 -60.611 57.379 1.00 46.38 352 GLY A C 1
ATOM 2812 O O . GLY A 1 352 ? -12.212 -61.356 58.268 1.00 46.38 352 GLY A O 1
ATOM 2813 N N . ILE A 1 353 ? -11.948 -60.457 56.231 1.00 41.88 353 ILE A N 1
ATOM 2814 C CA . ILE A 1 353 ? -10.757 -61.241 55.860 1.00 41.88 353 ILE A CA 1
ATOM 2815 C C . ILE A 1 353 ? -9.501 -60.761 56.613 1.00 41.88 353 ILE A C 1
ATOM 2817 O O . ILE A 1 353 ? -8.620 -61.563 56.916 1.00 41.88 353 ILE A O 1
ATOM 2821 N N . LEU A 1 354 ? -9.426 -59.481 57.000 1.00 42.56 354 LEU A N 1
ATOM 2822 C CA . LEU A 1 354 ? -8.282 -58.944 57.753 1.00 42.56 354 LEU A CA 1
ATOM 2823 C C . LEU A 1 354 ? -8.300 -59.347 59.236 1.00 42.56 354 LEU A C 1
ATOM 2825 O O . LEU A 1 354 ? -7.239 -59.579 59.815 1.00 42.56 354 LEU A O 1
ATOM 2829 N N . ASN A 1 355 ? -9.486 -59.560 59.819 1.00 47.41 355 ASN A N 1
ATOM 2830 C CA . ASN A 1 355 ? -9.634 -60.078 61.187 1.00 47.41 355 ASN A CA 1
ATOM 2831 C C . ASN A 1 355 ? -9.079 -61.504 61.368 1.00 47.41 355 ASN A C 1
ATOM 2833 O O . ASN A 1 355 ? -8.788 -61.918 62.490 1.00 47.41 355 ASN A O 1
ATOM 2837 N N . ILE A 1 356 ? -8.893 -62.255 60.277 1.00 47.38 356 ILE A N 1
ATOM 2838 C CA . ILE A 1 356 ? -8.334 -63.614 60.306 1.00 47.38 356 ILE A CA 1
ATOM 2839 C C . ILE A 1 356 ? -6.803 -63.580 60.489 1.00 47.38 356 ILE A C 1
ATOM 2841 O O . ILE A 1 356 ? -6.241 -64.461 61.139 1.00 47.38 356 ILE A O 1
ATOM 2845 N N . PHE A 1 357 ? -6.119 -62.530 60.017 1.00 46.34 357 PHE A N 1
ATOM 2846 C CA . PHE A 1 357 ? -4.659 -62.409 60.132 1.00 46.34 357 PHE A CA 1
ATOM 2847 C C . PHE A 1 357 ? -4.178 -62.003 61.532 1.00 46.34 357 PHE A C 1
ATOM 2849 O O . PHE A 1 357 ? -3.065 -62.356 61.917 1.00 46.34 357 PHE A O 1
ATOM 2856 N N . GLY A 1 358 ? -5.028 -61.365 62.345 1.00 46.09 358 GLY A N 1
ATOM 2857 C CA . GLY A 1 358 ? -4.720 -61.019 63.740 1.00 46.09 358 GLY A CA 1
ATOM 2858 C C . GLY A 1 358 ? -4.577 -62.216 64.696 1.00 46.09 358 GLY A C 1
ATOM 2859 O O . GLY A 1 358 ? -4.346 -62.013 65.885 1.00 46.09 358 GLY A O 1
ATOM 2860 N N . ARG A 1 359 ? -4.728 -63.462 64.214 1.00 42.50 359 ARG A N 1
ATOM 2861 C CA . ARG A 1 359 ? -4.681 -64.691 65.034 1.00 42.50 359 ARG A CA 1
ATOM 2862 C C . ARG A 1 359 ? -3.579 -65.687 64.657 1.00 42.50 359 ARG A C 1
ATOM 2864 O O . ARG A 1 359 ? -3.590 -66.808 65.167 1.00 42.50 359 ARG A O 1
ATOM 2871 N N . ILE A 1 360 ? -2.615 -65.320 63.812 1.00 45.38 360 ILE A N 1
ATOM 2872 C CA . ILE A 1 360 ? -1.470 -66.200 63.530 1.00 45.38 360 ILE A CA 1
ATOM 2873 C C . ILE A 1 360 ? -0.518 -66.172 64.739 1.00 45.38 360 ILE A C 1
ATOM 2875 O O . ILE A 1 360 ? 0.275 -65.249 64.898 1.00 45.38 360 ILE A O 1
ATOM 2879 N N . ARG A 1 361 ? -0.602 -67.185 65.612 1.00 42.31 361 ARG A N 1
ATOM 2880 C CA . ARG A 1 361 ? 0.422 -67.457 66.636 1.00 42.31 361 ARG A CA 1
ATOM 2881 C C . ARG A 1 361 ? 1.557 -68.248 65.990 1.00 42.31 361 ARG A C 1
ATOM 2883 O O . ARG A 1 361 ? 1.347 -69.386 65.580 1.00 42.31 361 ARG A O 1
ATOM 2890 N N . ILE A 1 362 ? 2.757 -67.676 65.928 1.00 41.97 362 ILE A N 1
ATOM 2891 C CA . ILE A 1 362 ? 3.967 -68.446 65.618 1.00 41.97 362 ILE A CA 1
ATOM 2892 C C . ILE A 1 362 ? 4.347 -69.197 66.899 1.00 41.97 362 ILE A C 1
ATOM 2894 O O . ILE A 1 362 ? 4.600 -68.587 67.938 1.00 41.97 362 ILE A O 1
ATOM 2898 N N . PHE A 1 363 ? 4.300 -70.527 66.853 1.00 35.81 363 PHE A N 1
ATOM 2899 C CA . PHE A 1 363 ? 4.612 -71.383 67.997 1.00 35.81 363 PHE A CA 1
ATOM 2900 C C . PHE A 1 363 ? 6.065 -71.168 68.445 1.00 35.81 363 PHE A C 1
ATOM 2902 O O . PHE A 1 363 ? 6.989 -71.445 67.687 1.00 35.81 363 PHE A O 1
ATOM 2909 N N . GLY A 1 364 ? 6.256 -70.700 69.683 1.00 44.56 364 GLY A N 1
ATOM 2910 C CA . GLY A 1 364 ? 7.562 -70.672 70.355 1.00 44.56 364 GLY A CA 1
ATOM 2911 C C . GLY A 1 364 ? 7.962 -69.338 70.987 1.00 44.56 364 GLY A C 1
ATOM 2912 O O . GLY A 1 364 ? 8.765 -69.338 71.913 1.00 44.56 364 GLY A O 1
ATOM 2913 N N . THR A 1 365 ? 7.376 -68.209 70.582 1.00 46.88 365 THR A N 1
ATOM 2914 C CA . THR A 1 365 ? 7.707 -66.896 71.164 1.00 46.88 365 THR A CA 1
ATOM 2915 C C . THR A 1 365 ? 6.526 -66.355 71.969 1.00 46.88 365 THR A C 1
ATOM 2917 O O . THR A 1 365 ? 5.480 -66.063 71.396 1.00 46.88 365 THR A O 1
ATOM 2920 N N . GLN A 1 366 ? 6.672 -66.179 73.289 1.00 39.41 366 GLN A N 1
ATOM 2921 C CA . GLN A 1 366 ? 5.651 -65.582 74.177 1.00 39.41 366 GLN A CA 1
ATOM 2922 C C . GLN A 1 366 ? 5.451 -64.061 73.967 1.00 39.41 366 GLN A C 1
ATOM 2924 O O . GLN A 1 366 ? 5.077 -63.341 74.888 1.00 39.41 366 GLN A O 1
ATOM 2929 N N . VAL A 1 367 ? 5.721 -63.539 72.769 1.00 44.56 367 VAL A N 1
ATOM 2930 C CA . VAL A 1 367 ? 5.579 -62.111 72.467 1.00 44.56 367 VAL A CA 1
ATOM 2931 C C . VAL A 1 367 ? 4.152 -61.849 71.994 1.00 44.56 367 VAL A C 1
ATOM 2933 O O . VAL A 1 367 ? 3.736 -62.308 70.931 1.00 44.56 367 VAL A O 1
ATOM 2936 N N . ASP A 1 368 ? 3.388 -61.127 72.812 1.00 47.09 368 ASP A N 1
ATOM 2937 C CA . ASP A 1 368 ? 2.011 -60.740 72.519 1.00 47.09 368 ASP A CA 1
ATOM 2938 C C . ASP A 1 368 ? 1.974 -59.543 71.549 1.00 47.09 368 ASP A C 1
ATOM 2940 O O . ASP A 1 368 ? 2.067 -58.378 71.940 1.00 47.09 368 ASP A O 1
ATOM 2944 N N . TYR A 1 369 ? 1.828 -59.828 70.254 1.00 53.59 369 TYR A N 1
ATOM 2945 C CA . TYR A 1 369 ? 1.729 -58.802 69.209 1.00 53.59 369 TYR A CA 1
ATOM 2946 C C . TYR A 1 369 ? 0.372 -58.085 69.169 1.00 53.59 369 TYR A C 1
ATOM 2948 O O . TYR A 1 369 ? 0.196 -57.167 68.362 1.00 53.59 369 TYR A O 1
ATOM 2956 N N . THR A 1 370 ? -0.572 -58.433 70.054 1.00 51.41 370 THR A N 1
ATOM 2957 C CA . THR A 1 370 ? -1.932 -57.875 70.047 1.00 51.41 370 THR A CA 1
ATOM 2958 C C . THR A 1 370 ? -1.935 -56.347 70.198 1.00 51.41 370 THR A C 1
ATOM 2960 O O . THR A 1 370 ? -2.811 -55.666 69.661 1.00 51.41 370 THR A O 1
ATOM 2963 N N . ALA A 1 371 ? -0.936 -55.774 70.879 1.00 50.62 371 ALA A N 1
ATOM 2964 C CA . ALA A 1 371 ? -0.775 -54.326 71.010 1.00 50.62 371 ALA A CA 1
ATOM 2965 C C . ALA A 1 371 ? -0.413 -53.637 69.679 1.00 50.62 371 ALA A C 1
ATOM 2967 O O . ALA A 1 371 ? -0.949 -52.569 69.379 1.00 50.62 371 ALA A O 1
ATOM 2968 N N . ILE A 1 372 ? 0.436 -54.263 68.857 1.00 48.16 372 ILE A N 1
ATOM 2969 C CA . ILE A 1 372 ? 0.857 -53.721 67.557 1.00 48.16 372 ILE A CA 1
ATOM 2970 C C . ILE A 1 372 ? -0.288 -53.828 66.549 1.00 48.16 372 ILE A C 1
ATOM 2972 O O . ILE A 1 372 ? -0.586 -52.848 65.870 1.00 48.16 372 ILE A O 1
ATOM 2976 N N . THR A 1 373 ? -1.005 -54.956 66.506 1.00 50.97 373 THR A N 1
ATOM 2977 C CA . THR A 1 373 ? -2.196 -55.102 65.651 1.00 50.97 373 THR A CA 1
ATOM 2978 C C . THR A 1 373 ? -3.308 -54.127 66.033 1.00 50.97 373 THR A C 1
ATOM 2980 O O . THR A 1 373 ? -3.897 -53.530 65.139 1.00 50.97 373 THR A O 1
ATOM 2983 N N . ARG A 1 374 ? -3.547 -53.866 67.329 1.00 56.56 374 ARG A N 1
ATOM 2984 C CA . ARG A 1 374 ? -4.536 -52.857 67.769 1.00 56.56 374 ARG A CA 1
ATOM 2985 C C . ARG A 1 374 ? -4.112 -51.423 67.441 1.00 56.56 374 ARG A C 1
ATOM 2987 O O . ARG A 1 374 ? -4.960 -50.597 67.110 1.00 56.56 374 ARG A O 1
ATOM 2994 N N . ALA A 1 375 ? -2.821 -51.103 67.545 1.00 49.28 375 ALA A N 1
ATOM 2995 C CA . ALA A 1 375 ? -2.301 -49.801 67.123 1.00 49.28 375 ALA A CA 1
ATOM 2996 C C . ALA A 1 375 ? -2.454 -49.613 65.603 1.00 49.28 375 ALA A C 1
ATOM 2998 O O . ALA A 1 375 ? -2.830 -48.534 65.146 1.00 49.28 375 ALA A O 1
ATOM 2999 N N . PHE A 1 376 ? -2.253 -50.685 64.833 1.00 52.59 376 PHE A N 1
ATOM 3000 C CA . PHE A 1 376 ? -2.434 -50.690 63.384 1.00 52.59 376 PHE A CA 1
ATOM 3001 C C . PHE A 1 376 ? -3.912 -50.598 62.969 1.00 52.59 376 PHE A C 1
ATOM 3003 O O . PHE A 1 376 ? -4.241 -49.792 62.105 1.00 52.59 376 PHE A O 1
ATOM 3010 N N . GLU A 1 377 ? -4.821 -51.330 63.626 1.00 55.22 377 GLU A N 1
ATOM 3011 C CA . GLU A 1 377 ? -6.281 -51.215 63.434 1.00 55.22 377 GLU A CA 1
ATOM 3012 C C . GLU A 1 377 ? -6.800 -49.801 63.720 1.00 55.22 377 GLU A C 1
ATOM 3014 O O . GLU A 1 377 ? -7.734 -49.343 63.063 1.00 55.22 377 GLU A O 1
ATOM 3019 N N . ARG A 1 378 ? -6.195 -49.085 64.678 1.00 53.38 378 ARG A N 1
ATOM 3020 C CA . ARG A 1 378 ? -6.547 -47.687 64.976 1.00 53.38 378 ARG A CA 1
ATOM 3021 C C . ARG A 1 378 ? -5.987 -46.704 63.950 1.00 53.38 378 ARG A C 1
ATOM 3023 O O . ARG A 1 378 ? -6.701 -45.782 63.571 1.00 53.38 378 ARG A O 1
ATOM 3030 N N . ALA A 1 379 ? -4.744 -46.888 63.501 1.00 46.34 379 ALA A N 1
ATOM 3031 C CA . ALA A 1 379 ? -4.101 -45.994 62.532 1.00 46.34 379 ALA A CA 1
ATOM 3032 C C . ALA A 1 379 ? -4.622 -46.189 61.095 1.00 46.34 379 ALA A C 1
ATOM 3034 O O . ALA A 1 379 ? -4.729 -45.229 60.336 1.00 46.34 379 ALA A O 1
ATOM 3035 N N . PHE A 1 380 ? -4.986 -47.422 60.739 1.00 50.28 380 PHE A N 1
ATOM 3036 C CA . PHE A 1 380 ? -5.450 -47.824 59.411 1.00 50.28 380 PHE A CA 1
ATOM 3037 C C . PHE A 1 380 ? -6.759 -48.600 59.508 1.00 50.28 380 PHE A C 1
ATOM 3039 O O . PHE A 1 380 ? -6.902 -49.667 58.911 1.00 50.28 380 PHE A O 1
ATOM 3046 N N . SER A 1 381 ? -7.722 -48.067 60.263 1.00 54.81 381 SER A N 1
ATOM 3047 C CA . SER A 1 381 ? -9.091 -48.578 60.266 1.00 54.81 381 SER A CA 1
ATOM 3048 C C . SER A 1 381 ? -9.587 -48.602 58.820 1.00 54.81 381 SER A C 1
ATOM 3050 O O . SER A 1 381 ? -9.963 -47.578 58.243 1.00 54.81 381 SER A O 1
ATOM 3052 N N . VAL A 1 382 ? -9.550 -49.785 58.205 1.00 52.88 382 VAL A N 1
ATOM 3053 C CA . VAL A 1 382 ? -10.041 -50.003 56.841 1.00 52.88 382 VAL A CA 1
ATOM 3054 C C . VAL A 1 382 ? -11.486 -49.531 56.760 1.00 52.88 382 VAL A C 1
ATOM 3056 O O . VAL A 1 382 ? -11.884 -48.973 55.745 1.00 52.88 382 VAL A O 1
ATOM 3059 N N . THR A 1 383 ? -12.227 -49.639 57.864 1.00 51.84 383 THR A N 1
ATOM 3060 C CA . THR A 1 383 ? -13.575 -49.116 58.080 1.00 51.84 383 THR A CA 1
ATOM 3061 C C . THR A 1 383 ? -13.663 -47.594 57.934 1.00 51.84 383 THR A C 1
ATOM 3063 O O . THR A 1 383 ? -14.591 -47.114 57.297 1.00 51.84 383 THR A O 1
ATOM 3066 N N . ALA A 1 384 ? -12.710 -46.815 58.455 1.00 52.78 384 ALA A N 1
ATOM 3067 C CA . ALA A 1 384 ? -12.713 -45.353 58.332 1.00 52.78 384 ALA A CA 1
ATOM 3068 C C . ALA A 1 384 ? -12.400 -44.906 56.896 1.00 52.78 384 ALA A C 1
ATOM 3070 O O . ALA A 1 384 ? -13.091 -44.052 56.341 1.00 52.78 384 ALA A O 1
ATOM 3071 N N . ILE A 1 385 ? -11.408 -45.536 56.262 1.00 52.41 385 ILE A N 1
ATOM 3072 C CA . ILE A 1 385 ? -11.025 -45.230 54.876 1.00 52.41 385 ILE A CA 1
ATOM 3073 C C . ILE A 1 385 ? -12.140 -45.654 53.906 1.00 52.41 385 ILE A C 1
ATOM 3075 O O . ILE A 1 385 ? -12.492 -44.897 52.999 1.00 52.41 385 ILE A O 1
ATOM 3079 N N . THR A 1 386 ? -12.756 -46.823 54.117 1.00 55.38 386 THR A N 1
ATOM 3080 C CA . THR A 1 386 ? -13.894 -47.275 53.298 1.00 55.38 386 THR A CA 1
ATOM 3081 C C . THR A 1 386 ? -15.159 -46.465 53.555 1.00 55.38 386 THR A C 1
ATOM 3083 O O . THR A 1 386 ? -15.861 -46.179 52.593 1.00 55.38 386 THR A O 1
ATOM 3086 N N . ALA A 1 387 ? -15.437 -46.018 54.784 1.00 54.28 387 ALA A N 1
ATOM 3087 C CA . ALA A 1 387 ? -16.597 -45.172 55.077 1.00 54.28 387 ALA A CA 1
ATOM 3088 C C . ALA A 1 387 ? -16.499 -43.783 54.424 1.00 54.28 387 ALA A C 1
ATOM 3090 O O . ALA A 1 387 ? -17.488 -43.285 53.884 1.00 54.28 387 ALA A O 1
ATOM 3091 N N . VAL A 1 388 ? -15.312 -43.166 54.414 1.00 52.28 388 VAL A N 1
ATOM 3092 C CA . VAL A 1 388 ? -15.084 -41.882 53.727 1.00 52.28 388 VAL A CA 1
ATOM 3093 C C . VAL A 1 388 ? -15.171 -42.051 52.209 1.00 52.28 388 VAL A C 1
ATOM 3095 O O . VAL A 1 388 ? -15.842 -41.270 51.538 1.00 52.28 388 VAL A O 1
ATOM 3098 N N . ALA A 1 389 ? -14.568 -43.107 51.655 1.00 54.25 389 ALA A N 1
ATOM 3099 C CA . ALA A 1 389 ? -14.674 -43.395 50.227 1.00 54.25 389 ALA A CA 1
ATOM 3100 C C . ALA A 1 389 ? -16.125 -43.703 49.811 1.00 54.25 389 ALA A C 1
ATOM 3102 O O . ALA A 1 389 ? -16.605 -43.183 48.804 1.00 54.25 389 ALA A O 1
ATOM 3103 N N . ALA A 1 390 ? -16.852 -44.493 50.604 1.00 57.53 390 ALA A N 1
ATOM 3104 C CA . ALA A 1 390 ? -18.243 -44.846 50.343 1.00 57.53 390 ALA A CA 1
ATOM 3105 C C . ALA A 1 390 ? -19.188 -43.643 50.468 1.00 57.53 390 ALA A C 1
ATOM 3107 O O . ALA A 1 390 ? -20.117 -43.531 49.671 1.00 57.53 390 ALA A O 1
ATOM 3108 N N . SER A 1 391 ? -18.957 -42.719 51.408 1.00 54.03 391 SER A N 1
ATOM 3109 C CA . SER A 1 391 ? -19.812 -41.536 51.580 1.00 54.03 391 SER A CA 1
ATOM 3110 C C . SER A 1 391 ? -19.656 -40.531 50.436 1.00 54.03 391 SER A C 1
ATOM 3112 O O . SER A 1 391 ? -20.661 -40.057 49.903 1.00 54.03 391 SER A O 1
ATOM 3114 N N . VAL A 1 392 ? -18.426 -40.272 49.981 1.00 59.16 392 VAL A N 1
ATOM 3115 C CA . VAL A 1 392 ? -18.160 -39.404 48.821 1.00 59.16 392 VAL A CA 1
ATOM 3116 C C . VAL A 1 392 ? -18.702 -40.033 47.535 1.00 59.16 392 VAL A C 1
ATOM 3118 O O . VAL A 1 392 ? -19.372 -39.356 46.751 1.00 59.16 392 VAL A O 1
ATOM 3121 N N . LEU A 1 393 ? -18.484 -41.339 47.336 1.00 58.31 393 LEU A N 1
ATOM 3122 C CA . LEU A 1 393 ? -19.008 -42.056 46.172 1.00 58.31 393 LEU A CA 1
ATOM 3123 C C . LEU A 1 393 ? -20.538 -42.122 46.180 1.00 58.31 393 LEU A C 1
ATOM 3125 O O . LEU A 1 393 ? -21.143 -41.926 45.132 1.00 58.31 393 LEU A O 1
ATOM 3129 N N . SER A 1 394 ? -21.176 -42.319 47.335 1.00 59.69 394 SER A N 1
ATOM 3130 C CA . SER A 1 394 ? -22.639 -42.303 47.457 1.00 59.69 394 SER A CA 1
ATOM 3131 C C . SER A 1 394 ? -23.213 -40.903 47.203 1.00 59.69 394 SER A C 1
ATOM 3133 O O . SER A 1 394 ? -24.163 -40.741 46.436 1.00 59.69 394 SER A O 1
ATOM 3135 N N . GLY A 1 395 ? -22.580 -39.856 47.742 1.00 64.56 395 GLY A N 1
ATOM 3136 C CA . GLY A 1 395 ? -22.980 -38.470 47.491 1.00 64.56 395 GLY A CA 1
ATOM 3137 C C . GLY A 1 395 ? -22.940 -38.097 46.006 1.00 64.56 395 GLY A C 1
ATOM 3138 O O . GLY A 1 395 ? -23.884 -37.497 45.497 1.00 64.56 395 GLY A O 1
ATOM 3139 N N . ILE A 1 396 ? -21.889 -38.492 45.285 1.00 58.22 396 ILE A N 1
ATOM 3140 C CA . ILE A 1 396 ? -21.732 -38.149 43.863 1.00 58.22 396 ILE A CA 1
ATOM 3141 C C . ILE A 1 396 ? -22.553 -39.079 42.957 1.00 58.22 396 ILE A C 1
ATOM 3143 O O . ILE A 1 396 ? -23.194 -38.599 42.021 1.00 58.22 396 ILE A O 1
ATOM 3147 N N . ALA A 1 397 ? -22.560 -40.388 43.222 1.00 55.53 397 ALA A N 1
ATOM 3148 C CA . ALA A 1 397 ? -23.165 -41.385 42.337 1.00 55.53 397 ALA A CA 1
ATOM 3149 C C . ALA A 1 397 ? -24.665 -41.611 42.576 1.00 55.53 397 ALA A C 1
ATOM 3151 O O . ALA A 1 397 ? -25.335 -42.115 41.681 1.00 55.53 397 ALA A O 1
ATOM 3152 N N . VAL A 1 398 ? -25.202 -41.248 43.748 1.00 61.38 398 VAL A N 1
ATOM 3153 C CA . VAL A 1 398 ? -26.616 -41.491 44.095 1.00 61.38 398 VAL A CA 1
ATOM 3154 C C . VAL A 1 398 ? -27.403 -40.190 44.209 1.00 61.38 398 VAL A C 1
ATOM 3156 O O . VAL A 1 398 ? -28.442 -40.040 43.567 1.00 61.38 398 VAL A O 1
ATOM 3159 N N . ARG A 1 399 ? -26.913 -39.206 44.976 1.00 68.00 399 ARG A N 1
ATOM 3160 C CA . ARG A 1 399 ? -27.684 -37.976 45.241 1.00 68.00 399 ARG A CA 1
ATOM 3161 C C . ARG A 1 399 ? -27.859 -37.118 43.989 1.00 68.00 399 ARG A C 1
ATOM 3163 O O . ARG A 1 399 ? -28.973 -36.681 43.703 1.00 68.00 399 ARG A O 1
ATOM 3170 N N . THR A 1 400 ? -26.784 -36.871 43.243 1.00 69.00 400 THR A N 1
ATOM 3171 C CA . THR A 1 400 ? -26.829 -36.005 42.052 1.00 69.00 400 THR A CA 1
ATOM 3172 C C . THR A 1 400 ? -27.749 -36.567 40.961 1.00 69.00 400 THR A C 1
ATOM 3174 O O . THR A 1 400 ? -28.616 -35.830 40.487 1.00 69.00 400 THR A O 1
ATOM 3177 N N . PRO A 1 401 ? -27.669 -37.862 40.597 1.00 64.69 401 PRO A N 1
ATOM 3178 C CA . PRO A 1 401 ? -28.535 -38.418 39.560 1.00 64.69 401 PRO A CA 1
ATOM 3179 C C . PRO A 1 401 ? -30.011 -38.492 39.982 1.00 64.69 401 PRO A C 1
ATOM 3181 O O . PRO A 1 401 ? -30.885 -38.176 39.175 1.00 64.69 401 PRO A O 1
ATOM 3184 N N . LEU A 1 402 ? -30.299 -38.794 41.256 1.00 64.31 402 LEU A N 1
ATOM 3185 C CA . LEU A 1 402 ? -31.664 -38.717 41.794 1.00 64.31 402 LEU A CA 1
ATOM 3186 C C . LEU A 1 402 ? -32.212 -37.288 41.779 1.00 64.31 402 LEU A C 1
ATOM 3188 O O . LEU A 1 402 ? -33.370 -37.081 41.430 1.00 64.31 402 LEU A O 1
ATOM 3192 N N . THR A 1 403 ? -31.377 -36.294 42.093 1.00 68.88 403 THR A N 1
ATOM 3193 C CA . THR A 1 403 ? -31.767 -34.877 42.013 1.00 68.88 403 THR A CA 1
ATOM 3194 C C . THR A 1 403 ? -32.140 -34.496 40.578 1.00 68.88 403 THR A C 1
ATOM 3196 O O . THR A 1 403 ? -33.128 -33.796 40.366 1.00 68.88 403 THR A O 1
ATOM 3199 N N . TYR A 1 404 ? -31.410 -34.994 39.572 1.00 68.69 404 TYR A N 1
ATOM 3200 C CA . TYR A 1 404 ? -31.768 -34.777 38.168 1.00 68.69 404 TYR A CA 1
ATOM 3201 C C . TYR A 1 404 ? -33.067 -35.477 37.767 1.00 68.69 404 TYR A C 1
ATOM 3203 O O . TYR A 1 404 ? -33.906 -34.848 37.123 1.00 68.69 404 TYR A O 1
ATOM 3211 N N . ALA A 1 405 ? -33.266 -36.734 38.170 1.00 66.56 405 ALA A N 1
ATOM 3212 C CA . ALA A 1 405 ? -34.510 -37.456 37.906 1.00 66.56 405 ALA A CA 1
ATOM 3213 C C . ALA A 1 405 ? -35.719 -36.751 38.550 1.00 66.56 405 ALA A C 1
ATOM 3215 O O . ALA A 1 405 ? -36.762 -36.581 37.910 1.00 66.56 405 ALA A O 1
ATOM 3216 N N . PHE A 1 406 ? -35.554 -36.259 39.780 1.00 63.69 406 PHE A N 1
ATOM 3217 C CA . PHE A 1 406 ? -36.578 -35.504 40.496 1.00 63.69 406 PHE A CA 1
ATOM 3218 C C . PHE A 1 406 ? -36.882 -34.165 39.809 1.00 63.69 406 PHE A C 1
ATOM 3220 O O . PHE A 1 406 ? -38.039 -33.873 39.509 1.00 63.69 406 PHE A O 1
ATOM 3227 N N . ASN A 1 407 ? -35.858 -33.378 39.463 1.00 73.56 407 ASN A N 1
ATOM 3228 C CA . ASN A 1 407 ? -36.043 -32.099 38.773 1.00 73.56 407 ASN A CA 1
ATOM 3229 C C . ASN A 1 407 ? -36.664 -32.258 37.380 1.00 73.56 407 ASN A C 1
ATOM 3231 O O . ASN A 1 407 ? -37.457 -31.415 36.971 1.00 73.56 407 ASN A O 1
ATOM 3235 N N . TYR A 1 408 ? -36.348 -33.331 36.655 1.00 66.56 408 TYR A N 1
ATOM 3236 C CA . TYR A 1 408 ? -36.955 -33.607 35.353 1.00 66.56 408 TYR A CA 1
ATOM 3237 C C . TYR A 1 408 ? -38.447 -33.947 35.470 1.00 66.56 408 TYR A C 1
ATOM 3239 O O . TYR A 1 408 ? -39.262 -33.436 34.698 1.00 66.56 408 TYR A O 1
ATOM 3247 N N . THR A 1 409 ? -38.791 -34.786 36.450 1.00 59.72 409 THR A N 1
ATOM 3248 C CA . THR A 1 409 ? -40.155 -35.295 36.644 1.00 59.72 409 THR A CA 1
ATOM 3249 C C . THR A 1 409 ? -41.075 -34.220 37.210 1.00 59.72 409 THR A C 1
ATOM 3251 O O . THR A 1 409 ? -42.162 -33.997 36.686 1.00 59.72 409 THR A O 1
ATOM 3254 N N . PHE A 1 410 ? -40.628 -33.521 38.254 1.00 70.44 410 PHE A N 1
ATOM 3255 C CA . PHE A 1 410 ? -41.470 -32.583 38.996 1.00 70.44 410 PHE A CA 1
ATOM 3256 C C . PHE A 1 410 ? -41.284 -31.126 38.572 1.00 70.44 410 PHE A C 1
ATOM 3258 O O . PHE A 1 410 ? -42.157 -30.309 38.843 1.00 70.44 410 PHE A O 1
ATOM 3265 N N . ARG A 1 411 ? -40.166 -30.791 37.907 1.00 75.06 411 ARG A N 1
ATOM 3266 C CA . ARG A 1 411 ? -39.803 -29.422 37.487 1.00 75.06 411 ARG A CA 1
ATOM 3267 C C . ARG A 1 411 ? -40.058 -28.372 38.582 1.00 75.06 411 ARG A C 1
ATOM 3269 O O . ARG A 1 411 ? -40.677 -27.349 38.303 1.00 75.06 411 ARG A O 1
ATOM 3276 N N . PRO A 1 412 ? -39.589 -28.592 39.825 1.00 74.88 412 PRO A N 1
ATOM 3277 C CA . PRO A 1 412 ? -39.963 -27.747 40.960 1.00 74.88 412 PRO A CA 1
ATOM 3278 C C . PRO A 1 412 ? -39.333 -26.345 40.904 1.00 74.88 412 PRO A C 1
ATOM 3280 O O . PRO A 1 412 ? -39.676 -25.479 41.701 1.00 74.88 412 PRO A O 1
ATOM 3283 N N . THR A 1 413 ? -38.384 -26.113 39.996 1.00 80.94 413 THR A N 1
ATOM 3284 C CA . THR A 1 413 ? -37.624 -24.866 39.899 1.00 80.94 413 THR A CA 1
ATOM 3285 C C . THR A 1 413 ? -38.266 -23.894 38.909 1.00 80.94 413 THR A C 1
ATOM 3287 O O . THR A 1 413 ? -38.290 -24.162 37.706 1.00 80.94 413 THR A O 1
ATOM 3290 N N . MET A 1 414 ? -38.717 -22.740 39.402 1.00 89.88 414 MET A N 1
ATOM 3291 C CA . MET A 1 414 ? -39.129 -21.593 38.584 1.00 89.88 414 MET A CA 1
ATOM 3292 C C . MET A 1 414 ? -37.914 -20.703 38.235 1.00 89.88 414 MET A C 1
ATOM 3294 O O . MET A 1 414 ? -36.962 -20.659 39.021 1.00 89.88 414 MET A O 1
ATOM 3298 N N . PRO A 1 415 ? -37.897 -20.005 37.077 1.00 92.69 415 PRO A N 1
ATOM 3299 C CA . PRO A 1 415 ? -36.872 -19.003 36.787 1.00 92.69 415 PRO A CA 1
ATOM 3300 C C . PRO A 1 415 ? -36.861 -17.898 37.842 1.00 92.69 415 PRO A C 1
ATOM 3302 O O . PRO A 1 415 ? -37.921 -17.380 38.171 1.00 92.69 415 PRO A O 1
ATOM 3305 N N . SER A 1 416 ? -35.673 -17.504 38.309 1.00 95.00 416 SER A N 1
ATOM 3306 C CA . SER A 1 416 ? -35.515 -16.433 39.302 1.00 95.00 416 SER A CA 1
ATOM 3307 C C . SER A 1 416 ? -36.154 -15.113 38.858 1.00 95.00 416 SER A C 1
ATOM 3309 O O . SER A 1 416 ? -36.253 -14.840 37.661 1.00 95.00 416 SER A O 1
ATOM 3311 N N . GLU A 1 417 ? -36.485 -14.244 39.815 1.00 95.44 417 GLU A N 1
ATOM 3312 C CA . GLU A 1 417 ? -37.008 -12.889 39.570 1.00 95.44 417 GLU A CA 1
ATOM 3313 C C . GLU A 1 417 ? -36.170 -12.113 38.544 1.00 95.44 417 GLU A C 1
ATOM 3315 O O . GLU A 1 417 ? -36.705 -11.563 37.585 1.00 95.44 417 GLU A O 1
ATOM 3320 N N . GLY A 1 418 ? -34.836 -12.143 38.667 1.00 92.12 418 GLY A N 1
ATOM 3321 C CA . GLY A 1 418 ? -33.938 -11.500 37.700 1.00 92.12 418 GLY A CA 1
ATOM 3322 C C . GLY A 1 418 ? -34.061 -12.071 36.281 1.00 92.12 418 GLY A C 1
ATOM 3323 O O . GLY A 1 418 ? -33.997 -11.326 35.303 1.00 92.12 418 GLY A O 1
ATOM 3324 N N . THR A 1 419 ? -34.306 -13.379 36.154 1.00 93.75 419 THR A N 1
ATOM 3325 C CA . THR A 1 419 ? -34.550 -14.026 34.856 1.00 93.75 419 THR A CA 1
ATOM 3326 C C . THR A 1 419 ? -35.908 -13.619 34.288 1.00 93.75 419 THR A C 1
ATOM 3328 O O . THR A 1 419 ? -36.003 -13.311 33.102 1.00 93.75 419 THR A O 1
ATOM 3331 N N . LEU A 1 420 ? -36.953 -13.572 35.120 1.00 95.31 420 LEU A N 1
ATOM 3332 C CA . LEU A 1 420 ? -38.283 -13.107 34.717 1.00 95.31 420 LEU A CA 1
ATOM 3333 C C . LEU A 1 420 ? -38.251 -11.640 34.270 1.00 95.31 420 LEU A C 1
ATOM 3335 O O . LEU A 1 420 ? -38.845 -11.310 33.243 1.00 95.31 420 LEU A O 1
ATOM 3339 N N . ASN A 1 421 ? -37.498 -10.788 34.971 1.00 94.75 421 ASN A N 1
ATOM 3340 C CA . ASN A 1 421 ? -37.291 -9.385 34.608 1.00 94.75 421 ASN A CA 1
ATOM 3341 C C . ASN A 1 421 ? -36.632 -9.256 33.232 1.00 94.75 421 ASN A C 1
ATOM 3343 O O . ASN A 1 421 ? -37.128 -8.521 32.382 1.00 94.75 421 ASN A O 1
ATOM 3347 N N . ALA A 1 422 ? -35.564 -10.015 32.972 1.00 89.62 422 ALA A N 1
ATOM 3348 C CA . ALA A 1 422 ? -34.903 -10.016 31.669 1.00 89.62 422 ALA A CA 1
ATOM 3349 C C . ALA A 1 422 ? -35.826 -10.538 30.553 1.00 89.62 422 ALA A C 1
ATOM 3351 O O . ALA A 1 422 ? -35.923 -9.932 29.486 1.00 89.62 422 ALA A O 1
ATOM 3352 N N . LEU A 1 423 ? -36.552 -11.636 30.797 1.00 92.19 423 LEU A N 1
ATOM 3353 C CA . LEU A 1 423 ? -37.506 -12.193 29.832 1.00 92.19 423 LEU A CA 1
ATOM 3354 C C . LEU A 1 423 ? -38.621 -11.197 29.494 1.00 92.19 423 LEU A C 1
ATOM 3356 O O . LEU A 1 423 ? -39.010 -11.096 28.329 1.00 92.19 423 LEU A O 1
ATOM 3360 N N . ARG A 1 424 ? -39.124 -10.452 30.486 1.00 95.44 424 ARG A N 1
ATOM 3361 C CA . ARG A 1 424 ? -40.127 -9.404 30.271 1.00 95.44 424 ARG A CA 1
ATOM 3362 C C . ARG A 1 424 ? -39.538 -8.211 29.521 1.00 95.44 424 ARG A C 1
ATOM 3364 O O . ARG A 1 424 ? -40.137 -7.795 28.532 1.00 95.44 424 ARG A O 1
ATOM 3371 N N . GLY A 1 425 ? -38.360 -7.735 29.923 1.00 90.00 425 GLY A N 1
ATOM 3372 C CA . GLY A 1 425 ? -37.666 -6.597 29.311 1.00 90.00 425 GLY A CA 1
ATOM 3373 C C . GLY A 1 425 ? -37.302 -6.809 27.842 1.00 90.00 425 GLY A C 1
ATOM 3374 O O . GLY A 1 425 ? -37.331 -5.875 27.044 1.00 90.00 425 GLY A O 1
ATOM 3375 N N . HIS A 1 426 ? -37.031 -8.057 27.453 1.00 89.56 426 HIS A N 1
ATOM 3376 C CA . HIS A 1 426 ? -36.799 -8.446 26.060 1.00 89.56 426 HIS A CA 1
ATOM 3377 C C . HIS A 1 426 ? -38.075 -8.826 25.289 1.00 89.56 426 HIS A C 1
ATOM 3379 O O . HIS A 1 426 ? -37.999 -9.129 24.099 1.00 89.56 426 HIS A O 1
ATOM 3385 N N . GLY A 1 427 ? -39.245 -8.831 25.936 1.00 92.12 427 GLY A N 1
ATOM 3386 C CA . GLY A 1 427 ? -40.525 -9.160 25.303 1.00 92.12 427 GLY A CA 1
ATOM 3387 C C . GLY A 1 427 ? -40.773 -10.654 25.056 1.00 92.12 427 GLY A C 1
ATOM 3388 O O . GLY A 1 427 ? -41.691 -10.994 24.314 1.00 92.12 427 GLY A O 1
ATOM 3389 N N . PHE A 1 428 ? -40.002 -11.558 25.671 1.00 94.69 428 PHE A N 1
ATOM 3390 C CA . PHE A 1 428 ? -40.191 -13.012 25.529 1.00 94.69 428 PHE A CA 1
ATOM 3391 C C . PHE A 1 428 ? -41.410 -13.545 26.291 1.00 94.69 428 PHE A C 1
ATOM 3393 O O . PHE A 1 428 ? -41.946 -14.600 25.946 1.00 94.69 428 PHE A O 1
ATOM 3400 N N . ILE A 1 429 ? -41.855 -12.832 27.327 1.00 95.62 429 ILE A N 1
ATOM 3401 C CA . ILE A 1 429 ? -43.080 -13.139 28.071 1.00 95.62 429 ILE A CA 1
ATOM 3402 C C . ILE A 1 429 ? -44.008 -11.924 28.097 1.00 95.62 429 ILE A C 1
ATOM 3404 O O . ILE A 1 429 ? -43.566 -10.772 28.143 1.00 95.62 429 ILE A O 1
ATOM 3408 N N . THR A 1 430 ? -45.313 -12.195 28.055 1.00 96.50 430 THR A N 1
ATOM 3409 C CA . THR A 1 430 ? -46.348 -11.159 28.139 1.00 96.50 430 THR A CA 1
ATOM 3410 C C . THR A 1 430 ? -46.452 -10.610 29.563 1.00 96.50 430 THR A C 1
ATOM 3412 O O . THR A 1 430 ? -45.965 -11.234 30.513 1.00 96.50 430 THR A O 1
ATOM 3415 N N . LYS A 1 431 ? -47.105 -9.453 29.722 1.00 96.12 431 LYS A N 1
ATOM 3416 C CA . LYS A 1 431 ? -47.340 -8.824 31.030 1.00 96.12 431 LYS A CA 1
ATOM 3417 C C . LYS A 1 431 ? -48.071 -9.771 31.987 1.00 96.12 431 LYS A C 1
ATOM 3419 O O . LYS A 1 431 ? -47.688 -9.898 33.145 1.00 96.12 431 LYS A O 1
ATOM 3424 N N . GLU A 1 432 ? -49.065 -10.497 31.489 1.00 96.50 432 GLU A N 1
ATOM 3425 C CA . GLU A 1 432 ? -49.899 -11.416 32.270 1.00 96.50 432 GLU A CA 1
ATOM 3426 C C . GLU A 1 432 ? -49.083 -12.614 32.764 1.00 96.50 432 GLU A C 1
ATOM 3428 O O . GLU A 1 432 ? -49.192 -12.999 33.925 1.00 96.50 432 GLU A O 1
ATOM 3433 N N . LYS A 1 433 ? -48.212 -13.173 31.909 1.00 95.81 433 LYS A N 1
ATOM 3434 C CA . LYS A 1 433 ? -47.310 -14.272 32.291 1.00 95.81 433 LYS A CA 1
ATOM 3435 C C . LYS A 1 433 ? -46.253 -13.821 33.292 1.00 95.81 433 LYS A C 1
ATOM 3437 O O . LYS A 1 433 ? -45.960 -14.558 34.226 1.00 95.81 433 LYS A O 1
ATOM 3442 N N . TYR A 1 434 ? -45.695 -12.626 33.109 1.00 97.00 434 TYR A N 1
ATOM 3443 C CA . TYR A 1 434 ? -44.760 -12.045 34.069 1.00 97.00 434 TYR A CA 1
ATOM 3444 C C . TYR A 1 434 ? -45.428 -11.853 35.435 1.00 97.00 434 TYR A C 1
ATOM 3446 O O . TYR A 1 434 ? -44.904 -12.338 36.433 1.00 97.00 434 TYR A O 1
ATOM 3454 N N . LYS A 1 435 ? -46.631 -11.263 35.469 1.00 96.88 435 LYS A N 1
ATOM 3455 C CA . LYS A 1 435 ? -47.416 -11.090 36.698 1.00 96.88 435 LYS A CA 1
ATOM 3456 C C . LYS A 1 435 ? -47.741 -12.421 37.373 1.00 96.88 435 LYS A C 1
ATOM 3458 O O . LYS A 1 435 ? -47.524 -12.561 38.571 1.00 96.88 435 LYS A O 1
ATOM 3463 N N . HIS A 1 436 ? -48.178 -13.414 36.600 1.00 94.44 436 HIS A N 1
ATOM 3464 C CA . HIS A 1 436 ? -48.448 -14.759 37.104 1.00 94.44 436 HIS A CA 1
ATOM 3465 C C . HIS A 1 436 ? -47.216 -15.390 37.767 1.00 94.44 436 HIS A C 1
ATOM 3467 O O . HIS A 1 436 ? -47.329 -15.897 38.878 1.00 94.44 436 HIS A O 1
ATOM 3473 N N . TYR A 1 437 ? -46.037 -15.326 37.138 1.00 95.12 437 TYR A N 1
ATOM 3474 C CA . TYR A 1 437 ? -44.818 -15.895 37.721 1.00 95.12 437 TYR A CA 1
ATOM 3475 C C . TYR A 1 437 ? -44.288 -15.098 38.917 1.00 95.12 437 TYR A C 1
ATOM 3477 O O . TYR A 1 437 ? -43.889 -15.700 39.908 1.00 95.12 437 TYR A O 1
ATOM 3485 N N . MET A 1 438 ? -44.339 -13.765 38.876 1.00 95.38 438 MET A N 1
ATOM 3486 C CA . MET A 1 438 ? -43.929 -12.921 40.007 1.00 95.38 438 MET A CA 1
ATOM 3487 C C . MET A 1 438 ? -44.839 -13.101 41.234 1.00 95.38 438 MET A C 1
ATOM 3489 O O . MET A 1 438 ? -44.359 -12.999 42.361 1.00 95.38 438 MET A O 1
ATOM 3493 N N . ALA A 1 439 ? -46.116 -13.451 41.046 1.00 92.94 439 ALA A N 1
ATOM 3494 C CA . ALA A 1 439 ? -47.023 -13.767 42.151 1.00 92.94 439 ALA A CA 1
ATOM 3495 C C . ALA A 1 439 ? -46.595 -15.024 42.937 1.00 92.94 439 ALA A C 1
ATOM 3497 O O . ALA A 1 439 ? -46.770 -15.066 44.153 1.00 92.94 439 ALA A O 1
ATOM 3498 N N . TYR A 1 440 ? -45.963 -16.020 42.296 1.00 89.62 440 TYR A N 1
ATOM 3499 C CA . TYR A 1 440 ? -45.403 -17.187 43.004 1.00 89.62 440 TYR A CA 1
ATOM 3500 C C . TYR A 1 440 ? -44.213 -16.834 43.909 1.00 89.62 440 TYR A C 1
ATOM 3502 O O . TYR A 1 440 ? -43.919 -17.589 44.833 1.00 89.62 440 TYR A O 1
ATOM 3510 N N . TYR A 1 441 ? -43.560 -15.691 43.673 1.00 90.81 441 TYR A N 1
ATOM 3511 C CA . TYR A 1 441 ? -42.529 -15.132 44.555 1.00 90.81 441 TYR A CA 1
ATOM 3512 C C . TYR A 1 441 ? -43.114 -14.305 45.716 1.00 90.81 441 TYR A C 1
ATOM 3514 O O . TYR A 1 441 ? -42.372 -13.876 46.594 1.00 90.81 441 TYR A O 1
ATOM 3522 N N . GLY A 1 442 ? -44.438 -14.109 45.763 1.00 91.31 442 GLY A N 1
ATOM 3523 C CA . GLY A 1 442 ? -45.126 -13.421 46.860 1.00 91.31 442 GLY A CA 1
ATOM 3524 C C . GLY A 1 442 ? -45.194 -11.897 46.733 1.00 91.31 442 GLY A C 1
ATOM 3525 O O . GLY A 1 442 ? -45.582 -11.232 47.692 1.00 91.31 442 GLY A O 1
ATOM 3526 N N . TYR A 1 443 ? -44.846 -11.324 45.575 1.00 92.69 443 TYR A N 1
ATOM 3527 C CA . TYR A 1 443 ? -45.027 -9.890 45.337 1.00 92.69 443 TYR A CA 1
ATOM 3528 C C . TYR A 1 443 ? -46.508 -9.542 45.149 1.00 92.69 443 TYR A C 1
ATOM 3530 O O . TYR A 1 443 ? -47.198 -10.227 44.392 1.00 92.69 443 TYR A O 1
ATOM 3538 N N . PRO A 1 444 ? -47.006 -8.458 45.765 1.00 92.38 444 PRO A N 1
ATOM 3539 C CA . PRO A 1 444 ? -48.346 -7.963 45.483 1.00 92.38 444 PRO A CA 1
ATOM 3540 C C . PRO A 1 444 ? -48.378 -7.223 44.134 1.00 92.38 444 PRO A C 1
ATOM 3542 O O . PRO A 1 444 ? -47.365 -6.696 43.662 1.00 92.38 444 PRO A O 1
ATOM 3545 N N . ASP A 1 445 ? -49.566 -7.151 43.536 1.00 94.00 445 ASP A N 1
ATOM 3546 C CA . ASP A 1 445 ? -49.792 -6.640 42.179 1.00 94.00 445 ASP A CA 1
ATOM 3547 C C . ASP A 1 445 ? -49.189 -5.250 41.917 1.00 94.00 445 ASP A C 1
ATOM 3549 O O . ASP A 1 445 ? -48.605 -5.027 40.858 1.00 94.00 445 ASP A O 1
ATOM 3553 N N . GLU A 1 446 ? -49.270 -4.341 42.889 1.00 94.12 446 GLU A N 1
ATOM 3554 C CA . GLU A 1 446 ? -48.735 -2.975 42.788 1.00 94.12 446 GLU A CA 1
ATOM 3555 C C . GLU A 1 446 ? -47.212 -2.959 42.575 1.00 94.12 446 GLU A C 1
ATOM 3557 O O . GLU A 1 446 ? -46.692 -2.235 41.724 1.00 94.12 446 GLU A O 1
ATOM 3562 N N . TRP A 1 447 ? -46.484 -3.809 43.306 1.00 93.62 447 TRP A N 1
ATOM 3563 C CA . TRP A 1 447 ? -45.033 -3.932 43.168 1.00 93.62 447 TRP A CA 1
ATOM 3564 C C . TRP A 1 447 ? -44.649 -4.633 41.867 1.00 93.62 447 TRP A C 1
ATOM 3566 O O . 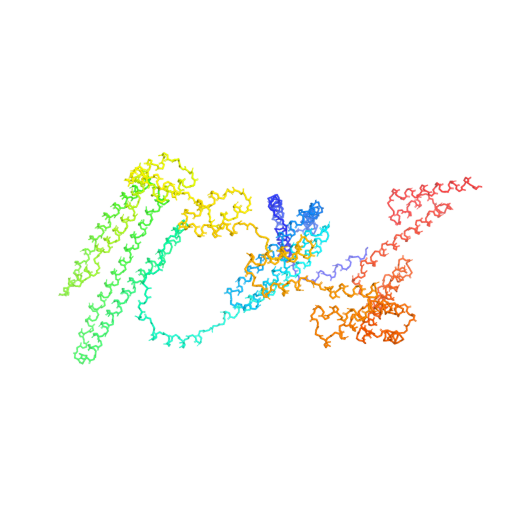TRP A 1 447 ? -43.653 -4.259 41.250 1.00 93.62 447 TRP A O 1
ATOM 3576 N N . ILE A 1 448 ? -45.452 -5.594 41.402 1.00 94.38 448 ILE A N 1
ATOM 3577 C CA . ILE A 1 448 ? -45.233 -6.250 40.107 1.00 94.38 448 ILE A CA 1
ATOM 3578 C C . ILE A 1 448 ? -45.306 -5.229 38.963 1.00 94.38 448 ILE A C 1
ATOM 3580 O O . ILE A 1 448 ? -44.480 -5.279 38.051 1.00 94.38 448 ILE A O 1
ATOM 3584 N N . GLU A 1 449 ? -46.245 -4.280 39.006 1.00 93.69 449 GLU A N 1
ATOM 3585 C CA . GLU A 1 449 ? -46.354 -3.234 37.980 1.00 93.69 449 GLU A CA 1
ATOM 3586 C C . GLU A 1 449 ? -45.161 -2.271 37.978 1.00 93.69 449 GLU A C 1
ATOM 3588 O O . GLU A 1 449 ? -44.708 -1.843 36.914 1.00 93.69 449 GLU A O 1
ATOM 3593 N N . LEU A 1 450 ? -44.622 -1.939 39.152 1.00 90.88 450 LEU A N 1
ATOM 3594 C CA . LEU A 1 450 ? -43.406 -1.129 39.260 1.00 90.88 450 LEU A CA 1
ATOM 3595 C C . LEU A 1 450 ? -42.173 -1.898 38.771 1.00 90.88 450 LEU A C 1
ATOM 3597 O O . LEU A 1 450 ? -41.376 -1.357 38.006 1.00 90.88 450 LEU A O 1
ATOM 3601 N N . MET A 1 451 ? -42.050 -3.172 39.145 1.00 92.69 451 MET A N 1
ATOM 3602 C CA . MET A 1 451 ? -40.965 -4.048 38.698 1.00 92.69 451 MET A CA 1
ATOM 3603 C C . MET A 1 451 ? -41.003 -4.254 37.182 1.00 92.69 451 MET A C 1
ATOM 3605 O O . MET A 1 451 ? -39.956 -4.205 36.542 1.00 92.69 451 MET A O 1
ATOM 3609 N N . GLU A 1 452 ? -42.193 -4.370 36.580 1.00 93.88 452 GLU A N 1
ATOM 3610 C CA . GLU A 1 452 ? -42.361 -4.417 35.125 1.00 93.88 452 GLU A CA 1
ATOM 3611 C C . GLU A 1 452 ? -41.759 -3.175 34.449 1.00 93.88 452 GLU A C 1
ATOM 3613 O O . GLU A 1 452 ? -41.057 -3.301 33.443 1.00 93.88 452 GLU A O 1
ATOM 3618 N N . LYS A 1 453 ? -41.983 -1.976 35.000 1.00 89.56 453 LYS A N 1
ATOM 3619 C CA . LYS A 1 453 ? -41.417 -0.733 34.449 1.00 89.56 453 LYS A CA 1
ATOM 3620 C C . LYS A 1 453 ? -39.886 -0.726 34.489 1.00 89.56 453 LYS A C 1
ATOM 3622 O O . LYS A 1 453 ? -39.271 -0.206 33.564 1.00 89.56 453 LYS A O 1
ATOM 3627 N N . LEU A 1 454 ? -39.276 -1.365 35.489 1.00 88.38 454 LEU A N 1
ATOM 3628 C CA . LEU A 1 454 ? -37.819 -1.507 35.602 1.00 88.38 454 LEU A CA 1
ATOM 3629 C C . LEU A 1 454 ? -37.220 -2.514 34.609 1.00 88.38 454 LEU A C 1
ATOM 3631 O O . LEU A 1 454 ? -36.006 -2.533 34.419 1.00 88.38 454 LEU A O 1
ATOM 3635 N N . THR A 1 455 ? -38.039 -3.353 33.966 1.00 90.62 455 THR A N 1
ATOM 3636 C CA . THR A 1 455 ? -37.533 -4.341 32.996 1.00 90.62 455 THR A CA 1
ATOM 3637 C C . THR A 1 455 ? -37.092 -3.716 31.673 1.00 90.62 455 THR A C 1
ATOM 3639 O O . THR A 1 455 ? -36.289 -4.307 30.949 1.00 90.62 455 THR A O 1
ATOM 3642 N N . TRP A 1 456 ? -37.581 -2.519 31.343 1.00 87.06 456 TRP A N 1
ATOM 3643 C CA . TRP A 1 456 ? -37.247 -1.845 30.094 1.00 87.06 456 TRP A CA 1
ATOM 3644 C C . TRP A 1 456 ? -35.828 -1.280 30.145 1.00 87.06 456 TRP A C 1
ATOM 3646 O O . TRP A 1 456 ? -35.476 -0.507 31.032 1.00 87.06 456 TRP A O 1
ATOM 3656 N N . THR A 1 457 ? -35.004 -1.631 29.157 1.00 86.62 457 THR A N 1
ATOM 3657 C CA . THR A 1 457 ? -33.680 -1.019 29.016 1.00 86.62 457 THR A CA 1
ATOM 3658 C C . THR A 1 457 ? -33.834 0.391 28.458 1.00 86.62 457 THR A C 1
ATOM 3660 O O . THR A 1 457 ? -34.192 0.574 27.294 1.00 86.62 457 THR A O 1
ATOM 3663 N N . ILE A 1 458 ? -33.555 1.389 29.290 1.00 90.50 458 ILE A N 1
ATOM 3664 C CA . ILE A 1 458 ? -33.510 2.788 28.868 1.00 90.50 458 ILE A CA 1
ATOM 3665 C C . ILE A 1 458 ? -32.245 2.971 28.010 1.00 90.50 458 ILE A C 1
ATOM 3667 O O . ILE A 1 458 ? -31.170 2.519 28.423 1.00 90.50 458 ILE A O 1
ATOM 3671 N N . PRO A 1 459 ? -32.334 3.570 26.804 1.00 94.00 459 PRO A N 1
ATOM 3672 C CA . PRO A 1 459 ? -31.145 3.909 26.029 1.00 94.00 459 PRO A CA 1
ATOM 3673 C C . PRO A 1 459 ? -30.228 4.815 26.851 1.00 94.00 459 PRO A C 1
ATOM 3675 O O . PRO A 1 459 ? -30.723 5.719 27.517 1.00 94.00 459 PRO A O 1
ATOM 3678 N N . SER A 1 460 ? -28.910 4.614 26.768 1.00 95.31 460 SER A N 1
ATOM 3679 C CA . SER A 1 460 ? -27.950 5.437 27.519 1.00 95.31 460 SER A CA 1
ATOM 3680 C C . SER A 1 460 ? -28.121 6.928 27.230 1.00 95.31 460 SER A C 1
ATOM 3682 O O . SER A 1 460 ? -28.618 7.307 26.166 1.00 95.31 460 SER A O 1
ATOM 3684 N N . GLU A 1 461 ? -27.635 7.799 28.114 1.00 95.50 461 GLU A N 1
ATOM 3685 C CA . GLU A 1 461 ? -27.747 9.256 27.963 1.00 95.50 461 GLU A CA 1
ATOM 3686 C C . GLU A 1 461 ? -27.206 9.697 26.597 1.00 95.50 461 GLU A C 1
ATOM 3688 O O . GLU A 1 461 ? -27.827 10.483 25.884 1.00 95.50 461 GLU A O 1
ATOM 3693 N N . ARG A 1 462 ? -26.094 9.095 26.154 1.00 93.81 462 ARG A N 1
ATOM 3694 C CA . ARG A 1 462 ? -25.519 9.332 24.821 1.00 93.81 462 ARG A CA 1
ATOM 3695 C C . ARG A 1 462 ? -26.436 8.883 23.680 1.00 93.81 462 ARG A C 1
ATOM 3697 O O . ARG A 1 462 ? -26.488 9.551 22.648 1.00 93.81 462 ARG A O 1
ATOM 3704 N N . GLN A 1 463 ? -27.118 7.748 23.821 1.00 95.12 463 GLN A N 1
ATOM 3705 C CA . GLN A 1 463 ? -28.083 7.285 22.822 1.00 95.12 463 GLN A CA 1
ATOM 3706 C C . GLN A 1 463 ? -29.298 8.210 22.771 1.00 95.12 463 GLN A C 1
ATOM 3708 O O . GLN A 1 463 ? -29.695 8.587 21.673 1.00 95.12 463 GLN A O 1
ATOM 3713 N N . LEU A 1 464 ? -29.824 8.641 23.919 1.00 96.00 464 LEU A N 1
ATOM 3714 C CA . LEU A 1 464 ? -30.929 9.598 23.999 1.00 96.00 464 LEU A CA 1
ATOM 3715 C C . LEU A 1 464 ? -30.560 10.947 23.366 1.00 96.00 464 LEU A C 1
ATOM 3717 O O . LEU A 1 464 ? -31.340 11.475 22.576 1.00 96.00 464 LEU A O 1
ATOM 3721 N N . ILE A 1 465 ? -29.354 11.467 23.634 1.00 94.12 465 ILE A N 1
ATOM 3722 C CA . ILE A 1 465 ? -28.818 12.695 23.012 1.00 94.12 465 ILE A CA 1
ATOM 3723 C C . ILE A 1 465 ? -28.807 12.540 21.493 1.00 94.12 465 ILE A C 1
ATOM 3725 O O . ILE A 1 465 ? -29.310 13.402 20.776 1.00 94.12 465 ILE A O 1
ATOM 3729 N N . ASN A 1 466 ? -28.276 11.420 20.996 1.00 91.31 466 ASN A N 1
ATOM 3730 C CA . ASN A 1 466 ? -28.235 11.149 19.563 1.00 91.31 466 ASN A CA 1
ATOM 3731 C C . ASN A 1 466 ? -29.644 11.036 18.966 1.00 91.31 466 ASN A C 1
ATOM 3733 O O . ASN A 1 466 ? -29.895 11.633 17.922 1.00 91.31 466 ASN A O 1
ATOM 3737 N N . MET A 1 467 ? -30.559 10.315 19.623 1.00 94.75 467 MET A N 1
ATOM 3738 C CA . MET A 1 467 ? -31.950 10.160 19.186 1.00 94.75 467 MET A CA 1
ATOM 3739 C C . MET A 1 467 ? -32.661 11.511 19.099 1.00 94.75 467 MET A C 1
ATOM 3741 O O . MET A 1 467 ? -33.327 11.770 18.102 1.00 94.75 467 MET A O 1
ATOM 3745 N N . LEU A 1 468 ? -32.482 12.394 20.083 1.00 95.38 468 LEU A N 1
ATOM 3746 C CA . LEU A 1 468 ? -33.035 13.746 20.028 1.00 95.38 468 LEU A CA 1
ATOM 3747 C C . LEU A 1 468 ? -32.362 14.577 18.920 1.00 95.38 468 LEU A C 1
ATOM 3749 O O . LEU A 1 468 ? -33.056 15.229 18.147 1.00 95.38 468 LEU A O 1
ATOM 3753 N N . SER A 1 469 ? -31.035 14.488 18.764 1.00 91.12 469 SER A N 1
ATOM 3754 C CA . SER A 1 469 ? -30.282 15.245 17.747 1.00 91.12 469 SER A CA 1
ATOM 3755 C C . SER A 1 469 ? -30.691 14.937 16.300 1.00 91.12 469 SER A C 1
ATOM 3757 O O . SER A 1 469 ? -30.542 15.787 15.424 1.00 91.12 469 SER A O 1
ATOM 3759 N N . ILE A 1 470 ? -31.215 13.732 16.051 1.00 92.00 470 ILE A N 1
ATOM 3760 C CA . ILE A 1 470 ? -31.724 13.295 14.741 1.00 92.00 470 ILE A CA 1
ATOM 3761 C C . ILE A 1 470 ? -33.258 13.341 14.660 1.00 92.00 470 ILE A C 1
ATOM 3763 O O . ILE A 1 470 ? -33.827 12.822 13.702 1.00 92.00 470 ILE A O 1
ATOM 3767 N N . ASN A 1 471 ? -33.928 13.938 15.653 1.00 93.69 471 ASN A N 1
ATOM 3768 C CA . ASN A 1 471 ? -35.387 14.016 15.787 1.00 93.69 471 ASN A CA 1
ATOM 3769 C C . ASN A 1 471 ? -36.106 12.647 15.824 1.00 93.69 471 ASN A C 1
ATOM 3771 O O . ASN A 1 471 ? -37.253 12.533 15.399 1.00 93.69 471 ASN A O 1
ATOM 3775 N N . ALA A 1 472 ? -35.455 11.593 16.330 1.00 94.88 472 ALA A N 1
ATOM 3776 C CA . ALA A 1 472 ? -36.070 10.273 16.521 1.00 94.88 472 ALA A CA 1
ATOM 3777 C C . ALA A 1 472 ? -36.984 10.202 17.761 1.00 94.88 472 ALA A C 1
ATOM 3779 O O . ALA A 1 472 ? -37.813 9.298 17.867 1.00 94.88 472 ALA A O 1
ATOM 3780 N N . ILE A 1 473 ? -36.831 11.135 18.703 1.00 96.31 473 ILE A N 1
ATOM 3781 C CA . ILE A 1 473 ? -37.707 11.334 19.866 1.00 96.31 473 ILE A CA 1
ATOM 3782 C C . ILE A 1 473 ? -37.983 12.826 20.041 1.00 96.31 473 ILE A C 1
ATOM 3784 O O . ILE A 1 473 ? -37.178 13.655 19.618 1.00 96.31 473 ILE A O 1
ATOM 3788 N N . THR A 1 474 ? -39.111 13.160 20.667 1.00 96.75 474 THR A N 1
ATOM 3789 C CA . THR A 1 474 ? -39.446 14.547 21.006 1.00 96.75 474 THR A CA 1
ATOM 3790 C C . THR A 1 474 ? -38.669 15.018 22.237 1.00 96.75 474 THR A C 1
ATOM 3792 O O . THR A 1 474 ? -38.098 14.211 22.979 1.00 96.75 474 THR A O 1
ATOM 3795 N N . GLU A 1 475 ? -38.654 16.330 22.468 1.00 95.88 475 GLU A N 1
ATOM 3796 C CA . GLU A 1 475 ? -38.030 16.928 23.650 1.00 95.88 475 GLU A CA 1
ATOM 3797 C C . GLU A 1 475 ? -38.655 16.402 24.949 1.00 95.88 475 GLU A C 1
ATOM 3799 O O . GLU A 1 475 ? -37.932 16.055 25.881 1.00 95.88 475 GLU A O 1
ATOM 3804 N N . GLU A 1 476 ? -39.980 16.275 25.001 1.00 96.56 476 GLU A N 1
ATOM 3805 C CA . GLU A 1 476 ? -40.715 15.798 26.176 1.00 96.56 476 GLU A CA 1
ATOM 3806 C C . GLU A 1 476 ? -40.294 14.369 26.526 1.00 96.56 476 GLU A C 1
ATOM 3808 O O . GLU A 1 476 ? -39.947 14.082 27.672 1.00 96.56 476 GLU A O 1
ATOM 3813 N N . LYS A 1 477 ? -40.227 13.495 25.513 1.00 95.94 477 LYS A N 1
ATOM 3814 C CA . LYS A 1 477 ? -39.833 12.092 25.679 1.00 95.94 477 LYS A CA 1
ATOM 3815 C C . LYS A 1 477 ? -38.362 11.942 26.066 1.00 95.94 477 LYS A C 1
ATOM 3817 O O . LYS A 1 477 ? -38.016 11.058 26.845 1.00 95.94 477 LYS A O 1
ATOM 3822 N N . PHE A 1 478 ? -37.489 12.803 25.543 1.00 96.56 478 PHE A N 1
ATOM 3823 C CA . PHE A 1 478 ? -36.091 12.859 25.966 1.00 96.56 478 PHE A CA 1
ATOM 3824 C C . PHE A 1 478 ? -35.972 13.260 27.442 1.00 96.56 478 PHE A C 1
ATOM 3826 O O . PHE A 1 478 ? -35.278 12.591 28.204 1.00 96.56 478 PHE A O 1
ATOM 3833 N N . ARG A 1 479 ? -36.675 14.320 27.861 1.00 96.81 479 ARG A N 1
ATOM 3834 C CA . ARG A 1 479 ? -36.659 14.809 29.248 1.00 96.81 479 ARG A CA 1
ATOM 3835 C C . ARG A 1 479 ? -37.190 13.764 30.222 1.00 96.81 479 ARG A C 1
ATOM 3837 O O . ARG A 1 479 ? -36.578 13.553 31.263 1.00 96.81 479 ARG A O 1
ATOM 3844 N N . GLU A 1 480 ? -38.282 13.089 29.870 1.00 94.94 480 GLU A N 1
ATOM 3845 C CA . GLU A 1 480 ? -38.836 11.977 30.648 1.00 94.94 480 GLU A CA 1
ATOM 3846 C C . GLU A 1 480 ? -37.818 10.836 30.805 1.00 94.94 480 GLU A C 1
ATOM 3848 O O . GLU A 1 480 ? -37.547 10.406 31.925 1.00 94.94 480 GLU A O 1
ATOM 3853 N N . ALA A 1 481 ? -37.184 10.406 29.709 1.00 94.62 481 ALA A N 1
ATOM 3854 C CA . ALA A 1 481 ? -36.199 9.326 29.740 1.00 94.62 481 ALA A CA 1
ATOM 3855 C C . ALA A 1 481 ? -34.943 9.681 30.559 1.00 94.62 481 ALA A C 1
ATOM 3857 O O . ALA A 1 481 ? -34.414 8.825 31.264 1.00 94.62 481 ALA A O 1
ATOM 3858 N N . ILE A 1 482 ? -34.477 10.935 30.516 1.00 95.88 482 ILE A N 1
ATOM 3859 C CA . ILE A 1 482 ? -33.355 11.397 31.351 1.00 95.88 482 ILE A CA 1
ATOM 3860 C C . ILE A 1 482 ? -33.761 11.450 32.834 1.00 95.88 482 ILE A C 1
ATOM 3862 O O . ILE A 1 482 ? -32.967 11.060 33.688 1.00 95.88 482 ILE A O 1
ATOM 3866 N N . LYS A 1 483 ? -35.001 11.836 33.170 1.00 95.12 483 LYS A N 1
ATOM 3867 C CA . LYS A 1 483 ? -35.496 11.795 34.561 1.00 95.12 483 LYS A CA 1
ATOM 3868 C C . LYS A 1 483 ? -35.525 10.384 35.143 1.00 95.12 483 LYS A C 1
ATOM 3870 O O . LYS A 1 483 ? -35.309 10.223 36.340 1.00 95.12 483 LYS A O 1
ATOM 3875 N N . TRP A 1 484 ? -35.739 9.354 34.323 1.00 91.44 484 TRP A N 1
ATOM 3876 C CA . TRP A 1 484 ? -35.684 7.962 34.785 1.00 91.44 484 TRP A CA 1
ATOM 3877 C C . TRP A 1 484 ? -34.288 7.524 35.258 1.00 91.44 484 TRP A C 1
ATOM 3879 O O . TRP A 1 484 ? -34.193 6.579 36.036 1.00 91.44 484 TRP A O 1
ATOM 3889 N N . TYR A 1 485 ? -33.221 8.232 34.870 1.00 91.75 485 TYR A N 1
ATOM 3890 C CA . TYR A 1 485 ? -31.877 8.051 35.437 1.00 91.75 485 TYR A CA 1
ATOM 3891 C C . TYR A 1 485 ? -31.681 8.751 36.795 1.00 91.75 485 TYR A C 1
ATOM 3893 O O . TYR A 1 485 ? -30.615 8.634 37.394 1.00 91.75 485 TYR A O 1
ATOM 3901 N N . GLY A 1 486 ? -32.691 9.469 37.298 1.00 92.56 486 GLY A N 1
ATOM 3902 C CA . GLY A 1 486 ? -32.644 10.170 38.584 1.00 92.56 486 GLY A CA 1
ATOM 3903 C C . GLY A 1 486 ? -32.055 11.582 38.525 1.00 92.56 486 GLY A C 1
ATOM 3904 O O . GLY A 1 486 ? -31.752 12.150 39.571 1.00 92.56 486 GLY A O 1
ATOM 3905 N N . TYR A 1 487 ? -31.885 12.159 37.332 1.00 95.62 487 TYR A N 1
ATOM 3906 C CA . TYR A 1 487 ? -31.438 13.545 37.173 1.00 95.62 487 TYR A CA 1
ATOM 3907 C C . TYR A 1 487 ? -32.561 14.547 37.483 1.00 95.62 487 TYR A C 1
ATOM 3909 O O . TYR A 1 487 ? -33.716 14.335 37.106 1.00 95.62 487 TYR A O 1
ATOM 3917 N N . ASP A 1 488 ? -32.210 15.665 38.122 1.00 95.94 488 ASP A N 1
ATOM 3918 C CA . ASP A 1 488 ? -33.122 16.790 38.345 1.00 95.94 488 ASP A CA 1
ATOM 3919 C C . ASP A 1 488 ? -33.356 17.629 37.069 1.00 95.94 488 ASP A C 1
ATOM 3921 O O . ASP A 1 488 ? -32.750 17.409 36.014 1.00 95.94 488 ASP A O 1
ATOM 3925 N N . ASP A 1 489 ? -34.252 18.616 37.154 1.00 95.94 489 ASP A N 1
ATOM 3926 C CA . ASP A 1 489 ? -34.595 19.484 36.022 1.00 95.94 489 ASP A CA 1
ATOM 3927 C C . ASP A 1 489 ? -33.411 20.333 35.517 1.00 95.94 489 ASP A C 1
ATOM 3929 O O . ASP A 1 489 ? -33.372 20.687 34.332 1.00 95.94 489 ASP A O 1
ATOM 3933 N N . GLU A 1 490 ? -32.432 20.651 36.368 1.00 96.19 490 GLU A N 1
ATOM 3934 C CA . GLU A 1 490 ? -31.238 21.405 35.978 1.00 96.19 490 GLU A CA 1
ATOM 3935 C C . GLU A 1 490 ? -30.347 20.557 35.062 1.00 96.19 490 GLU A C 1
ATOM 3937 O O . GLU A 1 490 ? -30.020 20.975 33.942 1.00 96.19 490 GLU A O 1
ATOM 3942 N N . PHE A 1 491 ? -30.036 19.326 35.471 1.00 94.56 491 PHE A N 1
ATOM 3943 C CA . PHE A 1 491 ? -29.250 18.391 34.665 1.00 94.56 491 PHE A CA 1
ATOM 3944 C C . PHE A 1 491 ? -29.988 17.962 33.396 1.00 94.56 491 PHE A C 1
ATOM 3946 O O . PHE A 1 491 ? -29.378 17.913 32.324 1.00 94.56 491 PHE A O 1
ATOM 3953 N N . VAL A 1 492 ? -31.303 17.731 33.468 1.00 95.62 492 VAL A N 1
ATOM 3954 C CA . VAL A 1 492 ? -32.138 17.437 32.289 1.00 95.62 492 VAL A CA 1
ATOM 3955 C C . VAL A 1 492 ? -32.031 18.567 31.256 1.00 95.62 492 VAL A C 1
ATOM 3957 O O . VAL A 1 492 ? -31.848 18.307 30.062 1.00 95.62 492 VAL A O 1
ATOM 3960 N N . ASN A 1 493 ? -32.075 19.830 31.694 1.00 94.44 493 ASN A N 1
ATOM 3961 C CA . ASN A 1 493 ? -31.862 20.987 30.820 1.00 94.44 493 ASN A CA 1
ATOM 3962 C C . ASN A 1 493 ? -30.436 21.040 30.248 1.00 94.44 493 ASN A C 1
ATOM 3964 O O . ASN A 1 493 ? -30.258 21.416 29.086 1.00 94.44 493 ASN A O 1
ATOM 3968 N N . GLY A 1 494 ? -29.425 20.654 31.030 1.00 92.94 494 GLY A N 1
ATOM 3969 C CA . GLY A 1 494 ? -28.042 20.516 30.568 1.00 92.94 494 GLY A CA 1
ATOM 3970 C C . GLY A 1 494 ? -27.903 19.489 29.440 1.00 92.94 494 GLY A C 1
ATOM 3971 O O . GLY A 1 494 ? -27.377 19.805 28.370 1.00 92.94 494 GLY A O 1
ATOM 3972 N N . PHE A 1 495 ? -28.454 18.289 29.628 1.00 94.25 495 PHE A N 1
ATOM 3973 C CA . PHE A 1 495 ? -28.463 17.226 28.621 1.00 94.25 495 PHE A CA 1
ATOM 3974 C C . PHE A 1 495 ? -29.232 17.612 27.356 1.00 94.25 495 PHE A C 1
ATOM 3976 O O . PHE A 1 495 ? -28.772 17.343 26.246 1.00 94.25 495 PHE A O 1
ATOM 3983 N N . TYR A 1 496 ? -30.360 18.309 27.497 1.00 94.06 496 TYR A N 1
ATOM 3984 C CA . TYR A 1 496 ? -31.112 18.824 26.354 1.00 94.06 496 TYR A CA 1
ATOM 3985 C C . TYR A 1 496 ? -30.285 19.824 25.529 1.00 94.06 496 TYR A C 1
ATOM 3987 O O . TYR A 1 496 ? -30.258 19.753 24.299 1.00 94.06 496 TYR A O 1
ATOM 3995 N N . LYS A 1 497 ? -29.538 20.722 26.186 1.00 90.56 497 LYS A N 1
ATOM 3996 C CA . LYS A 1 497 ? -28.616 21.648 25.503 1.00 90.56 497 LYS A CA 1
ATOM 3997 C C . LYS A 1 497 ? -27.481 20.913 24.778 1.00 90.56 497 LYS A C 1
ATOM 3999 O O . LYS A 1 497 ? -27.065 21.375 23.717 1.00 90.56 497 LYS A O 1
ATOM 4004 N N . LEU A 1 498 ? -27.002 19.787 25.315 1.00 88.25 498 LEU A N 1
ATOM 4005 C CA . LEU A 1 498 ? -26.001 18.929 24.662 1.00 88.25 498 LEU A CA 1
ATOM 4006 C C . LEU A 1 498 ? -26.562 18.177 23.447 1.00 88.25 498 LEU A C 1
ATOM 4008 O O . LEU A 1 498 ? -25.823 17.911 22.503 1.00 88.25 498 LEU A O 1
ATOM 4012 N N . ALA A 1 499 ? -27.853 17.843 23.464 1.00 89.81 499 ALA A N 1
ATOM 4013 C CA . ALA A 1 499 ? -28.524 17.120 22.387 1.00 89.81 499 ALA A CA 1
ATOM 4014 C C . ALA A 1 499 ? -28.807 17.962 21.141 1.00 89.81 499 ALA A C 1
ATOM 4016 O O . ALA A 1 499 ? -28.989 17.405 20.057 1.00 89.81 499 ALA A O 1
ATOM 4017 N N . LYS A 1 500 ? -28.805 19.296 21.254 1.00 86.62 500 LYS A N 1
ATOM 4018 C CA . LYS A 1 500 ? -28.875 20.166 20.076 1.00 86.62 500 LYS A CA 1
ATOM 4019 C C . LYS A 1 500 ? -27.633 19.931 19.224 1.00 86.62 500 LYS A C 1
ATOM 4021 O O . LYS A 1 500 ? -26.515 20.197 19.663 1.00 86.62 500 LYS A O 1
ATOM 4026 N N . TRP A 1 501 ? -27.843 19.396 18.021 1.00 81.75 501 TRP A N 1
ATOM 4027 C CA . TRP A 1 501 ? -26.757 19.059 17.109 1.00 81.75 501 TRP A CA 1
ATOM 4028 C C . TRP A 1 501 ? -25.879 20.283 16.848 1.00 81.75 501 TRP A C 1
ATOM 4030 O O . TRP A 1 501 ? -26.369 21.357 16.498 1.00 81.75 501 TRP A O 1
ATOM 4040 N N . LYS A 1 502 ? -24.571 20.094 16.999 1.00 86.25 502 LYS A N 1
ATOM 4041 C CA . LYS A 1 502 ? -23.545 21.091 16.705 1.00 86.25 502 LYS A CA 1
ATOM 4042 C C . LYS A 1 502 ? -22.552 20.472 15.725 1.00 86.25 502 LYS A C 1
ATOM 4044 O O . LYS A 1 502 ? -22.164 19.313 15.921 1.00 86.25 502 LYS A O 1
ATOM 4049 N N . PRO A 1 503 ? -22.114 21.196 14.681 1.00 90.81 503 PRO A N 1
ATOM 4050 C CA . PRO A 1 503 ? -21.026 20.711 13.848 1.00 90.81 503 PRO A CA 1
ATOM 4051 C C . PRO A 1 503 ? -19.782 20.523 14.721 1.00 90.81 503 PRO A C 1
ATOM 4053 O O . PRO A 1 503 ? -19.495 21.329 15.606 1.00 90.81 503 PRO A O 1
ATOM 4056 N N . SER A 1 504 ? -19.024 19.454 14.476 1.00 93.31 504 SER A N 1
ATOM 4057 C CA . SER A 1 504 ? -17.722 19.302 15.126 1.00 93.31 504 SER A CA 1
ATOM 4058 C C . SER A 1 504 ? -16.797 20.453 14.724 1.00 93.31 504 SER A C 1
ATOM 4060 O O . SER A 1 504 ? -16.978 21.050 13.659 1.00 93.31 504 SER A O 1
ATOM 4062 N N . GLN A 1 505 ? -15.763 20.715 15.531 1.00 94.50 505 GLN A N 1
ATOM 4063 C CA . GLN A 1 505 ? -14.749 21.733 15.237 1.00 94.50 505 GLN A CA 1
ATOM 4064 C C . GLN A 1 505 ? -14.271 21.649 13.777 1.00 94.50 505 GLN A C 1
ATOM 4066 O O . GLN A 1 505 ? -14.335 22.628 13.045 1.00 94.50 505 GLN A O 1
ATOM 4071 N N . VAL A 1 506 ? -13.887 20.453 13.321 1.00 94.25 506 VAL A N 1
ATOM 4072 C CA . VAL A 1 506 ? -13.373 20.231 11.960 1.00 94.25 506 VAL A CA 1
ATOM 4073 C C . VAL A 1 506 ? -14.416 20.547 10.885 1.00 94.25 506 VAL A C 1
ATOM 4075 O O . VAL A 1 506 ? -14.077 21.119 9.850 1.00 94.25 506 VAL A O 1
ATOM 4078 N N . VAL A 1 507 ? -15.680 20.173 11.101 1.00 94.81 507 VAL A N 1
ATOM 4079 C CA . VAL A 1 507 ? -16.754 20.439 10.131 1.00 94.81 507 VAL A CA 1
ATOM 4080 C C . VAL A 1 507 ? -17.024 21.939 10.044 1.00 94.81 507 VAL A C 1
ATOM 4082 O O . VAL A 1 507 ? -17.078 22.473 8.939 1.00 94.81 507 VAL A O 1
ATOM 4085 N N . ALA A 1 508 ? -17.114 22.630 11.180 1.00 96.12 508 ALA A N 1
ATOM 4086 C CA . ALA A 1 508 ? -17.312 24.076 11.215 1.00 96.12 508 ALA A CA 1
ATOM 4087 C C . ALA A 1 508 ? -16.138 24.835 10.574 1.00 96.12 508 ALA A C 1
ATOM 4089 O O . ALA A 1 508 ? -16.347 25.737 9.767 1.00 96.12 508 ALA A O 1
ATOM 4090 N N . GLU A 1 509 ? -14.902 24.416 10.844 1.00 95.19 509 GLU A N 1
ATOM 4091 C CA . GLU A 1 509 ? -13.697 24.964 10.216 1.00 95.19 509 GLU A CA 1
ATOM 4092 C C . GLU A 1 509 ? -13.701 24.781 8.693 1.00 95.19 509 GLU A C 1
ATOM 4094 O O . GLU A 1 509 ? -13.372 25.706 7.951 1.00 95.19 509 GLU A O 1
ATOM 4099 N N . GLN A 1 510 ? -14.122 23.614 8.197 1.00 91.94 510 GLN A N 1
ATOM 4100 C CA . GLN A 1 510 ? -14.277 23.379 6.759 1.00 91.94 510 GLN A CA 1
ATOM 4101 C C . GLN A 1 510 ? -15.406 24.214 6.150 1.00 91.94 510 GLN A C 1
ATOM 4103 O O . GLN A 1 510 ? -15.249 24.714 5.036 1.00 91.94 510 GLN A O 1
ATOM 4108 N N . MET A 1 511 ? -16.530 24.371 6.855 1.00 94.81 511 MET A N 1
ATOM 4109 C CA . MET A 1 511 ? -17.624 25.248 6.434 1.00 94.81 511 MET A CA 1
ATOM 4110 C C . MET A 1 511 ? -17.139 26.695 6.321 1.00 94.81 511 MET A C 1
ATOM 4112 O O . MET A 1 511 ? -17.434 27.347 5.323 1.00 94.81 511 MET A O 1
ATOM 4116 N N . PHE A 1 512 ? -16.328 27.165 7.269 1.00 95.50 512 PHE A N 1
ATOM 4117 C CA . PHE A 1 512 ? -15.721 28.495 7.233 1.00 95.50 512 PHE A CA 1
ATOM 4118 C C . PHE A 1 512 ? -14.723 28.654 6.077 1.00 95.50 512 PHE A C 1
ATOM 4120 O O . PHE A 1 512 ? -14.834 29.599 5.303 1.00 95.50 512 PHE A O 1
ATOM 4127 N N . ILE A 1 513 ? -13.800 27.700 5.885 1.00 90.81 513 ILE A N 1
ATOM 4128 C CA . ILE A 1 513 ? -12.838 27.713 4.761 1.00 90.81 513 ILE A CA 1
ATOM 4129 C C . ILE A 1 513 ? -13.562 27.755 3.405 1.00 90.81 513 ILE A C 1
ATOM 4131 O O . ILE A 1 513 ? -13.065 28.349 2.450 1.00 90.81 513 ILE A O 1
ATOM 4135 N N . ARG A 1 514 ? -14.739 27.129 3.312 1.00 90.75 514 ARG A N 1
ATOM 4136 C CA . ARG A 1 514 ? -15.580 27.112 2.105 1.00 90.75 514 ARG A CA 1
ATOM 4137 C C . ARG A 1 514 ? -16.515 28.320 1.982 1.00 90.75 514 ARG A C 1
ATOM 4139 O O . ARG A 1 514 ? -17.250 28.385 1.004 1.00 90.75 514 ARG A O 1
ATOM 4146 N N . GLY A 1 515 ? -16.523 29.235 2.952 1.00 93.31 515 GLY A N 1
ATOM 4147 C CA . GLY A 1 515 ? -17.418 30.395 2.974 1.00 93.31 515 GLY A CA 1
ATOM 4148 C C . GLY A 1 515 ? -18.895 30.056 3.210 1.00 93.31 515 GLY A C 1
ATOM 4149 O O . GLY A 1 515 ? -19.756 30.863 2.886 1.00 93.31 515 GLY A O 1
ATOM 4150 N N . ILE A 1 516 ? -19.200 28.868 3.747 1.00 96.00 516 ILE A N 1
ATOM 4151 C CA . ILE A 1 516 ? -20.570 28.440 4.085 1.00 96.00 516 ILE A CA 1
ATOM 4152 C C . ILE A 1 516 ? -21.052 29.137 5.364 1.00 96.00 516 ILE A C 1
ATOM 4154 O O . ILE A 1 516 ? -22.232 29.447 5.490 1.00 96.00 516 ILE A O 1
ATOM 4158 N N . ILE A 1 517 ? -20.141 29.373 6.311 1.00 96.62 517 ILE A N 1
ATOM 4159 C CA . ILE A 1 517 ? -20.399 30.149 7.529 1.00 96.62 517 ILE A CA 1
ATOM 4160 C C . ILE A 1 517 ? -19.401 31.299 7.622 1.00 96.62 517 ILE A C 1
ATOM 4162 O O . ILE A 1 517 ? -18.265 31.181 7.159 1.00 96.62 517 ILE A O 1
ATOM 4166 N N . ASP A 1 518 ? -19.823 32.402 8.230 1.00 96.81 518 ASP A N 1
ATOM 4167 C CA . ASP A 1 518 ? -18.967 33.554 8.494 1.00 96.81 518 ASP A CA 1
ATOM 4168 C C . ASP A 1 518 ? -18.128 33.365 9.773 1.00 96.81 518 ASP A C 1
ATOM 4170 O O . ASP A 1 518 ? -18.276 32.397 10.526 1.00 96.81 518 ASP A O 1
ATOM 4174 N N . GLU A 1 519 ? -17.211 34.302 10.031 1.00 96.19 519 GLU A N 1
ATOM 4175 C CA . GLU A 1 519 ? -16.339 34.241 11.211 1.00 96.19 519 GLU A CA 1
ATOM 4176 C C . GLU A 1 519 ? -17.143 34.299 12.520 1.00 96.19 519 GLU A C 1
ATOM 4178 O O . GLU A 1 519 ? -16.809 33.609 13.484 1.00 96.19 519 GLU A O 1
ATOM 4183 N N . LYS A 1 520 ? -18.226 35.089 12.551 1.00 97.38 520 LYS A N 1
ATOM 4184 C CA . LYS A 1 520 ? -19.107 35.215 13.718 1.00 97.38 520 LYS A CA 1
ATOM 4185 C C . LYS A 1 520 ? -19.766 33.875 14.054 1.00 97.38 520 LYS A C 1
ATOM 4187 O O . LYS A 1 520 ? -19.741 33.466 15.213 1.00 97.38 520 LYS A O 1
ATOM 4192 N N . SER A 1 521 ? -20.285 33.169 13.051 1.00 96.44 521 SER A N 1
ATOM 4193 C CA . SER A 1 521 ? -20.882 31.841 13.221 1.00 96.44 521 SER A CA 1
ATOM 4194 C C . SER A 1 521 ? -19.852 30.802 13.662 1.00 96.44 521 SER A C 1
ATOM 4196 O O . SER A 1 521 ? -20.140 29.999 14.546 1.00 96.44 521 SER A O 1
ATOM 4198 N N . LEU A 1 522 ? -18.629 30.834 13.117 1.00 96.44 522 LEU A N 1
ATOM 4199 C CA . LEU A 1 522 ? -17.563 29.928 13.560 1.00 96.44 522 LEU A CA 1
ATOM 4200 C C . LEU A 1 522 ? -17.179 30.172 15.031 1.00 96.44 522 LEU A C 1
ATOM 4202 O O . LEU A 1 522 ? -16.993 29.215 15.780 1.00 96.44 522 LEU A O 1
ATOM 4206 N N . ARG A 1 523 ? -17.107 31.436 15.469 1.00 97.00 523 ARG A N 1
ATOM 4207 C CA . ARG A 1 523 ? -16.859 31.787 16.880 1.00 97.00 523 ARG A CA 1
ATOM 4208 C C . ARG A 1 523 ? -17.967 31.293 17.804 1.00 97.00 523 ARG A C 1
ATOM 4210 O O . ARG A 1 523 ? -17.652 30.789 18.878 1.00 97.00 523 ARG A O 1
ATOM 4217 N N . GLN A 1 524 ? -19.226 31.369 17.367 1.00 95.25 524 GLN A N 1
ATOM 4218 C CA . GLN A 1 524 ? -20.344 30.797 18.118 1.00 95.25 524 GLN A CA 1
ATOM 4219 C C . GLN A 1 524 ? -20.193 29.280 18.263 1.00 95.25 524 GLN A C 1
ATOM 4221 O O . GLN A 1 524 ? -20.330 28.765 19.366 1.00 95.25 524 GLN A O 1
ATOM 4226 N N . VAL A 1 525 ? -19.834 28.565 17.188 1.00 94.50 525 VAL A N 1
ATOM 4227 C CA . VAL A 1 525 ? -19.568 27.118 17.271 1.00 94.50 525 VAL A CA 1
ATOM 4228 C C . VAL A 1 525 ? -18.413 26.823 18.231 1.00 94.50 525 VAL A C 1
ATOM 4230 O O . VAL A 1 525 ? -18.482 25.875 19.005 1.00 94.50 525 VAL A O 1
ATOM 4233 N N . TYR A 1 526 ? -17.349 27.624 18.219 1.00 96.19 526 TYR A N 1
ATOM 4234 C CA . TYR A 1 526 ? -16.241 27.465 19.159 1.00 96.19 526 TYR A CA 1
ATOM 4235 C C . TYR A 1 526 ? -16.656 27.701 20.616 1.00 96.19 526 TYR A C 1
ATOM 4237 O O . TYR A 1 526 ? -16.271 26.913 21.478 1.00 96.19 526 TYR A O 1
ATOM 4245 N N . GLU A 1 527 ? -17.454 28.730 20.897 1.00 94.69 527 GLU A N 1
ATOM 4246 C CA . GLU A 1 527 ? -18.016 28.978 22.232 1.00 94.69 527 GLU A CA 1
ATOM 4247 C C . GLU A 1 527 ? -18.920 27.819 22.675 1.00 94.69 527 GLU A C 1
ATOM 4249 O O . GLU A 1 527 ? -18.778 27.298 23.780 1.00 94.69 527 GLU A O 1
ATOM 4254 N N . ASP A 1 528 ? -19.753 27.324 21.763 1.00 90.56 528 ASP A N 1
ATOM 4255 C CA . ASP A 1 528 ? -20.641 26.182 21.961 1.00 90.56 528 ASP A CA 1
ATOM 4256 C C . ASP A 1 528 ? -19.908 24.855 22.215 1.00 90.56 528 ASP A C 1
ATOM 4258 O O . ASP A 1 528 ? -20.507 23.943 22.798 1.00 90.56 528 ASP A O 1
ATOM 4262 N N . LEU A 1 529 ? -18.658 24.738 21.753 1.00 91.06 529 LEU A N 1
ATOM 4263 C CA . LEU A 1 529 ? -17.738 23.617 21.988 1.00 91.06 529 LEU A CA 1
ATOM 4264 C C . LEU A 1 529 ? -16.834 23.838 23.216 1.00 91.06 529 LEU A C 1
ATOM 4266 O O . LEU A 1 529 ? -16.014 22.975 23.525 1.00 91.06 529 LEU A O 1
ATOM 4270 N N . GLY A 1 530 ? -16.961 24.975 23.907 1.00 93.19 530 GLY A N 1
ATOM 4271 C CA . GLY A 1 530 ? -16.161 25.310 25.086 1.00 93.19 530 GLY A CA 1
ATOM 4272 C C . GLY A 1 530 ? -14.733 25.773 24.781 1.00 93.19 530 GLY A C 1
ATOM 4273 O O . GLY A 1 530 ? -13.875 25.712 25.659 1.00 93.19 530 GLY A O 1
ATOM 4274 N N . ILE A 1 531 ? -14.444 26.227 23.556 1.00 94.81 531 ILE A N 1
ATOM 4275 C CA . ILE A 1 531 ? -13.134 26.786 23.192 1.00 94.81 531 ILE A CA 1
ATOM 4276 C C . ILE A 1 531 ? -13.039 28.232 23.719 1.00 94.81 531 ILE A C 1
ATOM 4278 O O . ILE A 1 531 ? -13.832 29.083 23.289 1.00 94.81 531 ILE A O 1
ATOM 4282 N N . PRO A 1 532 ? -12.054 28.553 24.584 1.00 96.19 532 PRO A N 1
ATOM 4283 C CA . PRO A 1 532 ? -11.927 29.885 25.174 1.00 96.19 532 PRO A CA 1
ATOM 4284 C C . PRO A 1 532 ? -11.747 30.995 24.128 1.00 96.19 532 PRO A C 1
ATOM 4286 O O . PRO A 1 532 ? -11.051 30.812 23.119 1.00 96.19 532 PRO A O 1
ATOM 4289 N N . ARG A 1 533 ? -12.360 32.165 24.366 1.00 96.00 533 ARG A N 1
ATOM 4290 C CA . ARG A 1 533 ? -12.438 33.284 23.401 1.00 96.00 533 ARG A CA 1
ATOM 4291 C C . ARG A 1 533 ? -11.062 33.764 22.924 1.00 96.00 533 ARG A C 1
ATOM 4293 O O . ARG A 1 533 ? -10.905 34.106 21.751 1.00 96.00 533 ARG A O 1
ATOM 4300 N N . GLU A 1 534 ? -10.052 33.726 23.787 1.00 96.12 534 GLU A N 1
ATOM 4301 C CA . GLU A 1 534 ? -8.668 34.114 23.497 1.00 96.12 534 GLU A CA 1
ATOM 4302 C C . GLU A 1 534 ? -7.946 33.175 22.511 1.00 96.12 534 GLU A C 1
ATOM 4304 O O . GLU A 1 534 ? -6.973 33.577 21.864 1.00 96.12 534 GLU A O 1
ATOM 4309 N N . TRP A 1 535 ? -8.428 31.938 22.345 1.00 96.81 535 TRP A N 1
ATOM 4310 C CA . TRP A 1 535 ? -7.887 30.969 21.385 1.00 96.81 535 TRP A CA 1
ATOM 4311 C C . TRP A 1 535 ? -8.619 30.974 20.046 1.00 96.81 535 TRP A C 1
ATOM 4313 O O . TRP A 1 535 ? -8.010 30.667 19.020 1.00 96.81 535 TRP A O 1
ATOM 4323 N N . GLN A 1 536 ? -9.888 31.384 20.020 1.00 96.25 536 GLN A N 1
ATOM 4324 C CA . GLN A 1 536 ? -10.714 31.371 18.808 1.00 96.25 536 GLN A CA 1
ATOM 4325 C C . GLN A 1 536 ? -10.070 32.147 17.651 1.00 96.25 536 GLN A C 1
ATOM 4327 O O . GLN A 1 536 ? -9.985 31.642 16.534 1.00 96.25 536 GLN A O 1
ATOM 4332 N N . GLY A 1 537 ? -9.539 33.347 17.924 1.00 94.88 537 GLY A N 1
ATOM 4333 C CA . GLY A 1 537 ? -8.859 34.158 16.908 1.00 94.88 537 GLY A CA 1
ATOM 4334 C C . GLY A 1 537 ? -7.596 33.495 16.349 1.00 94.88 537 GLY A C 1
ATOM 4335 O O . GLY A 1 537 ? -7.324 33.601 15.155 1.00 94.88 537 GLY A O 1
ATOM 4336 N N . LYS A 1 538 ? -6.858 32.753 17.185 1.00 93.56 538 LYS A N 1
ATOM 4337 C CA . LYS A 1 538 ? -5.652 32.018 16.773 1.00 93.56 538 LYS A CA 1
ATOM 4338 C C . LYS A 1 538 ? -6.006 30.829 15.878 1.00 93.56 538 LYS A C 1
ATOM 4340 O O . LYS A 1 538 ? -5.330 30.609 14.875 1.00 93.56 538 LYS A O 1
ATOM 4345 N N . PHE A 1 539 ? -7.078 30.101 16.197 1.00 94.12 539 PHE A N 1
ATOM 4346 C CA . PHE A 1 539 ? -7.573 29.024 15.338 1.00 94.12 539 PHE A CA 1
ATOM 4347 C C . PHE A 1 539 ? -8.054 29.558 13.991 1.00 94.12 539 PHE A C 1
ATOM 4349 O O . PHE A 1 539 ? -7.591 29.078 12.963 1.00 94.12 539 PHE A O 1
ATOM 4356 N N . ILE A 1 540 ? -8.880 30.609 13.979 1.00 94.44 540 ILE A N 1
ATOM 4357 C CA . ILE A 1 540 ? -9.370 31.237 12.740 1.00 94.44 540 ILE A CA 1
ATOM 4358 C C . ILE A 1 540 ? -8.211 31.729 11.865 1.00 94.44 540 ILE A C 1
ATOM 4360 O O . ILE A 1 540 ? -8.210 31.495 10.655 1.00 94.44 540 ILE A O 1
ATOM 4364 N N . ALA A 1 541 ? -7.197 32.361 12.464 1.00 90.00 541 ALA A N 1
ATOM 4365 C CA . ALA A 1 541 ? -5.999 32.785 11.743 1.00 90.00 541 ALA A CA 1
ATOM 4366 C C . ALA A 1 541 ? -5.268 31.599 11.088 1.00 90.00 541 ALA A C 1
ATOM 4368 O O . ALA A 1 541 ? -4.793 31.723 9.963 1.00 90.00 541 ALA A O 1
ATOM 4369 N N . ASN A 1 542 ? -5.240 30.437 11.747 1.00 88.25 542 ASN A N 1
ATOM 4370 C CA . ASN A 1 542 ? -4.623 29.213 11.227 1.00 88.25 542 ASN A CA 1
ATOM 4371 C C . ASN A 1 542 ? -5.434 28.554 10.087 1.00 88.25 542 ASN A C 1
ATOM 4373 O O . ASN A 1 542 ? -4.884 27.804 9.279 1.00 88.25 542 ASN A O 1
ATOM 4377 N N . LEU A 1 543 ? -6.742 28.822 9.988 1.00 88.81 543 LEU A N 1
ATOM 4378 C CA . LEU A 1 543 ? -7.587 28.294 8.905 1.00 88.81 543 LEU A CA 1
ATOM 4379 C C . LEU A 1 543 ? -7.326 28.978 7.565 1.00 88.81 543 LEU A C 1
ATOM 4381 O O . LEU A 1 543 ? -7.553 28.373 6.515 1.00 88.81 543 LEU A O 1
ATOM 4385 N N . ARG A 1 544 ? -6.822 30.217 7.585 1.00 82.81 544 ARG A N 1
ATOM 4386 C CA . ARG A 1 544 ? -6.374 30.938 6.389 1.00 82.81 544 ARG A CA 1
ATOM 4387 C C . ARG A 1 544 ? -5.047 30.342 5.925 1.00 82.81 544 ARG A C 1
ATOM 4389 O O . ARG A 1 544 ? -3.982 30.906 6.152 1.00 82.81 544 ARG A O 1
ATOM 4396 N N . ARG A 1 545 ? -5.105 29.158 5.312 1.00 78.50 545 ARG A N 1
ATOM 4397 C CA . ARG A 1 545 ? -3.910 28.484 4.806 1.00 78.50 545 ARG A CA 1
ATOM 4398 C C . ARG A 1 545 ? -3.352 29.282 3.623 1.00 78.50 545 ARG A C 1
ATOM 4400 O O . ARG A 1 545 ? -4.074 29.448 2.637 1.00 78.50 545 ARG A O 1
ATOM 4407 N N . PRO A 1 546 ? -2.099 29.762 3.683 1.00 82.00 546 PRO A N 1
ATOM 4408 C CA . PRO A 1 546 ? -1.431 30.257 2.486 1.00 82.00 546 PRO A CA 1
ATOM 4409 C C . PRO A 1 546 ? -1.330 29.125 1.455 1.00 82.00 546 PRO A C 1
ATOM 4411 O O . PRO A 1 546 ? -1.471 27.947 1.800 1.00 82.00 546 PRO A O 1
ATOM 4414 N N . LEU A 1 547 ? -1.053 29.470 0.192 1.00 86.00 547 LEU A N 1
ATOM 4415 C CA . LEU A 1 547 ? -0.728 28.462 -0.821 1.00 86.00 547 LEU A CA 1
ATOM 4416 C C . LEU A 1 547 ? 0.351 27.533 -0.263 1.00 86.00 547 LEU A C 1
ATOM 4418 O O . LEU A 1 547 ? 1.368 28.002 0.253 1.00 86.00 547 LEU A O 1
ATOM 4422 N N . THR A 1 548 ? 0.140 26.224 -0.358 1.00 88.69 548 THR A N 1
ATOM 4423 C CA . THR A 1 548 ? 1.140 25.250 0.084 1.00 88.69 548 THR A CA 1
ATOM 4424 C C . THR A 1 548 ? 2.424 25.432 -0.717 1.00 88.69 548 THR A C 1
ATOM 4426 O O . THR A 1 548 ? 2.372 25.833 -1.876 1.00 88.69 548 THR A O 1
ATOM 4429 N N . ARG A 1 549 ? 3.585 25.029 -0.177 1.00 86.56 549 ARG A N 1
ATOM 4430 C CA . ARG A 1 549 ? 4.876 25.090 -0.903 1.00 86.56 549 ARG A CA 1
ATOM 4431 C C . ARG A 1 549 ? 4.788 24.586 -2.352 1.00 86.56 549 ARG A C 1
ATOM 4433 O O . ARG A 1 549 ? 5.445 25.122 -3.240 1.00 86.56 549 ARG A O 1
ATOM 4440 N N . TYR A 1 550 ? 4.027 23.515 -2.583 1.00 88.62 550 TYR A N 1
ATOM 4441 C CA . TYR A 1 550 ? 3.848 22.939 -3.915 1.00 88.62 550 TYR A CA 1
ATOM 4442 C C . TYR A 1 550 ? 3.021 23.848 -4.831 1.00 88.62 550 TYR A C 1
ATOM 4444 O O . TYR A 1 550 ? 3.434 24.098 -5.961 1.00 88.62 550 TYR A O 1
ATOM 4452 N N . GLU A 1 551 ? 1.899 24.373 -4.340 1.00 88.31 551 GLU A N 1
ATOM 4453 C CA . GLU A 1 551 ? 1.057 25.318 -5.079 1.00 88.31 551 GLU A CA 1
ATOM 4454 C C . GLU A 1 551 ? 1.794 26.632 -5.337 1.00 88.31 551 GLU A C 1
ATOM 4456 O O . GLU A 1 551 ? 1.746 27.135 -6.457 1.00 88.31 551 GLU A O 1
ATOM 4461 N N . THR A 1 552 ? 2.543 27.156 -4.360 1.00 87.19 552 THR A N 1
ATOM 4462 C CA . THR A 1 552 ? 3.377 28.351 -4.545 1.00 87.19 552 THR A CA 1
ATOM 4463 C C . THR A 1 552 ? 4.413 28.119 -5.634 1.00 87.19 552 THR A C 1
ATOM 4465 O O . THR A 1 552 ? 4.567 28.959 -6.514 1.00 87.19 552 THR A O 1
ATOM 4468 N N . ARG A 1 553 ? 5.088 26.959 -5.623 1.00 88.94 553 ARG A N 1
ATOM 4469 C CA . ARG A 1 553 ? 6.055 26.581 -6.662 1.00 88.94 553 ARG A CA 1
ATOM 4470 C C . ARG A 1 553 ? 5.411 26.540 -8.042 1.00 88.94 553 ARG A C 1
ATOM 4472 O O . ARG A 1 553 ? 5.942 27.155 -8.955 1.00 88.94 553 ARG A O 1
ATOM 4479 N N . ILE A 1 554 ? 4.290 25.837 -8.194 1.00 87.25 554 ILE A N 1
ATOM 4480 C CA . ILE A 1 554 ? 3.590 25.748 -9.485 1.00 87.25 554 ILE A CA 1
ATOM 4481 C C . ILE A 1 554 ? 3.149 27.131 -9.954 1.00 87.25 554 ILE A C 1
ATOM 4483 O O . ILE A 1 554 ? 3.283 27.470 -11.124 1.00 87.25 554 ILE A O 1
ATOM 4487 N N . THR A 1 555 ? 2.626 27.945 -9.043 1.00 86.56 555 THR A N 1
ATOM 4488 C CA . THR A 1 555 ? 2.146 29.284 -9.384 1.00 86.56 555 THR A CA 1
ATOM 4489 C C . THR A 1 555 ? 3.312 30.196 -9.777 1.00 86.56 555 THR A C 1
ATOM 4491 O O . THR A 1 555 ? 3.174 30.991 -10.698 1.00 86.56 555 THR A O 1
ATOM 4494 N N . TRP A 1 556 ? 4.483 30.040 -9.159 1.00 89.31 556 TRP A N 1
ATOM 4495 C CA . TRP A 1 556 ? 5.715 30.723 -9.561 1.00 89.31 556 TRP A CA 1
ATOM 4496 C C . TRP A 1 556 ? 6.217 30.251 -10.929 1.00 89.31 556 TRP A C 1
ATOM 4498 O O . TRP A 1 556 ? 6.510 31.083 -11.779 1.00 89.31 556 TRP A O 1
ATOM 4508 N N . GLU A 1 557 ? 6.219 28.937 -11.174 1.00 85.38 557 GLU A N 1
ATOM 4509 C CA . GLU A 1 557 ? 6.599 28.325 -12.456 1.00 85.38 557 GLU A CA 1
ATOM 4510 C C . GLU A 1 557 ? 5.707 28.781 -13.619 1.00 85.38 557 GLU A C 1
ATOM 4512 O O . GLU A 1 557 ? 6.211 29.100 -14.691 1.00 85.38 557 GLU A O 1
ATOM 4517 N N . ILE A 1 558 ? 4.385 28.784 -13.422 1.00 86.00 558 ILE A N 1
ATOM 4518 C CA . ILE A 1 558 ? 3.408 28.951 -14.509 1.00 86.00 558 ILE A CA 1
ATOM 4519 C C . ILE A 1 558 ? 2.923 30.396 -14.635 1.00 86.00 558 ILE A C 1
ATOM 4521 O O . ILE A 1 558 ? 2.684 30.868 -15.743 1.00 86.00 558 ILE A O 1
ATOM 4525 N N . ARG A 1 559 ? 2.714 31.092 -13.512 1.00 76.94 559 ARG A N 1
ATOM 4526 C CA . ARG A 1 559 ? 2.039 32.402 -13.482 1.00 76.94 559 ARG A CA 1
ATOM 4527 C C . ARG A 1 559 ? 2.975 33.576 -13.201 1.00 76.94 559 ARG A C 1
ATOM 4529 O O . ARG A 1 559 ? 2.487 34.689 -13.047 1.00 76.94 559 ARG A O 1
ATOM 4536 N N . GLY A 1 560 ? 4.288 33.345 -13.127 1.00 79.69 560 GLY A N 1
ATOM 4537 C CA . GLY A 1 560 ? 5.281 34.415 -13.000 1.00 79.69 560 GLY A CA 1
ATOM 4538 C C . GLY A 1 560 ? 5.211 35.179 -11.676 1.00 79.69 560 GLY A C 1
ATOM 4539 O O . GLY A 1 560 ? 5.423 36.389 -11.661 1.00 79.69 560 GLY A O 1
ATOM 4540 N N . LEU A 1 561 ? 4.891 34.501 -10.564 1.00 88.44 561 LEU A N 1
ATOM 4541 C CA . LEU A 1 561 ? 4.993 35.131 -9.243 1.00 88.44 561 LEU A CA 1
ATOM 4542 C C . LEU A 1 561 ? 6.409 35.670 -9.017 1.00 88.44 561 LEU A C 1
ATOM 4544 O O . LEU A 1 561 ? 7.394 35.027 -9.378 1.00 88.44 561 LEU A O 1
ATOM 4548 N N . THR A 1 562 ? 6.511 36.825 -8.365 1.00 92.81 562 THR A N 1
ATOM 4549 C CA . THR A 1 562 ? 7.807 37.387 -7.982 1.00 92.81 562 THR A CA 1
ATOM 4550 C C . THR A 1 562 ? 8.441 36.572 -6.855 1.00 92.81 562 THR A C 1
ATOM 4552 O O . THR A 1 562 ? 7.758 35.889 -6.080 1.00 92.81 562 THR A O 1
ATOM 4555 N N . ASP A 1 563 ? 9.764 36.664 -6.729 1.00 94.06 563 ASP A N 1
ATOM 4556 C CA . ASP A 1 563 ? 10.485 36.077 -5.597 1.00 94.06 563 ASP A CA 1
ATOM 4557 C C . ASP A 1 563 ? 9.968 36.608 -4.257 1.00 94.06 563 ASP A C 1
ATOM 4559 O O . ASP A 1 563 ? 9.848 35.841 -3.306 1.00 94.06 563 ASP A O 1
ATOM 4563 N N . ASP A 1 564 ? 9.588 37.886 -4.192 1.00 94.69 564 ASP A N 1
ATOM 4564 C CA . ASP A 1 564 ? 9.037 38.505 -2.984 1.00 94.69 564 ASP A CA 1
ATOM 4565 C C . ASP A 1 564 ? 7.727 37.849 -2.550 1.00 94.69 564 ASP A C 1
ATOM 4567 O O . ASP A 1 564 ? 7.517 37.586 -1.362 1.00 94.69 564 ASP A O 1
ATOM 4571 N N . TYR A 1 565 ? 6.858 37.520 -3.510 1.00 92.75 565 TYR A N 1
ATOM 4572 C CA . TYR A 1 565 ? 5.628 36.796 -3.217 1.00 92.75 565 TYR A CA 1
ATOM 4573 C C . TYR A 1 565 ? 5.933 35.373 -2.732 1.00 92.75 565 TYR A C 1
ATOM 4575 O O . TYR A 1 565 ? 5.357 34.926 -1.742 1.00 92.75 565 TYR A O 1
ATOM 4583 N N . MET A 1 566 ? 6.888 34.677 -3.361 1.00 91.94 566 MET A N 1
ATOM 4584 C CA . MET A 1 566 ? 7.338 33.356 -2.903 1.00 91.94 566 MET A CA 1
ATOM 4585 C C . MET A 1 566 ? 7.906 33.416 -1.477 1.00 91.94 566 MET A C 1
ATOM 4587 O O . MET A 1 566 ? 7.556 32.586 -0.640 1.00 91.94 566 MET A O 1
ATOM 4591 N N . ILE A 1 567 ? 8.743 34.411 -1.173 1.00 94.62 567 ILE A N 1
ATOM 4592 C CA . ILE A 1 567 ? 9.306 34.648 0.162 1.00 94.62 567 ILE A CA 1
ATOM 4593 C C . ILE A 1 567 ? 8.181 34.878 1.170 1.00 94.62 567 ILE A C 1
ATOM 4595 O O . ILE A 1 567 ? 8.188 34.257 2.234 1.00 94.62 567 ILE A O 1
ATOM 4599 N N . LYS A 1 568 ? 7.202 35.729 0.838 1.00 94.31 568 LYS A N 1
ATOM 4600 C CA . LYS A 1 568 ? 6.027 35.987 1.678 1.00 94.31 568 LYS A CA 1
ATOM 4601 C C . LYS A 1 568 ? 5.266 34.695 1.966 1.00 94.31 568 LYS A C 1
ATOM 4603 O O . LYS A 1 568 ? 5.058 34.363 3.129 1.00 94.31 568 LYS A O 1
ATOM 4608 N N . THR A 1 569 ? 4.932 33.921 0.939 1.00 91.44 569 THR A N 1
ATOM 4609 C CA . THR A 1 569 ? 4.192 32.668 1.109 1.00 91.44 569 THR A CA 1
ATOM 4610 C C . THR A 1 569 ? 4.989 31.619 1.886 1.00 91.44 569 THR A C 1
ATOM 4612 O O . THR A 1 569 ? 4.421 30.904 2.708 1.00 91.44 569 THR A O 1
ATOM 4615 N N . LEU A 1 570 ? 6.309 31.520 1.698 1.00 91.88 570 LEU A N 1
ATOM 4616 C CA . LEU A 1 570 ? 7.149 30.630 2.507 1.00 91.88 570 LEU A CA 1
ATOM 4617 C C . LEU A 1 570 ? 7.162 31.060 3.986 1.00 91.88 570 LEU A C 1
ATOM 4619 O O . LEU A 1 570 ? 7.045 30.196 4.854 1.00 91.88 570 LEU A O 1
ATOM 4623 N N . LYS A 1 571 ? 7.215 32.366 4.291 1.00 93.25 571 LYS A N 1
ATOM 4624 C CA . LYS A 1 571 ? 7.052 32.867 5.672 1.00 93.25 571 LYS A CA 1
ATOM 4625 C C . LYS A 1 571 ? 5.693 32.474 6.249 1.00 93.25 571 LYS A C 1
ATOM 4627 O O . LYS A 1 571 ? 5.635 31.965 7.363 1.00 93.25 571 LYS A O 1
ATOM 4632 N N . GLU A 1 572 ? 4.619 32.660 5.484 1.00 89.31 572 GLU A N 1
ATOM 4633 C CA . GLU A 1 572 ? 3.253 32.318 5.904 1.00 89.31 572 GLU A CA 1
ATOM 4634 C C . GLU A 1 572 ? 3.079 30.805 6.132 1.00 89.31 572 GLU A C 1
ATOM 4636 O O . GLU A 1 572 ? 2.326 30.398 7.009 1.00 89.31 572 GLU A O 1
ATOM 4641 N N . ASN A 1 573 ? 3.816 29.959 5.402 1.00 87.75 573 ASN A N 1
ATOM 4642 C CA . ASN A 1 573 ? 3.865 28.506 5.626 1.00 87.75 573 ASN A CA 1
ATOM 4643 C C . ASN A 1 573 ? 4.734 28.098 6.837 1.00 87.75 573 ASN A C 1
ATOM 4645 O O . ASN A 1 573 ? 4.930 26.904 7.073 1.00 87.75 573 ASN A O 1
ATOM 4649 N N . GLY A 1 574 ? 5.288 29.055 7.585 1.00 89.62 574 GLY A N 1
ATOM 4650 C CA . GLY A 1 574 ? 6.076 28.798 8.791 1.00 89.62 574 GLY A CA 1
ATOM 4651 C C . GLY A 1 574 ? 7.544 28.443 8.544 1.00 89.62 574 GLY A C 1
ATOM 4652 O O . GLY A 1 574 ? 8.203 27.932 9.450 1.00 89.62 574 GLY A O 1
ATOM 4653 N N . TYR A 1 575 ? 8.092 28.698 7.348 1.00 92.19 575 TYR A N 1
ATOM 4654 C CA . TYR A 1 575 ? 9.534 28.551 7.129 1.00 92.19 575 TYR A CA 1
ATOM 4655 C C . TYR A 1 575 ? 10.308 29.610 7.923 1.00 92.19 575 TYR A C 1
ATOM 4657 O O . TYR A 1 575 ? 9.950 30.790 7.927 1.00 92.19 575 TYR A O 1
ATOM 4665 N N . ARG A 1 576 ? 11.407 29.200 8.571 1.00 92.94 576 ARG A N 1
ATOM 4666 C CA . ARG A 1 576 ? 12.284 30.133 9.291 1.00 92.94 576 ARG A CA 1
ATOM 4667 C C . ARG A 1 576 ? 12.891 31.132 8.303 1.00 92.94 576 ARG A C 1
ATOM 4669 O O . ARG A 1 576 ? 13.354 30.697 7.251 1.00 92.94 576 ARG A O 1
ATOM 4676 N N . PRO A 1 577 ? 12.992 32.433 8.639 1.00 94.50 577 PRO A N 1
ATOM 4677 C CA . PRO A 1 577 ? 13.573 33.436 7.743 1.00 94.50 577 PRO A CA 1
ATOM 4678 C C . PRO A 1 577 ? 14.952 33.063 7.178 1.00 94.50 577 PRO A C 1
ATOM 4680 O O . PRO A 1 577 ? 15.211 33.325 6.008 1.00 94.50 577 PRO A O 1
ATOM 4683 N N . ALA A 1 578 ? 15.797 32.394 7.972 1.00 94.81 578 ALA A N 1
ATOM 4684 C CA . ALA A 1 578 ? 17.120 31.926 7.550 1.00 94.81 578 ALA A CA 1
ATOM 4685 C C . ALA A 1 578 ? 17.082 30.799 6.495 1.00 94.81 578 ALA A C 1
ATOM 4687 O O . ALA A 1 578 ? 17.999 30.694 5.685 1.00 94.81 578 ALA A O 1
ATOM 4688 N N . ASP A 1 579 ? 16.021 29.986 6.465 1.00 95.69 579 ASP A N 1
ATOM 4689 C CA . ASP A 1 579 ? 15.873 28.853 5.540 1.00 95.69 579 ASP A CA 1
ATOM 4690 C C . ASP A 1 579 ? 15.273 29.285 4.187 1.00 95.69 579 ASP A C 1
ATOM 4692 O O . ASP A 1 579 ? 15.399 28.586 3.179 1.00 95.69 579 ASP A O 1
ATOM 4696 N N . ILE A 1 580 ? 14.612 30.447 4.141 1.00 94.56 580 ILE A N 1
ATOM 4697 C CA . ILE A 1 580 ? 13.874 30.915 2.961 1.00 94.56 580 ILE A CA 1
ATOM 4698 C C . ILE A 1 580 ? 14.772 31.132 1.736 1.00 94.56 580 ILE A C 1
ATOM 4700 O O . ILE A 1 580 ? 14.387 30.654 0.666 1.00 94.56 580 ILE A O 1
ATOM 4704 N N . PRO A 1 581 ? 15.959 31.766 1.830 1.00 96.00 581 PRO A N 1
ATOM 4705 C CA . PRO A 1 581 ? 16.852 31.903 0.679 1.00 96.00 581 PRO A CA 1
ATOM 4706 C C . PRO A 1 581 ? 17.262 30.549 0.081 1.00 96.00 581 PRO A C 1
ATOM 4708 O O . PRO A 1 581 ? 17.274 30.385 -1.142 1.00 96.00 581 PRO A O 1
ATOM 4711 N N . TYR A 1 582 ? 17.521 29.547 0.929 1.00 94.12 582 TY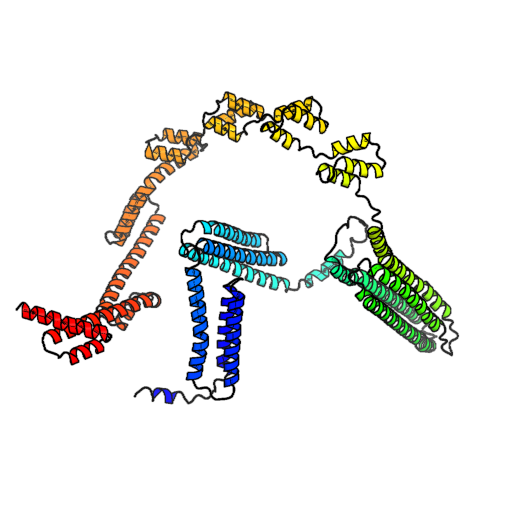R A N 1
ATOM 4712 C CA . TYR A 1 582 ? 17.851 28.189 0.488 1.00 94.12 582 TYR A CA 1
ATOM 4713 C C . TYR A 1 582 ? 16.664 27.511 -0.192 1.00 94.12 582 TYR A C 1
ATOM 4715 O O . TYR A 1 582 ? 16.825 26.890 -1.242 1.00 94.12 582 TYR A O 1
ATOM 4723 N N . MET A 1 583 ? 15.462 27.662 0.367 1.00 93.25 583 MET A N 1
ATOM 4724 C CA . MET A 1 583 ? 14.238 27.112 -0.214 1.00 93.25 583 MET A CA 1
ATOM 4725 C C . MET A 1 583 ? 13.892 27.761 -1.553 1.00 93.25 583 MET A C 1
ATOM 4727 O O . MET A 1 583 ? 13.523 27.053 -2.489 1.00 93.25 583 MET A O 1
ATOM 4731 N N . LEU A 1 584 ? 14.054 29.079 -1.672 1.00 92.75 584 LEU A N 1
ATOM 4732 C CA . LEU A 1 584 ? 13.860 29.805 -2.924 1.00 92.75 584 LEU A CA 1
ATOM 4733 C C . LEU A 1 584 ? 14.865 29.337 -3.986 1.00 92.75 584 LEU A C 1
ATOM 4735 O O . LEU A 1 584 ? 14.468 29.001 -5.101 1.00 92.75 584 LEU A O 1
ATOM 4739 N N . SER A 1 585 ? 16.148 29.232 -3.625 1.00 91.31 585 SER A N 1
ATOM 4740 C CA . SER A 1 585 ? 17.199 28.698 -4.502 1.00 91.31 585 SER A CA 1
ATOM 4741 C C . SER A 1 585 ? 16.907 27.258 -4.939 1.00 91.31 585 SER A C 1
ATOM 4743 O O . SER A 1 585 ? 16.992 26.933 -6.125 1.00 91.31 585 SER A O 1
ATOM 4745 N N . TYR A 1 586 ? 16.468 26.404 -4.010 1.00 90.88 586 TYR A N 1
ATOM 4746 C CA . TYR A 1 586 ? 16.056 25.035 -4.309 1.00 90.88 586 TYR A CA 1
ATOM 4747 C C . TYR A 1 586 ? 14.877 24.992 -5.284 1.00 90.88 586 TYR A C 1
ATOM 4749 O O . TYR A 1 586 ? 14.919 24.225 -6.244 1.00 90.88 586 TYR A O 1
ATOM 4757 N N . ILE A 1 587 ? 13.841 25.808 -5.064 1.00 89.88 587 ILE A N 1
ATOM 4758 C CA . ILE A 1 587 ? 12.665 25.876 -5.938 1.00 89.88 587 ILE A CA 1
ATOM 4759 C C . ILE A 1 587 ? 13.091 26.271 -7.353 1.00 89.88 587 ILE A C 1
ATOM 4761 O O . ILE A 1 587 ? 12.812 25.519 -8.283 1.00 89.88 587 ILE A O 1
ATOM 4765 N N . LYS A 1 588 ? 13.856 27.358 -7.505 1.00 88.56 588 LYS A N 1
ATOM 4766 C CA . LYS A 1 588 ? 14.396 27.806 -8.800 1.00 88.56 588 LYS A CA 1
ATOM 4767 C C . LYS A 1 588 ? 15.274 26.750 -9.471 1.00 88.56 588 LYS A C 1
ATOM 4769 O O . LYS A 1 588 ? 15.175 26.508 -10.670 1.00 88.56 588 LYS A O 1
ATOM 4774 N N . GLY A 1 589 ? 16.129 26.087 -8.695 1.00 87.31 589 GLY A N 1
ATOM 4775 C CA . GLY A 1 589 ? 16.980 25.008 -9.189 1.00 87.31 589 GLY A CA 1
ATOM 4776 C C . GLY A 1 589 ? 16.177 23.786 -9.637 1.00 87.31 589 GLY A C 1
ATOM 4777 O O . GLY A 1 589 ? 16.556 23.121 -10.601 1.00 87.31 589 GLY A O 1
ATOM 4778 N N . PHE A 1 590 ? 15.058 23.498 -8.969 1.00 86.38 590 PHE A N 1
ATOM 4779 C CA . PHE A 1 590 ? 14.183 22.377 -9.293 1.00 86.38 590 PHE A CA 1
ATOM 4780 C C . PHE A 1 590 ? 13.484 22.567 -10.641 1.00 86.38 590 PHE A C 1
ATOM 4782 O O . PHE A 1 590 ? 13.389 21.604 -11.398 1.00 86.38 590 PHE A O 1
ATOM 4789 N N . THR A 1 591 ? 13.044 23.783 -10.968 1.00 82.00 591 THR A N 1
ATOM 4790 C CA . THR A 1 591 ? 12.343 24.065 -12.234 1.00 82.00 591 THR A CA 1
ATOM 4791 C C . THR A 1 591 ? 13.281 23.856 -13.425 1.00 82.00 591 THR A C 1
ATOM 4793 O O . THR A 1 591 ? 12.976 23.105 -14.350 1.00 82.00 591 THR A O 1
ATOM 4796 N N . ALA A 1 592 ? 14.504 24.387 -13.330 1.00 87.31 592 ALA A N 1
ATOM 4797 C CA . ALA A 1 592 ? 15.542 24.209 -14.339 1.00 87.31 592 ALA A CA 1
ATOM 4798 C C . ALA A 1 592 ? 16.081 22.769 -14.404 1.00 87.31 592 ALA A C 1
ATOM 4800 O O . ALA A 1 592 ? 16.685 22.380 -15.403 1.00 87.31 592 ALA A O 1
ATOM 4801 N N . ARG A 1 593 ? 15.899 21.958 -13.350 1.00 90.06 593 ARG A N 1
ATOM 4802 C CA . ARG A 1 593 ? 16.426 20.587 -13.286 1.00 90.06 593 ARG A CA 1
ATOM 4803 C C . ARG A 1 593 ? 15.862 19.709 -14.397 1.00 90.06 593 ARG A C 1
ATOM 4805 O O . ARG A 1 593 ? 16.622 18.919 -14.950 1.00 90.06 593 ARG A O 1
ATOM 4812 N N . THR A 1 594 ? 14.571 19.816 -14.707 1.00 87.75 594 THR A N 1
ATOM 4813 C CA . THR A 1 594 ? 13.935 18.984 -15.743 1.00 87.75 594 THR A CA 1
ATOM 4814 C C . THR A 1 594 ? 14.547 19.264 -17.112 1.00 87.75 594 THR A C 1
ATOM 4816 O O . THR A 1 594 ? 15.011 18.329 -17.764 1.00 87.75 594 THR A O 1
ATOM 4819 N N . GLU A 1 595 ? 14.669 20.539 -17.484 1.00 91.69 595 GLU A N 1
ATOM 4820 C CA . GLU A 1 595 ? 15.276 20.963 -18.753 1.00 91.69 595 GLU A CA 1
ATOM 4821 C C . GLU A 1 595 ? 16.764 20.605 -18.830 1.00 91.69 595 GLU A C 1
ATOM 4823 O O . GLU A 1 595 ? 17.229 20.019 -19.809 1.00 91.69 595 GLU A O 1
ATOM 4828 N N . LYS A 1 596 ? 17.520 20.846 -17.751 1.00 94.69 596 LYS A N 1
ATOM 4829 C CA . LYS A 1 596 ? 18.934 20.448 -17.656 1.00 94.69 596 LYS A CA 1
ATOM 4830 C C . LYS A 1 596 ? 19.113 18.939 -17.807 1.00 94.69 596 LYS A C 1
ATOM 4832 O O . LYS A 1 596 ? 20.035 18.496 -18.486 1.00 94.69 596 LYS A O 1
ATOM 4837 N N . MET A 1 597 ? 18.241 18.137 -17.195 1.00 95.06 597 MET A N 1
ATOM 4838 C CA . MET A 1 597 ? 18.271 16.678 -17.339 1.00 95.06 597 MET A CA 1
ATOM 4839 C C . MET A 1 597 ? 17.871 16.226 -18.741 1.00 95.06 597 MET A C 1
ATOM 4841 O O . MET A 1 597 ? 18.456 15.267 -19.240 1.00 95.06 597 MET A O 1
ATOM 4845 N N . ALA A 1 598 ? 16.911 16.888 -19.386 1.00 93.69 598 ALA A N 1
ATOM 4846 C CA . ALA A 1 598 ? 16.549 16.599 -20.769 1.00 93.69 598 ALA A CA 1
ATOM 4847 C C . ALA A 1 598 ? 17.729 16.875 -21.716 1.00 93.69 598 ALA A C 1
ATOM 4849 O O . ALA A 1 598 ? 18.111 15.997 -22.491 1.00 93.69 598 ALA A O 1
ATOM 4850 N N . ALA A 1 599 ? 18.379 18.035 -21.575 1.00 96.44 599 ALA A N 1
ATOM 4851 C CA . ALA A 1 599 ? 19.584 18.383 -22.325 1.00 96.44 599 ALA A CA 1
ATOM 4852 C C . ALA A 1 599 ? 20.735 17.395 -22.064 1.00 96.44 599 ALA A C 1
ATOM 4854 O O . ALA A 1 599 ? 21.355 16.907 -23.007 1.00 96.44 599 ALA A O 1
ATOM 4855 N N . ALA A 1 600 ? 20.981 17.025 -20.802 1.00 96.88 600 ALA A N 1
ATOM 4856 C CA . ALA A 1 600 ? 22.007 16.045 -20.450 1.00 96.88 600 ALA A CA 1
ATOM 4857 C C . ALA A 1 600 ? 21.736 14.662 -21.057 1.00 96.88 600 ALA A C 1
ATOM 4859 O O . ALA A 1 600 ? 22.653 14.038 -21.578 1.00 96.88 600 ALA A O 1
ATOM 4860 N N . ARG A 1 601 ? 20.481 14.191 -21.045 1.00 96.31 601 ARG A N 1
ATOM 4861 C CA . ARG A 1 601 ? 20.097 12.914 -21.672 1.00 96.31 601 ARG A CA 1
ATOM 4862 C C . ARG A 1 601 ? 20.294 12.924 -23.183 1.00 96.31 601 ARG A C 1
ATOM 4864 O O . ARG A 1 601 ? 20.676 11.898 -23.735 1.00 96.31 601 ARG A O 1
ATOM 4871 N N . ARG A 1 602 ? 20.055 14.060 -23.843 1.00 96.69 602 ARG A N 1
ATOM 4872 C CA . ARG A 1 602 ? 20.360 14.213 -25.270 1.00 96.69 602 ARG A CA 1
ATOM 4873 C C . ARG A 1 602 ? 21.863 14.086 -25.524 1.00 96.69 602 ARG A C 1
ATOM 4875 O O . ARG A 1 602 ? 22.251 13.275 -26.346 1.00 96.69 602 ARG A O 1
ATOM 4882 N N . ILE A 1 603 ? 22.697 14.777 -24.744 1.00 96.81 603 ILE A N 1
ATOM 4883 C CA . ILE A 1 603 ? 24.164 14.674 -24.854 1.00 96.81 603 ILE A CA 1
ATOM 4884 C C . ILE A 1 603 ? 24.651 13.236 -24.595 1.00 96.81 603 ILE A C 1
ATOM 4886 O O . ILE A 1 603 ? 25.526 12.746 -25.295 1.00 96.81 603 ILE A O 1
ATOM 4890 N N . VAL A 1 604 ? 24.077 12.546 -23.606 1.00 96.38 604 VAL A N 1
ATOM 4891 C CA . VAL A 1 604 ? 24.364 11.129 -23.307 1.00 96.38 604 VAL A CA 1
ATOM 4892 C C . VAL A 1 604 ? 24.043 10.226 -24.497 1.00 96.38 604 VAL A C 1
ATOM 4894 O O . VAL A 1 604 ? 24.839 9.359 -24.846 1.00 96.38 604 VAL A O 1
ATOM 4897 N N . ARG A 1 605 ? 22.888 10.438 -25.135 1.00 95.31 605 ARG A N 1
ATOM 4898 C CA . ARG A 1 605 ? 22.507 9.717 -26.351 1.00 95.31 605 ARG A CA 1
ATOM 4899 C C . ARG A 1 605 ? 23.495 9.988 -27.488 1.00 95.31 605 ARG A C 1
ATOM 4901 O O . ARG A 1 605 ? 23.890 9.051 -28.168 1.00 95.31 605 ARG A O 1
ATOM 4908 N N . ASP A 1 606 ? 23.927 11.234 -27.641 1.00 95.56 606 ASP A N 1
ATOM 4909 C CA . ASP A 1 606 ? 24.896 11.623 -28.663 1.00 95.56 606 ASP A CA 1
ATOM 4910 C C . ASP A 1 606 ? 26.271 10.944 -28.442 1.00 95.56 606 ASP A C 1
ATOM 4912 O O . ASP A 1 606 ? 26.947 10.618 -29.412 1.00 95.56 606 ASP A O 1
ATOM 4916 N N . VAL A 1 607 ? 26.683 10.664 -27.193 1.00 94.38 607 VAL A N 1
ATOM 4917 C CA . VAL A 1 607 ? 27.874 9.825 -26.906 1.00 94.38 607 VAL A CA 1
ATOM 4918 C C . VAL A 1 607 ? 27.658 8.394 -27.380 1.00 94.38 607 VAL A C 1
ATOM 4920 O O . VAL A 1 607 ? 28.523 7.825 -28.037 1.00 94.38 607 VAL A O 1
ATOM 4923 N N . ARG A 1 608 ? 26.491 7.821 -27.069 1.00 93.44 608 ARG A N 1
ATOM 4924 C CA . ARG A 1 608 ? 26.143 6.447 -27.445 1.00 93.44 608 ARG A CA 1
ATOM 4925 C C . ARG A 1 608 ? 26.159 6.238 -28.961 1.00 93.44 608 ARG A C 1
ATOM 4927 O O . ARG A 1 608 ? 26.584 5.186 -29.419 1.00 93.44 608 ARG A O 1
ATOM 4934 N N . GLU A 1 609 ? 25.716 7.248 -29.707 1.00 91.38 609 GLU A N 1
ATOM 4935 C CA . GLU A 1 609 ? 25.685 7.280 -31.177 1.00 91.38 609 GLU A CA 1
ATOM 4936 C C . GLU A 1 609 ? 27.026 7.729 -31.805 1.00 91.38 609 GLU A C 1
ATOM 4938 O O . GLU A 1 609 ? 27.140 7.800 -33.026 1.00 91.38 609 GLU A O 1
ATOM 4943 N N . GLY A 1 610 ? 28.055 8.026 -30.999 1.00 91.50 610 GLY A N 1
ATOM 4944 C CA . GLY A 1 610 ? 29.395 8.391 -31.476 1.00 91.50 610 GLY A CA 1
ATOM 4945 C C . GLY A 1 610 ? 29.569 9.852 -31.914 1.00 91.50 610 GLY A C 1
ATOM 4946 O O . GLY A 1 610 ? 30.632 10.214 -32.414 1.00 91.50 610 GLY A O 1
ATOM 4947 N N . TYR A 1 611 ? 28.574 10.719 -31.706 1.00 94.00 611 TYR A N 1
ATOM 4948 C CA . TYR A 1 611 ? 28.656 12.151 -32.030 1.00 94.00 611 TYR A CA 1
ATOM 4949 C C . TYR A 1 611 ? 29.520 12.954 -31.041 1.00 94.00 611 TYR A C 1
ATOM 4951 O O . TYR A 1 611 ? 30.011 14.030 -31.389 1.00 94.00 611 TYR A O 1
ATOM 4959 N N . TYR A 1 612 ? 29.719 12.457 -29.813 1.00 96.00 612 TYR A N 1
ATOM 4960 C CA . TYR A 1 612 ? 30.639 13.047 -28.833 1.00 96.00 612 TYR A CA 1
ATOM 4961 C C . TYR A 1 612 ? 31.576 12.015 -28.223 1.00 96.00 612 TYR A C 1
ATOM 4963 O O . TYR A 1 612 ? 31.177 10.896 -27.915 1.00 96.00 612 TYR A O 1
ATOM 4971 N N . THR A 1 613 ? 32.800 12.453 -27.921 1.00 95.81 613 THR A N 1
ATOM 4972 C CA . THR A 1 613 ? 33.666 11.723 -26.994 1.00 95.81 613 THR A CA 1
ATOM 4973 C C . THR A 1 613 ? 33.125 11.841 -25.561 1.00 95.81 613 THR A C 1
ATOM 4975 O O . THR A 1 613 ? 32.534 12.877 -25.216 1.00 95.81 613 THR A O 1
ATOM 4978 N N . PRO A 1 614 ? 33.349 10.834 -24.693 1.00 95.62 614 PRO A N 1
ATOM 4979 C CA . PRO A 1 614 ? 32.928 10.889 -23.293 1.00 95.62 614 PRO A CA 1
ATOM 4980 C C . PRO A 1 614 ? 33.382 12.168 -22.570 1.00 95.62 614 PRO A C 1
ATOM 4982 O O . PRO A 1 614 ? 32.592 12.804 -21.875 1.00 95.62 614 PRO A O 1
ATOM 4985 N N . ASP A 1 615 ? 34.611 12.636 -22.805 1.00 96.25 615 ASP A N 1
ATOM 4986 C CA . ASP A 1 615 ? 35.131 13.850 -22.159 1.00 96.25 615 ASP A CA 1
ATOM 4987 C C . ASP A 1 615 ? 34.479 15.140 -22.668 1.00 96.25 615 ASP A C 1
ATOM 4989 O O . ASP A 1 615 ? 34.167 16.042 -21.879 1.00 96.25 615 ASP A O 1
ATOM 4993 N N . ALA A 1 616 ? 34.195 15.230 -23.972 1.00 97.06 616 ALA A N 1
ATOM 4994 C CA . ALA A 1 616 ? 33.455 16.360 -24.530 1.00 97.06 616 ALA A CA 1
ATOM 4995 C C . ALA A 1 616 ? 32.036 16.432 -23.941 1.00 97.06 616 ALA A C 1
ATOM 4997 O O . ALA A 1 616 ? 31.559 17.517 -23.585 1.00 97.06 616 ALA A O 1
ATOM 4998 N N . ALA A 1 617 ? 31.383 15.281 -23.775 1.00 97.12 617 ALA A N 1
ATOM 4999 C CA . ALA A 1 617 ? 30.071 15.181 -23.152 1.00 97.12 617 ALA A CA 1
ATOM 5000 C C . ALA A 1 617 ? 30.096 15.535 -21.660 1.00 97.12 617 ALA A C 1
ATOM 5002 O O . ALA A 1 617 ? 29.280 16.358 -21.235 1.00 97.12 617 ALA A O 1
ATOM 5003 N N . ARG A 1 618 ? 31.063 15.022 -20.880 1.00 97.75 618 ARG A N 1
ATOM 5004 C CA . ARG A 1 618 ? 31.268 15.406 -19.467 1.00 97.75 618 ARG A CA 1
ATOM 5005 C C . ARG A 1 618 ? 31.352 16.923 -19.324 1.00 97.75 618 ARG A C 1
ATOM 5007 O O . ARG A 1 618 ? 30.632 17.509 -18.515 1.00 97.75 618 ARG A O 1
ATOM 5014 N N . ASN A 1 619 ? 32.161 17.575 -20.158 1.00 97.12 619 ASN A N 1
ATOM 5015 C CA . ASN A 1 619 ? 32.324 19.028 -20.138 1.00 97.12 619 ASN A CA 1
ATOM 5016 C C . ASN A 1 619 ? 31.028 19.774 -20.492 1.00 97.12 619 ASN A C 1
ATOM 5018 O O . ASN A 1 619 ? 30.685 20.753 -19.826 1.00 97.12 619 ASN A O 1
ATOM 5022 N N . LYS A 1 620 ? 30.263 19.310 -21.490 1.00 97.50 620 LYS A N 1
ATOM 5023 C CA . LYS A 1 620 ? 28.965 19.915 -21.843 1.00 97.50 620 LYS A CA 1
ATOM 5024 C C . LYS A 1 620 ? 27.917 19.739 -20.742 1.00 97.50 620 LYS A C 1
ATOM 5026 O O . LYS A 1 620 ? 27.200 20.688 -20.440 1.00 97.50 620 LYS A O 1
ATOM 5031 N N . ILE A 1 621 ? 27.849 18.570 -20.107 1.00 96.88 621 ILE A N 1
ATOM 5032 C CA . ILE A 1 621 ? 26.895 18.296 -19.024 1.00 96.88 621 ILE A CA 1
ATOM 5033 C C . ILE A 1 621 ? 27.268 19.087 -17.760 1.00 96.88 621 ILE A C 1
ATOM 5035 O O . ILE A 1 621 ? 26.385 19.650 -17.113 1.00 96.88 621 ILE A O 1
ATOM 5039 N N . ARG A 1 622 ? 28.562 19.224 -17.432 1.00 96.75 622 ARG A N 1
ATOM 5040 C CA . ARG A 1 622 ? 29.027 20.056 -16.303 1.00 96.75 622 ARG A CA 1
ATOM 5041 C C . ARG A 1 622 ? 28.641 21.529 -16.472 1.00 96.75 622 ARG A C 1
ATOM 5043 O O . ARG A 1 622 ? 28.224 22.153 -15.499 1.00 96.75 622 ARG A O 1
ATOM 5050 N N . LYS A 1 623 ? 28.647 22.062 -17.704 1.00 96.69 623 LYS A N 1
ATOM 5051 C CA . LYS A 1 623 ? 28.153 23.424 -18.008 1.00 96.69 623 LYS A CA 1
ATOM 5052 C C . LYS A 1 623 ? 26.663 23.626 -17.692 1.00 96.69 623 LYS A C 1
ATOM 5054 O O . LYS A 1 623 ? 26.240 24.757 -17.488 1.00 96.69 623 LYS A O 1
ATOM 5059 N N . LEU A 1 624 ? 25.871 22.555 -17.577 1.00 95.19 624 LEU A N 1
ATOM 5060 C CA . LEU A 1 624 ? 24.471 22.623 -17.135 1.00 95.19 624 LEU A CA 1
ATOM 5061 C C . LEU A 1 624 ? 24.333 22.730 -15.600 1.00 95.19 624 LEU A C 1
ATOM 5063 O O . LEU A 1 624 ? 23.213 22.777 -15.083 1.00 95.19 624 LEU A O 1
ATOM 5067 N N . ASN A 1 625 ? 25.446 22.802 -14.858 1.00 94.44 625 ASN A N 1
ATOM 5068 C CA . ASN A 1 625 ? 25.504 22.774 -13.393 1.00 94.44 625 ASN A CA 1
ATOM 5069 C C . ASN A 1 625 ? 24.855 21.502 -12.813 1.00 94.44 625 ASN A C 1
ATOM 5071 O O . ASN A 1 625 ? 24.001 21.547 -11.924 1.00 94.44 625 ASN A O 1
ATOM 5075 N N . ILE A 1 626 ? 25.202 20.356 -13.398 1.00 93.75 626 ILE A N 1
ATOM 5076 C CA . ILE A 1 626 ? 24.819 19.027 -12.919 1.00 93.75 626 ILE A CA 1
ATOM 5077 C C . ILE A 1 626 ? 25.985 18.487 -12.097 1.00 93.75 626 ILE A C 1
ATOM 5079 O O . ILE A 1 626 ? 27.133 18.565 -12.527 1.00 93.75 626 ILE A O 1
ATOM 5083 N N . ARG A 1 627 ? 25.683 17.937 -10.917 1.00 94.38 627 ARG A N 1
ATOM 5084 C CA . ARG A 1 627 ? 26.697 17.391 -10.006 1.00 94.38 627 ARG A CA 1
ATOM 5085 C C . ARG A 1 627 ? 27.524 16.295 -10.680 1.00 94.38 627 ARG A C 1
ATOM 5087 O O . ARG A 1 627 ? 26.949 15.437 -11.354 1.00 94.38 627 ARG A O 1
ATOM 5094 N N . SER A 1 628 ? 28.839 16.315 -10.467 1.00 95.81 628 SER A N 1
ATOM 5095 C CA . SER A 1 628 ? 29.803 15.429 -11.129 1.00 95.81 628 SER A CA 1
ATOM 5096 C C . SER A 1 628 ? 29.454 13.950 -10.987 1.00 95.81 628 SER A C 1
ATOM 5098 O O . SER A 1 628 ? 29.543 13.218 -11.963 1.00 95.81 628 SER A O 1
ATOM 5100 N N . GLU A 1 629 ? 28.947 13.514 -9.836 1.00 96.06 629 GLU A N 1
ATOM 5101 C CA . GLU A 1 629 ? 28.567 12.115 -9.596 1.00 96.06 629 GLU A CA 1
ATOM 5102 C C . GLU A 1 629 ? 27.418 11.669 -10.512 1.00 96.06 629 GLU A C 1
ATOM 5104 O O . GLU A 1 629 ? 27.383 10.531 -10.975 1.00 96.06 629 GLU A O 1
ATOM 5109 N N . ILE A 1 630 ? 26.478 12.575 -10.810 1.00 95.31 630 ILE A N 1
ATOM 5110 C CA . ILE A 1 630 ? 25.390 12.308 -11.759 1.00 95.31 630 ILE A CA 1
ATOM 5111 C C . ILE A 1 630 ? 25.943 12.275 -13.184 1.00 95.31 630 ILE A C 1
ATOM 5113 O O . ILE A 1 630 ? 25.498 11.450 -13.978 1.00 95.31 630 ILE A O 1
ATOM 5117 N N . VAL A 1 631 ? 26.899 13.150 -13.512 1.00 97.25 631 VAL A N 1
ATOM 5118 C CA . VAL A 1 631 ? 27.555 13.150 -14.827 1.00 97.25 631 VAL A CA 1
ATOM 5119 C C . VAL A 1 631 ? 28.267 11.821 -15.062 1.00 97.25 631 VAL A C 1
ATOM 5121 O O . VAL A 1 631 ? 28.006 11.185 -16.078 1.00 97.25 631 VAL A O 1
ATOM 5124 N N . GLU A 1 632 ? 29.078 11.354 -14.112 1.00 97.00 632 GLU A N 1
ATOM 5125 C CA . GLU A 1 632 ? 29.795 10.082 -14.256 1.00 97.00 632 GLU A CA 1
ATOM 5126 C C . GLU A 1 632 ? 28.834 8.888 -14.332 1.00 97.00 632 GLU A C 1
ATOM 5128 O O . GLU A 1 632 ? 29.006 8.020 -15.182 1.00 97.00 632 GLU A O 1
ATOM 5133 N N . ALA A 1 633 ? 27.757 8.874 -13.538 1.00 95.75 633 ALA A N 1
ATOM 5134 C CA . ALA A 1 633 ? 26.738 7.827 -13.639 1.00 95.75 633 ALA A CA 1
ATOM 5135 C C . ALA A 1 633 ? 26.026 7.816 -15.007 1.00 95.75 633 ALA A C 1
ATOM 5137 O O . ALA A 1 633 ? 25.697 6.751 -15.531 1.00 95.75 633 ALA A O 1
ATOM 5138 N N . LEU A 1 634 ? 25.776 8.993 -15.592 1.00 95.88 634 LEU A N 1
ATOM 5139 C CA . LEU A 1 634 ? 25.196 9.117 -16.930 1.00 95.88 634 LEU A CA 1
ATOM 5140 C C . LEU A 1 634 ? 26.168 8.651 -18.023 1.00 95.88 634 LEU A C 1
ATOM 5142 O O . LEU A 1 634 ? 25.721 8.004 -18.965 1.00 95.88 634 LEU A O 1
ATOM 5146 N N . MET A 1 635 ? 27.464 8.951 -17.896 1.00 96.88 635 MET A N 1
ATOM 5147 C CA . MET A 1 635 ? 28.493 8.522 -18.854 1.00 96.88 635 MET A CA 1
ATOM 5148 C C . MET A 1 635 ? 28.758 7.023 -18.782 1.00 96.88 635 MET A C 1
ATOM 5150 O O . MET A 1 635 ? 28.718 6.370 -19.816 1.00 96.88 635 MET A O 1
ATOM 5154 N N . LEU A 1 636 ? 28.892 6.458 -17.580 1.00 95.12 636 LEU A N 1
ATOM 5155 C CA . LEU A 1 636 ? 29.041 5.012 -17.394 1.00 95.12 636 LEU A CA 1
ATOM 5156 C C . LEU A 1 636 ? 27.870 4.245 -18.022 1.00 95.12 636 LEU A C 1
ATOM 5158 O O . LEU A 1 636 ? 28.048 3.213 -18.664 1.00 95.12 636 LEU A O 1
ATOM 5162 N N . ARG A 1 637 ? 26.650 4.773 -17.866 1.00 94.31 637 ARG A N 1
ATOM 5163 C CA . ARG A 1 637 ? 25.467 4.216 -18.521 1.00 94.31 637 ARG A CA 1
ATOM 5164 C C . ARG A 1 637 ? 25.542 4.340 -20.045 1.00 94.31 637 ARG A C 1
ATOM 5166 O O . ARG A 1 637 ? 25.172 3.391 -20.724 1.00 94.31 637 ARG A O 1
ATOM 5173 N N . ALA A 1 638 ? 25.981 5.486 -20.567 1.00 94.00 638 ALA A N 1
ATOM 5174 C CA . ALA A 1 638 ? 26.136 5.710 -22.005 1.00 94.00 638 ALA A CA 1
ATOM 5175 C C . ALA A 1 638 ? 27.128 4.718 -22.625 1.00 94.00 638 ALA A C 1
ATOM 5177 O O . ALA A 1 638 ? 26.833 4.137 -23.662 1.00 94.00 638 ALA A O 1
ATOM 5178 N N . GLU A 1 639 ? 28.270 4.511 -21.966 1.00 91.62 639 GLU A N 1
ATOM 5179 C CA . GLU A 1 639 ? 29.331 3.591 -22.383 1.00 91.62 639 GLU A CA 1
ATOM 5180 C C . GLU A 1 639 ? 28.822 2.142 -22.389 1.00 91.62 639 GLU A C 1
ATOM 5182 O O . GLU A 1 639 ? 28.944 1.453 -23.399 1.00 91.62 639 GLU A O 1
ATOM 5187 N N . ALA A 1 640 ? 28.145 1.711 -21.318 1.00 90.81 640 ALA A N 1
ATOM 5188 C CA . ALA A 1 640 ? 27.548 0.377 -21.242 1.00 90.81 640 ALA A CA 1
ATOM 5189 C C . ALA A 1 640 ? 26.432 0.153 -22.283 1.00 90.81 640 ALA A C 1
ATOM 5191 O O . ALA A 1 640 ? 26.319 -0.937 -22.844 1.00 90.81 640 ALA A O 1
ATOM 5192 N N . GLU A 1 641 ? 25.595 1.166 -22.545 1.00 91.25 641 GLU A N 1
ATOM 5193 C CA . GLU A 1 641 ? 24.568 1.098 -23.593 1.00 91.25 641 GLU A CA 1
ATOM 5194 C C . GLU A 1 641 ? 25.196 1.091 -24.995 1.00 91.25 641 GLU A C 1
ATOM 5196 O O . GLU A 1 641 ? 24.757 0.314 -25.831 1.00 91.25 641 GLU A O 1
ATOM 5201 N N . SER A 1 642 ? 26.242 1.884 -25.245 1.00 91.56 642 SER A N 1
ATOM 5202 C CA . SER A 1 642 ? 26.949 1.928 -26.535 1.00 91.56 642 SER A CA 1
ATOM 5203 C C . SER A 1 642 ? 27.634 0.599 -26.855 1.00 91.56 642 SER A C 1
ATOM 5205 O O . SER A 1 642 ? 27.488 0.080 -27.960 1.00 91.56 642 SER A O 1
ATOM 5207 N N . GLU A 1 643 ? 28.305 -0.009 -25.870 1.00 87.81 643 GLU A N 1
ATOM 5208 C CA . GLU A 1 643 ? 28.879 -1.351 -26.013 1.00 87.81 643 GLU A CA 1
ATOM 5209 C C . GLU A 1 643 ? 27.784 -2.401 -26.257 1.00 87.81 643 GLU A C 1
ATOM 5211 O O . GLU A 1 643 ? 27.944 -3.294 -27.092 1.00 87.81 643 GLU A O 1
ATOM 5216 N N . GLY A 1 644 ? 26.657 -2.284 -25.548 1.00 89.06 644 GLY A N 1
ATOM 5217 C CA . GLY A 1 644 ? 25.494 -3.152 -25.718 1.00 89.06 644 GLY A CA 1
ATOM 5218 C C . GLY A 1 644 ? 24.860 -3.051 -27.107 1.00 89.06 644 GLY A C 1
ATOM 5219 O O . GLY A 1 644 ? 24.554 -4.088 -27.695 1.00 89.06 644 GLY A O 1
ATOM 5220 N N . ASP A 1 645 ? 24.699 -1.837 -27.634 1.00 89.19 645 ASP A N 1
ATOM 5221 C CA . ASP A 1 645 ? 24.130 -1.564 -28.959 1.00 89.19 645 ASP A CA 1
ATOM 5222 C C . ASP A 1 645 ? 25.072 -2.070 -30.066 1.00 89.19 645 ASP A C 1
ATOM 5224 O O . ASP A 1 645 ? 24.644 -2.829 -30.935 1.00 89.19 645 ASP A O 1
ATOM 5228 N N . ALA A 1 646 ? 26.377 -1.778 -29.977 1.00 88.12 646 ALA A N 1
ATOM 5229 C CA . ALA A 1 646 ? 27.377 -2.280 -30.926 1.00 88.12 646 ALA A CA 1
ATOM 5230 C C . ALA A 1 646 ? 27.441 -3.817 -30.944 1.00 88.12 646 ALA A C 1
ATOM 5232 O O . ALA A 1 646 ? 27.527 -4.443 -32.005 1.00 88.12 646 ALA A O 1
ATOM 5233 N N . LYS A 1 647 ? 27.346 -4.445 -29.765 1.00 91.25 647 LYS A N 1
ATOM 5234 C CA . LYS A 1 647 ? 27.182 -5.895 -29.649 1.00 91.25 647 LYS A CA 1
ATOM 5235 C C . LYS A 1 647 ? 25.879 -6.338 -30.330 1.00 91.25 647 LYS A C 1
ATOM 5237 O O . LYS A 1 647 ? 25.910 -7.186 -31.219 1.00 91.25 647 LYS A O 1
ATOM 5242 N N . ALA A 1 648 ? 24.736 -5.752 -29.992 1.00 91.00 648 ALA A N 1
ATOM 5243 C CA . ALA A 1 648 ? 23.452 -6.135 -30.583 1.00 91.00 648 ALA A CA 1
ATOM 5244 C C . ALA A 1 648 ? 23.454 -6.084 -32.127 1.00 91.00 648 ALA A C 1
ATOM 5246 O O . ALA A 1 648 ? 22.964 -7.027 -32.758 1.00 91.00 648 ALA A O 1
ATOM 5247 N N . ASP A 1 649 ? 24.063 -5.059 -32.723 1.00 92.50 649 ASP A N 1
ATOM 5248 C CA . ASP A 1 649 ? 24.200 -4.912 -34.177 1.00 92.50 649 ASP A CA 1
ATOM 5249 C C . ASP A 1 649 ? 25.105 -5.988 -34.795 1.00 92.50 649 ASP A C 1
ATOM 5251 O O . ASP A 1 649 ? 24.749 -6.608 -35.807 1.00 92.50 649 ASP A O 1
ATOM 5255 N N . LEU A 1 650 ? 26.240 -6.286 -34.154 1.00 93.56 650 LEU A N 1
ATOM 5256 C CA . LEU A 1 650 ? 27.134 -7.370 -34.563 1.00 93.56 650 LEU A CA 1
ATOM 5257 C C . LEU A 1 650 ? 26.441 -8.737 -34.474 1.00 93.56 650 LEU A C 1
ATOM 5259 O O . LEU A 1 650 ? 26.497 -9.529 -35.415 1.00 93.56 650 LEU A O 1
ATOM 5263 N N . LEU A 1 651 ? 25.738 -9.007 -33.371 1.00 95.50 651 LEU A N 1
ATOM 5264 C CA . LEU A 1 651 ? 24.944 -10.223 -33.195 1.00 95.50 651 LEU A CA 1
ATOM 5265 C C . LEU A 1 651 ? 23.884 -10.345 -34.294 1.00 95.50 651 LEU A C 1
ATOM 5267 O O . LEU A 1 651 ? 23.693 -11.434 -34.837 1.00 95.50 651 LEU A O 1
ATOM 5271 N N . SER A 1 652 ? 23.188 -9.252 -34.624 1.00 96.00 652 SER A N 1
ATOM 5272 C CA . SER A 1 652 ? 22.184 -9.255 -35.689 1.00 96.00 652 SER A CA 1
ATOM 5273 C C . SER A 1 652 ? 22.814 -9.593 -37.040 1.00 96.00 652 SER A C 1
ATOM 5275 O O . SER A 1 652 ? 22.330 -10.508 -37.708 1.00 96.00 652 SER A O 1
ATOM 5277 N N . SER A 1 653 ? 23.927 -8.941 -37.385 1.00 97.00 653 SER A N 1
ATOM 5278 C CA . SER A 1 653 ? 24.671 -9.179 -38.630 1.00 97.00 653 SER A CA 1
ATOM 5279 C C . SER A 1 653 ? 25.129 -10.636 -38.756 1.00 97.00 653 SER A C 1
ATOM 5281 O O . SER A 1 653 ? 24.806 -11.303 -39.739 1.00 97.00 653 SER A O 1
ATOM 5283 N N . LEU A 1 654 ? 25.766 -11.194 -37.720 1.00 96.69 654 LEU A N 1
ATOM 5284 C CA . LEU A 1 654 ? 26.224 -12.591 -37.714 1.00 96.69 654 LEU A CA 1
ATOM 5285 C C . LEU A 1 654 ? 25.065 -13.593 -37.829 1.00 96.69 654 LEU A C 1
ATOM 5287 O O . LEU A 1 654 ? 25.149 -14.599 -38.538 1.00 96.69 654 LEU A O 1
ATOM 5291 N N . LEU A 1 655 ? 23.947 -13.332 -37.146 1.00 95.88 655 LEU A N 1
ATOM 5292 C CA . LEU A 1 655 ? 22.758 -14.180 -37.248 1.00 95.88 655 LEU A CA 1
ATOM 5293 C C . LEU A 1 655 ? 22.109 -14.109 -38.634 1.00 95.88 655 LEU A C 1
ATOM 5295 O O . LEU A 1 655 ? 21.524 -15.105 -39.071 1.00 95.88 655 LEU A O 1
ATOM 5299 N N . GLU A 1 656 ? 22.182 -12.964 -39.311 1.00 95.62 656 GLU A N 1
ATOM 5300 C CA . GLU A 1 656 ? 21.724 -12.812 -40.690 1.00 95.62 656 GLU A CA 1
ATOM 5301 C C . GLU A 1 656 ? 22.627 -13.561 -41.664 1.00 95.62 656 GLU A C 1
ATOM 5303 O O . GLU A 1 656 ? 22.113 -14.370 -42.437 1.00 95.62 656 GLU A O 1
ATOM 5308 N N . GLU A 1 657 ? 23.949 -13.402 -41.578 1.00 96.31 657 GLU A N 1
ATOM 5309 C CA . GLU A 1 657 ? 24.908 -14.167 -42.385 1.00 96.31 657 GLU A CA 1
ATOM 5310 C C . GLU A 1 657 ? 24.710 -15.680 -42.224 1.00 96.31 657 GLU A C 1
ATOM 5312 O O . GLU A 1 657 ? 24.683 -16.432 -43.206 1.00 96.31 657 GLU A O 1
ATOM 5317 N N . PHE A 1 658 ? 24.484 -16.140 -40.991 1.00 96.62 658 PHE A N 1
ATOM 5318 C CA . PHE A 1 658 ? 24.150 -17.533 -40.715 1.00 96.62 658 PHE A CA 1
ATOM 5319 C C . PHE A 1 658 ? 22.819 -17.951 -41.353 1.00 96.62 658 PHE A C 1
ATOM 5321 O O . PHE A 1 658 ? 22.725 -19.050 -41.909 1.00 96.62 658 PHE A O 1
ATOM 5328 N N . GLU A 1 659 ? 21.792 -17.098 -41.300 1.00 94.56 659 GLU A N 1
ATOM 5329 C CA . GLU A 1 659 ? 20.485 -17.355 -41.916 1.00 94.56 659 GLU A CA 1
ATOM 5330 C C . GLU A 1 659 ? 20.560 -17.418 -43.450 1.00 94.56 659 GLU A C 1
ATOM 5332 O O . GLU A 1 659 ? 19.855 -18.227 -44.058 1.00 94.56 659 GLU A O 1
ATOM 5337 N N . TYR A 1 660 ? 21.422 -16.614 -44.076 1.00 92.56 660 TYR A N 1
ATOM 5338 C CA . TYR A 1 660 ? 21.719 -16.668 -45.515 1.00 92.56 660 TYR A CA 1
ATOM 5339 C C . TYR A 1 660 ? 22.654 -17.821 -45.899 1.00 92.56 660 TYR A C 1
ATOM 5341 O O . TYR A 1 660 ? 22.824 -18.114 -47.079 1.00 92.56 660 TYR A O 1
ATOM 5349 N N . GLY A 1 661 ? 23.219 -18.515 -44.913 1.00 92.44 661 GLY A N 1
ATOM 5350 C CA . GLY A 1 661 ? 24.131 -19.630 -45.125 1.00 92.44 661 GLY A CA 1
ATOM 5351 C C . GLY A 1 661 ? 25.546 -19.227 -45.528 1.00 92.44 661 GLY A C 1
ATOM 5352 O O . GLY A 1 661 ? 26.297 -20.101 -45.951 1.00 92.44 661 GLY A O 1
ATOM 5353 N N . LEU A 1 662 ? 25.910 -17.952 -45.349 1.00 95.12 662 LEU A N 1
ATOM 5354 C CA . LEU A 1 662 ? 27.253 -17.419 -45.601 1.00 95.12 662 LEU A CA 1
ATOM 5355 C C . LEU A 1 662 ? 28.277 -17.943 -44.583 1.00 95.12 662 LEU A C 1
ATOM 5357 O O . LEU A 1 662 ? 29.442 -18.139 -44.920 1.00 95.12 662 LEU A O 1
ATOM 5361 N N . ILE A 1 663 ? 27.829 -18.245 -43.359 1.00 96.94 663 ILE A N 1
ATOM 5362 C CA . ILE A 1 663 ? 28.651 -18.874 -42.317 1.00 96.94 663 ILE A CA 1
ATOM 5363 C C . ILE A 1 663 ? 28.029 -20.180 -41.805 1.00 96.94 663 ILE A C 1
ATOM 5365 O O . ILE A 1 663 ? 26.806 -20.383 -41.821 1.00 96.94 663 ILE A O 1
ATOM 5369 N N . SER A 1 664 ? 28.879 -21.116 -41.370 1.00 96.81 664 SER A N 1
ATOM 5370 C CA . SER A 1 664 ? 28.438 -22.359 -40.727 1.00 96.81 664 SER A CA 1
ATOM 5371 C C . SER A 1 664 ? 27.999 -22.105 -39.283 1.00 96.81 664 SER A C 1
ATOM 5373 O O . SER A 1 664 ? 28.238 -21.037 -38.716 1.00 96.81 664 SER A O 1
ATOM 5375 N N . ARG A 1 665 ? 27.344 -23.096 -38.670 1.00 96.50 665 ARG A N 1
ATOM 5376 C CA . ARG A 1 665 ? 26.934 -22.998 -37.266 1.00 96.50 665 ARG A CA 1
ATOM 5377 C C . ARG A 1 665 ? 28.146 -22.941 -36.339 1.00 96.50 665 ARG A C 1
ATOM 5379 O O . ARG A 1 665 ? 28.141 -22.171 -35.390 1.00 96.50 665 ARG A O 1
ATOM 5386 N N . GLU A 1 666 ? 29.170 -23.735 -36.621 1.00 96.81 666 GLU A N 1
ATOM 5387 C CA . GLU A 1 666 ? 30.411 -23.796 -35.848 1.00 96.81 666 GLU A CA 1
ATOM 5388 C C . GLU A 1 666 ? 31.146 -22.455 -35.912 1.00 96.81 666 GLU A C 1
ATOM 5390 O O . GLU A 1 666 ? 31.575 -21.945 -34.880 1.00 96.81 666 GLU A O 1
ATOM 5395 N N . ARG A 1 667 ? 31.218 -21.846 -37.106 1.00 97.25 667 ARG A N 1
ATOM 5396 C CA . ARG A 1 667 ? 31.805 -20.515 -37.288 1.00 97.25 667 ARG A CA 1
ATOM 5397 C C . ARG A 1 667 ? 31.019 -19.442 -36.536 1.00 97.25 667 ARG A C 1
ATOM 5399 O O . ARG A 1 667 ? 31.632 -18.680 -35.801 1.00 97.25 667 ARG A O 1
ATOM 5406 N N . LEU A 1 668 ? 29.686 -19.439 -36.650 1.00 97.12 668 LEU A N 1
ATOM 5407 C CA . LEU A 1 668 ? 28.827 -18.523 -35.891 1.00 97.12 668 LEU A CA 1
ATOM 5408 C C . LEU A 1 668 ? 29.077 -18.649 -34.381 1.00 97.12 668 LEU A C 1
ATOM 5410 O O . LEU A 1 668 ? 29.253 -17.642 -33.709 1.00 97.12 668 LEU A O 1
ATOM 5414 N N . LEU A 1 669 ? 29.088 -19.872 -33.838 1.00 96.50 669 LEU A N 1
ATOM 5415 C CA . LEU A 1 669 ? 29.302 -20.091 -32.404 1.00 96.50 669 LEU A CA 1
ATOM 5416 C C . LEU A 1 669 ? 30.684 -19.606 -31.959 1.00 96.50 669 LEU A C 1
ATOM 5418 O O . LEU A 1 669 ? 30.773 -18.933 -30.938 1.00 96.50 669 LEU A O 1
ATOM 5422 N N . LYS A 1 670 ? 31.728 -19.886 -32.748 1.00 97.12 670 LYS A N 1
ATOM 5423 C CA . LYS A 1 670 ? 33.097 -19.441 -32.466 1.00 97.12 670 LYS A CA 1
ATOM 5424 C C . LYS A 1 670 ? 33.226 -17.917 -32.492 1.00 97.12 670 LYS A C 1
ATOM 5426 O O . LYS A 1 670 ? 33.879 -17.353 -31.623 1.00 97.12 670 LYS A O 1
ATOM 5431 N N . GLU A 1 671 ? 32.614 -17.250 -33.469 1.00 96.38 671 GLU A N 1
ATOM 5432 C CA . GLU A 1 671 ? 32.629 -15.785 -33.550 1.00 96.38 671 GLU A CA 1
ATOM 5433 C C . GLU A 1 671 ? 31.837 -15.170 -32.388 1.00 96.38 671 GLU A C 1
ATOM 5435 O O . GLU A 1 671 ? 32.343 -14.283 -31.708 1.00 96.38 671 GLU A O 1
ATOM 5440 N N . LEU A 1 672 ? 30.650 -15.695 -32.066 1.00 95.62 672 LEU A N 1
ATOM 5441 C CA . LEU A 1 672 ? 29.874 -15.233 -30.911 1.00 95.62 672 LEU A CA 1
ATOM 5442 C C . LEU A 1 672 ? 30.624 -15.431 -29.581 1.00 95.62 672 LEU A C 1
ATOM 5444 O O . LEU A 1 672 ? 30.630 -14.543 -28.732 1.00 95.62 672 LEU A O 1
ATOM 5448 N N . GLU A 1 673 ? 31.295 -16.561 -29.394 1.00 95.56 673 GLU A N 1
ATOM 5449 C CA . GLU A 1 673 ? 32.120 -16.795 -28.207 1.00 95.56 673 GLU A CA 1
ATOM 5450 C C . GLU A 1 673 ? 33.311 -15.825 -28.145 1.00 95.56 673 GLU A C 1
ATOM 5452 O O . GLU A 1 673 ? 33.569 -15.240 -27.094 1.00 95.56 673 GLU A O 1
ATOM 5457 N N . ALA A 1 674 ? 33.972 -15.564 -29.280 1.00 94.00 674 ALA A N 1
ATOM 5458 C CA . ALA A 1 674 ? 35.087 -14.619 -29.369 1.00 94.00 674 ALA A CA 1
ATOM 5459 C C . ALA A 1 674 ? 34.688 -13.171 -29.020 1.00 94.00 674 ALA A C 1
ATOM 5461 O O . ALA A 1 674 ? 35.500 -12.431 -28.468 1.00 94.00 674 ALA A O 1
ATOM 5462 N N . TYR A 1 675 ? 33.438 -12.776 -29.281 1.00 93.62 675 TYR A N 1
ATOM 5463 C CA . TYR A 1 675 ? 32.886 -11.474 -28.877 1.00 93.62 675 TYR A CA 1
ATOM 5464 C C . TYR A 1 675 ? 32.286 -11.463 -27.456 1.00 93.62 675 TYR A C 1
ATOM 5466 O O . TYR A 1 675 ? 31.718 -10.453 -27.025 1.00 93.62 675 TYR A O 1
ATOM 5474 N N . GLY A 1 676 ? 32.420 -12.565 -26.710 1.00 94.38 676 GLY A N 1
ATOM 5475 C CA . GLY A 1 676 ? 32.002 -12.678 -25.312 1.00 94.38 676 GLY A CA 1
ATOM 5476 C C . GLY A 1 676 ? 30.502 -12.902 -25.109 1.00 94.38 676 GLY A C 1
ATOM 5477 O O . GLY A 1 676 ? 29.974 -12.560 -24.048 1.00 94.38 676 GLY A O 1
ATOM 5478 N N . TYR A 1 677 ? 29.784 -13.439 -26.101 1.00 94.69 677 TYR A N 1
ATOM 5479 C CA . TYR A 1 677 ? 28.375 -13.797 -25.926 1.00 94.69 677 TYR A CA 1
ATOM 5480 C C . TYR A 1 677 ? 28.201 -15.089 -25.125 1.00 94.69 677 TYR A C 1
ATOM 5482 O O . TYR A 1 677 ? 28.847 -16.101 -25.381 1.00 94.69 677 TYR A O 1
ATOM 5490 N N . ASP A 1 678 ? 27.220 -15.085 -24.222 1.00 94.69 678 ASP A N 1
ATOM 5491 C CA . ASP A 1 678 ? 26.731 -16.288 -23.545 1.00 94.69 678 ASP A CA 1
ATOM 5492 C C . ASP A 1 678 ? 25.908 -17.148 -24.527 1.00 94.69 678 ASP A C 1
ATOM 5494 O O . ASP A 1 678 ? 24.749 -16.847 -24.853 1.00 94.69 678 ASP A O 1
ATOM 5498 N N . LEU A 1 679 ? 26.529 -18.224 -25.019 1.00 94.94 679 LEU A N 1
ATOM 5499 C CA . LEU A 1 679 ? 25.939 -19.125 -26.010 1.00 94.94 679 LEU A CA 1
ATOM 5500 C C . LEU A 1 679 ? 24.674 -19.829 -25.499 1.00 94.94 679 LEU A C 1
ATOM 5502 O O . LEU A 1 679 ? 23.764 -20.096 -26.295 1.00 94.94 679 LEU A O 1
ATOM 5506 N N . ASP A 1 680 ? 24.559 -20.085 -24.194 1.00 92.38 680 ASP A N 1
ATOM 5507 C CA . ASP A 1 680 ? 23.383 -20.746 -23.623 1.00 92.38 680 ASP A CA 1
ATOM 5508 C C . ASP A 1 680 ? 22.146 -19.854 -23.729 1.00 92.38 680 ASP A C 1
ATOM 5510 O O . ASP A 1 680 ? 21.063 -20.319 -24.111 1.00 92.38 680 ASP A O 1
ATOM 5514 N N . ARG A 1 681 ? 22.308 -18.546 -23.502 1.00 90.12 681 ARG A N 1
ATOM 5515 C CA . ARG A 1 681 ? 21.233 -17.562 -23.716 1.00 90.12 681 ARG A CA 1
ATOM 5516 C C . ARG A 1 681 ? 20.837 -17.458 -25.186 1.00 90.12 681 ARG A C 1
ATOM 5518 O O . ARG A 1 681 ? 19.649 -17.330 -25.495 1.00 90.12 681 ARG A O 1
ATOM 5525 N N . LEU A 1 682 ? 21.803 -17.542 -26.102 1.00 93.69 682 LEU A N 1
ATOM 5526 C CA . LEU A 1 682 ? 21.559 -17.422 -27.544 1.00 93.69 682 LEU A CA 1
ATOM 5527 C C . LEU A 1 682 ? 21.045 -18.707 -28.199 1.00 93.69 682 LEU A C 1
ATOM 5529 O O . LEU A 1 682 ? 20.512 -18.646 -29.311 1.00 93.69 682 LEU A O 1
ATOM 5533 N N . ARG A 1 683 ? 21.107 -19.856 -27.520 1.00 92.56 683 ARG A N 1
ATOM 5534 C CA . ARG A 1 683 ? 20.720 -21.170 -28.060 1.00 92.56 683 ARG A CA 1
ATOM 5535 C C . ARG A 1 683 ? 19.341 -21.179 -28.721 1.00 92.56 683 ARG A C 1
ATOM 5537 O O . ARG A 1 683 ? 19.166 -21.753 -29.798 1.00 92.56 683 ARG A O 1
ATOM 5544 N N . THR A 1 684 ? 18.355 -20.521 -28.109 1.00 90.31 684 THR A N 1
ATOM 5545 C CA . THR A 1 684 ? 16.990 -20.441 -28.664 1.00 90.31 684 THR A CA 1
ATOM 5546 C C . THR A 1 684 ? 16.935 -19.568 -29.920 1.00 90.31 684 THR A C 1
ATOM 5548 O O . THR A 1 684 ? 16.262 -19.928 -30.888 1.00 90.31 684 THR A O 1
ATOM 5551 N N . THR A 1 685 ? 17.656 -18.447 -29.934 1.00 94.12 685 THR A N 1
ATOM 5552 C CA . THR A 1 685 ? 17.733 -17.533 -31.084 1.00 94.12 685 THR A CA 1
ATOM 5553 C C . THR A 1 685 ? 18.433 -18.196 -32.266 1.00 94.12 685 THR A C 1
ATOM 5555 O O . THR A 1 685 ? 17.894 -18.186 -33.374 1.00 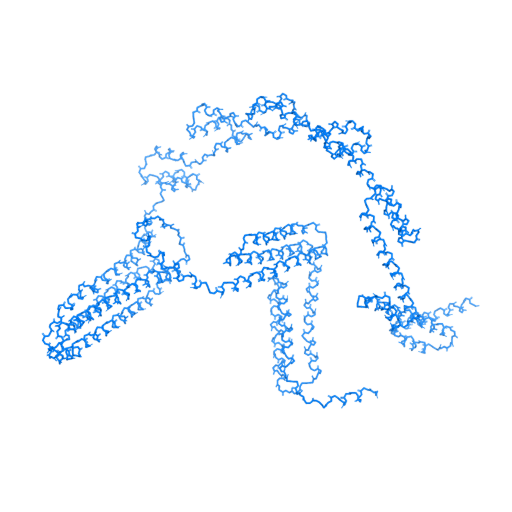94.12 685 THR A O 1
ATOM 5558 N N . ILE A 1 686 ? 19.564 -18.863 -32.021 1.00 96.38 686 ILE A N 1
ATOM 5559 C CA . ILE A 1 686 ? 20.315 -19.611 -33.038 1.00 96.38 686 ILE A CA 1
ATOM 5560 C C . ILE A 1 686 ? 19.441 -20.722 -33.625 1.00 96.38 686 ILE A C 1
ATOM 5562 O O . ILE A 1 686 ? 19.309 -20.817 -34.843 1.00 96.38 686 ILE A O 1
ATOM 5566 N N . ARG A 1 687 ? 18.740 -21.499 -32.785 1.00 95.06 687 ARG A N 1
ATOM 5567 C CA . ARG A 1 687 ? 17.813 -22.544 -33.256 1.00 95.06 687 ARG A CA 1
ATOM 5568 C C . ARG A 1 687 ? 16.695 -21.977 -34.136 1.00 95.06 687 ARG A C 1
ATOM 5570 O O . ARG A 1 687 ? 16.342 -22.587 -35.142 1.00 95.06 687 ARG A O 1
ATOM 5577 N N . ARG A 1 688 ? 16.134 -20.812 -33.790 1.00 94.31 688 ARG A N 1
ATOM 5578 C CA . ARG A 1 688 ? 15.113 -20.140 -34.619 1.00 94.31 688 ARG A CA 1
ATOM 5579 C C . ARG A 1 688 ? 15.678 -19.707 -35.974 1.00 94.31 688 ARG A C 1
ATOM 5581 O O . ARG A 1 688 ? 15.021 -19.930 -36.990 1.00 94.31 688 ARG A O 1
ATOM 5588 N N . ARG A 1 689 ? 16.879 -19.122 -36.003 1.00 96.25 689 ARG A N 1
ATOM 5589 C CA . ARG A 1 689 ? 17.562 -18.727 -37.248 1.00 96.25 689 ARG A CA 1
ATOM 5590 C C . ARG A 1 689 ? 17.945 -19.943 -38.095 1.00 96.25 689 ARG A C 1
ATOM 5592 O O . ARG A 1 689 ? 17.789 -19.896 -39.307 1.00 96.25 689 ARG A O 1
ATOM 5599 N N . GLU A 1 690 ? 18.305 -21.068 -37.479 1.00 95.81 690 GLU A N 1
ATOM 5600 C CA . GLU A 1 690 ? 18.577 -22.328 -38.186 1.00 95.81 690 GLU A CA 1
ATOM 5601 C C . GLU A 1 690 ? 17.329 -22.852 -38.918 1.00 95.81 690 GLU A C 1
ATOM 5603 O O . GLU A 1 690 ? 17.404 -23.260 -40.077 1.00 95.81 690 GLU A O 1
ATOM 5608 N N . VAL A 1 691 ? 16.151 -22.775 -38.288 1.00 94.81 691 VAL A N 1
ATOM 5609 C CA . VAL A 1 691 ? 14.877 -23.119 -38.944 1.00 94.81 691 VAL A CA 1
ATOM 5610 C C . VAL A 1 691 ? 14.591 -22.184 -40.125 1.00 94.81 691 VAL A C 1
ATOM 5612 O O . VAL A 1 691 ? 14.170 -22.655 -41.184 1.00 94.81 691 VAL A O 1
ATOM 5615 N N . ARG A 1 692 ? 14.853 -20.876 -39.983 1.00 95.12 692 ARG A N 1
ATOM 5616 C CA . ARG A 1 692 ? 14.699 -19.908 -41.085 1.00 95.12 692 ARG A CA 1
ATOM 5617 C C . ARG A 1 692 ? 15.671 -20.177 -42.231 1.00 95.12 692 ARG A C 1
ATOM 5619 O O . ARG A 1 692 ? 15.230 -20.201 -43.376 1.00 95.12 692 ARG A O 1
ATOM 5626 N N . ARG A 1 693 ? 16.938 -20.477 -41.932 1.00 94.19 693 ARG A N 1
ATOM 5627 C CA . ARG A 1 693 ? 17.949 -20.898 -42.915 1.00 94.19 693 ARG A CA 1
ATOM 5628 C C . ARG A 1 693 ? 17.461 -22.102 -43.715 1.00 94.19 693 ARG A C 1
ATOM 5630 O O . ARG A 1 693 ? 17.446 -22.058 -44.940 1.00 94.19 693 ARG A O 1
ATOM 5637 N N . ARG A 1 694 ? 16.996 -23.162 -43.037 1.00 92.50 694 ARG A N 1
ATOM 5638 C CA . ARG A 1 694 ? 16.453 -24.364 -43.702 1.00 92.50 694 ARG A CA 1
ATOM 5639 C C . ARG A 1 694 ? 15.239 -24.041 -44.571 1.00 92.50 694 ARG A C 1
ATOM 5641 O O . ARG A 1 694 ? 15.103 -24.602 -45.651 1.00 92.50 694 ARG A O 1
ATOM 5648 N N . ARG A 1 695 ? 14.355 -23.142 -44.124 1.00 93.25 695 ARG A N 1
ATOM 5649 C CA . ARG A 1 695 ? 13.213 -22.684 -44.930 1.00 93.25 695 ARG A CA 1
ATOM 5650 C C . ARG A 1 695 ? 13.673 -21.940 -46.185 1.00 93.25 695 ARG A C 1
ATOM 5652 O O . ARG A 1 695 ? 13.245 -22.312 -47.263 1.00 93.25 695 ARG A O 1
ATOM 5659 N N . ARG A 1 696 ? 14.591 -20.976 -46.061 1.00 92.25 696 ARG A N 1
ATOM 5660 C CA . ARG A 1 696 ? 15.144 -20.232 -47.206 1.00 92.25 696 ARG A CA 1
ATOM 5661 C C . ARG A 1 696 ? 15.849 -21.142 -48.211 1.00 92.25 696 ARG A C 1
ATOM 5663 O O . ARG A 1 696 ? 15.644 -20.986 -49.408 1.00 92.25 696 ARG A O 1
ATOM 5670 N N . LEU A 1 697 ? 16.645 -22.103 -47.735 1.00 92.19 697 LEU A N 1
ATOM 5671 C CA . LEU A 1 697 ? 17.297 -23.088 -48.602 1.00 92.19 697 LEU A CA 1
ATOM 5672 C C . LEU A 1 697 ? 16.269 -23.934 -49.358 1.00 92.19 697 LEU A C 1
ATOM 5674 O O . LEU A 1 697 ? 16.392 -24.081 -50.571 1.00 92.19 697 LEU A O 1
ATOM 5678 N N . ARG A 1 698 ? 15.221 -24.414 -48.675 1.00 92.81 698 ARG A N 1
ATOM 5679 C CA . ARG A 1 698 ? 14.116 -25.123 -49.335 1.00 92.81 698 ARG A CA 1
ATOM 5680 C C . ARG A 1 698 ? 13.393 -24.245 -50.351 1.00 92.81 698 ARG A C 1
ATOM 5682 O O . ARG A 1 698 ? 13.136 -24.716 -51.448 1.00 92.81 698 ARG A O 1
ATOM 5689 N N . ASP A 1 699 ? 13.133 -22.976 -50.039 1.00 93.94 699 ASP A N 1
ATOM 5690 C CA . ASP A 1 699 ? 12.491 -22.036 -50.969 1.00 93.94 699 ASP A CA 1
ATOM 5691 C C . ASP A 1 699 ? 13.357 -21.795 -52.224 1.00 93.94 699 ASP A C 1
ATOM 5693 O O . ASP A 1 699 ? 12.836 -21.731 -53.338 1.00 93.94 699 ASP A O 1
ATOM 5697 N N . LEU A 1 700 ? 14.683 -21.699 -52.072 1.00 93.75 700 LEU A N 1
ATOM 5698 C CA . LEU A 1 700 ? 15.624 -21.584 -53.194 1.00 93.75 700 LEU A CA 1
ATOM 5699 C C . LEU A 1 700 ? 15.665 -22.862 -54.044 1.00 93.75 700 LEU A C 1
ATOM 5701 O O . LEU A 1 700 ? 15.616 -22.782 -55.274 1.00 93.75 700 LEU A O 1
ATOM 5705 N N . GLN A 1 701 ? 15.718 -24.036 -53.408 1.00 95.00 701 GLN A N 1
ATOM 5706 C CA . GLN A 1 701 ? 15.686 -25.325 -54.106 1.00 95.00 701 GLN A CA 1
ATOM 5707 C C . GLN A 1 701 ? 14.361 -25.517 -54.845 1.00 95.00 701 GLN A C 1
ATOM 5709 O O . GLN A 1 701 ? 14.373 -25.860 -56.022 1.00 95.00 701 GLN A O 1
ATOM 5714 N N . LEU A 1 702 ? 13.237 -25.209 -54.195 1.00 95.69 702 LEU A N 1
ATOM 5715 C CA . LEU A 1 702 ? 11.900 -25.215 -54.782 1.00 95.69 702 LEU A CA 1
ATOM 5716 C C . LEU A 1 702 ? 11.856 -24.345 -56.041 1.00 95.69 702 LEU A C 1
ATOM 5718 O O . LEU A 1 702 ? 11.516 -24.838 -57.112 1.00 95.69 702 LEU A O 1
ATOM 5722 N N . ARG A 1 703 ? 12.271 -23.073 -55.950 1.00 95.94 703 ARG A N 1
ATOM 5723 C CA . ARG A 1 703 ? 12.324 -22.170 -57.115 1.00 95.94 703 ARG A CA 1
ATOM 5724 C C . ARG A 1 703 ? 13.199 -22.727 -58.236 1.00 95.94 703 ARG A C 1
ATOM 5726 O O . ARG A 1 703 ? 12.829 -22.617 -59.401 1.00 95.94 703 ARG A O 1
ATOM 5733 N N . THR A 1 704 ? 14.329 -23.339 -57.889 1.00 96.94 704 THR A N 1
ATOM 5734 C CA . THR A 1 704 ? 15.248 -23.947 -58.860 1.00 96.94 704 THR A CA 1
ATOM 5735 C C . THR A 1 704 ? 14.613 -25.149 -59.561 1.00 96.94 704 THR A C 1
ATOM 5737 O O . THR A 1 704 ? 14.637 -25.209 -60.787 1.00 96.94 704 THR A O 1
ATOM 5740 N N . ILE A 1 705 ? 13.993 -26.069 -58.816 1.00 96.75 705 ILE A N 1
ATOM 5741 C CA . ILE A 1 705 ? 13.303 -27.252 -59.358 1.00 96.75 705 ILE A CA 1
ATOM 5742 C C . ILE A 1 705 ? 12.170 -26.821 -60.295 1.00 96.75 705 ILE A C 1
ATOM 5744 O O . ILE A 1 705 ? 12.091 -27.283 -61.433 1.00 96.75 705 ILE A O 1
ATOM 5748 N N . ILE A 1 706 ? 11.346 -25.865 -59.857 1.00 97.44 706 ILE A N 1
ATOM 5749 C CA . ILE A 1 706 ? 10.242 -25.321 -60.657 1.00 97.44 706 ILE A CA 1
ATOM 5750 C C . ILE A 1 706 ? 10.768 -24.667 -61.939 1.00 97.44 706 ILE A C 1
ATOM 5752 O O . ILE A 1 706 ? 10.223 -24.909 -63.015 1.00 97.44 706 ILE A O 1
ATOM 5756 N N . ALA A 1 707 ? 11.858 -23.898 -61.861 1.00 95.69 707 ALA A N 1
ATOM 5757 C CA . ALA A 1 707 ? 12.479 -23.282 -63.032 1.00 95.69 707 ALA A CA 1
ATOM 5758 C C . ALA A 1 707 ? 13.077 -24.314 -64.007 1.00 95.69 707 ALA A C 1
ATOM 5760 O O . ALA A 1 707 ? 12.943 -24.148 -65.220 1.00 95.69 707 ALA A O 1
ATOM 5761 N N . LEU A 1 708 ? 13.717 -25.380 -63.511 1.00 96.50 708 LEU A N 1
ATOM 5762 C CA . LEU A 1 708 ? 14.235 -26.475 -64.345 1.00 96.50 708 LEU A CA 1
ATOM 5763 C C . LEU A 1 708 ? 13.103 -27.186 -65.086 1.00 96.50 708 LEU A C 1
ATOM 5765 O O . LEU A 1 708 ? 13.210 -27.426 -66.291 1.00 96.50 708 LEU A O 1
ATOM 5769 N N . ARG A 1 709 ? 12.000 -27.456 -64.386 1.00 97.44 709 ARG A N 1
ATOM 5770 C CA . ARG A 1 709 ? 10.812 -28.079 -64.967 1.00 97.44 709 ARG A CA 1
ATOM 5771 C C . ARG A 1 709 ? 10.166 -27.182 -66.021 1.00 97.44 709 ARG A C 1
ATOM 5773 O O . ARG A 1 709 ? 9.908 -27.643 -67.124 1.00 97.44 709 ARG A O 1
ATOM 5780 N N . GLN A 1 710 ? 9.967 -25.893 -65.731 1.00 94.31 710 GLN A N 1
ATOM 5781 C CA . GLN A 1 710 ? 9.430 -24.913 -66.694 1.00 94.31 710 GLN A CA 1
ATOM 5782 C C . GLN A 1 710 ? 10.287 -24.772 -67.965 1.00 94.31 710 GLN A C 1
ATOM 5784 O O . GLN A 1 710 ? 9.794 -24.315 -68.989 1.00 94.31 710 GLN A O 1
ATOM 5789 N N . ARG A 1 711 ? 11.575 -25.130 -67.902 1.00 95.12 711 ARG A N 1
ATOM 5790 C CA . ARG A 1 711 ? 12.507 -25.138 -69.042 1.00 95.12 711 ARG A CA 1
ATOM 5791 C C . ARG A 1 711 ? 12.623 -26.511 -69.713 1.00 95.12 711 ARG A C 1
ATOM 5793 O O . ARG A 1 711 ? 13.552 -26.712 -70.494 1.00 95.12 711 ARG A O 1
ATOM 5800 N N . HIS A 1 712 ? 11.748 -27.457 -69.367 1.00 95.38 712 HIS A N 1
ATOM 5801 C CA . HIS A 1 712 ? 11.766 -28.843 -69.843 1.00 95.38 712 HIS A CA 1
ATOM 5802 C C . HIS A 1 712 ? 13.103 -29.564 -69.628 1.00 95.38 712 HIS A C 1
ATOM 5804 O O . HIS A 1 712 ? 13.467 -30.451 -70.394 1.00 95.38 712 HIS A O 1
ATOM 5810 N N . LYS A 1 713 ? 13.871 -29.175 -68.600 1.00 97.69 713 LYS A N 1
ATOM 5811 C CA . LYS A 1 713 ? 15.135 -29.847 -68.251 1.00 97.69 713 LYS A CA 1
ATOM 5812 C C . LYS A 1 713 ? 14.924 -31.098 -67.404 1.00 97.69 713 LYS A C 1
ATOM 5814 O O . LYS A 1 713 ? 15.826 -31.921 -67.326 1.00 97.69 713 LYS A O 1
ATOM 5819 N N . ILE A 1 714 ? 13.757 -31.216 -66.779 1.00 97.75 714 ILE A N 1
ATOM 5820 C CA . ILE A 1 714 ? 13.308 -32.382 -66.017 1.00 97.75 714 ILE A CA 1
ATOM 5821 C C . ILE A 1 714 ? 11.834 -32.638 -66.344 1.00 97.75 714 ILE A C 1
ATOM 5823 O O . ILE A 1 714 ? 11.097 -31.688 -66.626 1.00 97.75 714 ILE A O 1
ATOM 5827 N N . ASP A 1 715 ? 11.418 -33.903 -66.317 1.00 97.75 715 ASP A N 1
ATOM 5828 C CA . ASP A 1 715 ? 10.021 -34.297 -66.508 1.00 97.75 715 ASP A CA 1
ATOM 5829 C C . ASP A 1 715 ? 9.187 -34.124 -65.221 1.00 97.75 715 ASP A C 1
ATOM 5831 O O . ASP A 1 715 ? 9.697 -33.766 -64.154 1.00 97.75 715 ASP A O 1
ATOM 5835 N N . ASP A 1 716 ? 7.873 -34.337 -65.324 1.00 98.00 716 ASP A N 1
ATOM 5836 C CA . ASP A 1 716 ? 6.941 -34.147 -64.207 1.00 98.00 716 ASP A CA 1
ATOM 5837 C C . ASP A 1 716 ? 7.201 -35.128 -63.051 1.00 98.00 716 ASP A C 1
ATOM 5839 O O . ASP A 1 716 ? 7.093 -34.741 -61.885 1.00 98.00 716 ASP A O 1
ATOM 5843 N N . ALA A 1 717 ? 7.582 -36.373 -63.358 1.00 97.50 717 ALA A N 1
ATOM 5844 C CA . ALA A 1 717 ? 7.872 -37.397 -62.356 1.00 97.50 717 ALA A CA 1
ATOM 5845 C C . ALA A 1 717 ? 9.145 -37.062 -61.564 1.00 97.50 717 ALA A C 1
ATOM 5847 O O . ALA A 1 717 ? 9.137 -37.091 -60.332 1.00 97.50 717 ALA A O 1
ATOM 5848 N N . THR A 1 718 ? 10.212 -36.664 -62.259 1.00 97.50 718 THR A N 1
ATOM 5849 C CA . THR A 1 718 ? 11.476 -36.221 -61.659 1.00 97.50 718 THR A CA 1
ATOM 5850 C C . THR A 1 718 ? 11.269 -34.941 -60.860 1.00 97.50 718 THR A C 1
ATOM 5852 O O . THR A 1 718 ? 11.758 -34.837 -59.738 1.00 97.50 718 THR A O 1
ATOM 5855 N N . CYS A 1 719 ? 10.495 -33.981 -61.379 1.00 96.88 719 CYS A N 1
ATOM 5856 C CA . CYS A 1 719 ? 10.136 -32.771 -60.640 1.00 96.88 719 CYS A CA 1
ATOM 5857 C C . CYS A 1 719 ? 9.430 -33.119 -59.324 1.00 96.88 719 CYS A C 1
ATOM 5859 O O . CYS A 1 719 ? 9.853 -32.655 -58.266 1.00 96.88 719 CYS A O 1
ATOM 5861 N N . LEU A 1 720 ? 8.416 -33.991 -59.364 1.00 97.25 720 LEU A N 1
ATOM 5862 C CA . LEU A 1 720 ? 7.699 -34.427 -58.166 1.00 97.25 720 LEU A CA 1
ATOM 5863 C C . LEU A 1 720 ? 8.635 -35.115 -57.162 1.00 97.25 720 LEU A C 1
ATOM 5865 O O . LEU A 1 720 ? 8.615 -34.775 -55.980 1.00 97.25 720 LEU A O 1
ATOM 5869 N N . GLN A 1 721 ? 9.501 -36.021 -57.624 1.00 97.31 721 GLN A N 1
ATOM 5870 C CA . GLN A 1 721 ? 10.491 -36.681 -56.767 1.00 97.31 721 GLN A CA 1
ATOM 5871 C C . GLN A 1 721 ? 11.479 -35.687 -56.143 1.00 97.31 721 GLN A C 1
ATOM 5873 O O . GLN A 1 721 ? 11.785 -35.798 -54.957 1.00 97.31 721 GLN A O 1
ATOM 5878 N N . MET A 1 722 ? 11.949 -34.686 -56.891 1.00 97.44 722 MET A N 1
ATOM 5879 C CA . MET A 1 722 ? 12.835 -33.644 -56.361 1.00 97.44 722 MET A CA 1
ATOM 5880 C C . MET A 1 722 ? 12.121 -32.750 -55.336 1.00 97.44 722 MET A C 1
ATOM 5882 O O . MET A 1 722 ? 12.722 -32.392 -54.323 1.00 97.44 722 MET A O 1
ATOM 5886 N N . LEU A 1 723 ? 10.844 -32.416 -55.561 1.00 95.94 723 LEU A N 1
ATOM 5887 C CA . LEU A 1 723 ? 10.022 -31.650 -54.616 1.00 95.94 723 LEU A CA 1
ATOM 5888 C C . LEU A 1 723 ? 9.793 -32.421 -53.306 1.00 95.94 723 LEU A C 1
ATOM 5890 O O . LEU A 1 723 ? 9.939 -31.855 -52.222 1.00 95.94 723 LEU A O 1
ATOM 5894 N N . LEU A 1 724 ? 9.520 -33.722 -53.391 1.00 95.75 724 LEU A N 1
ATOM 5895 C CA . LEU A 1 724 ? 9.464 -34.604 -52.222 1.00 95.75 724 LEU A CA 1
ATOM 5896 C C . LEU A 1 724 ? 10.838 -34.709 -51.536 1.00 95.75 724 LEU A C 1
ATOM 5898 O O . LEU A 1 724 ? 10.933 -34.658 -50.311 1.00 95.75 724 LEU A O 1
ATOM 5902 N N . GLY A 1 725 ? 11.920 -34.775 -52.319 1.00 95.31 725 GLY A N 1
ATOM 5903 C CA . GLY A 1 725 ? 13.301 -34.872 -51.834 1.00 95.31 725 GLY A CA 1
ATOM 5904 C C . GLY A 1 725 ? 13.777 -33.664 -51.020 1.00 95.31 725 GLY A C 1
ATOM 5905 O O . GLY A 1 725 ? 14.607 -33.822 -50.124 1.00 95.31 725 GLY A O 1
ATOM 5906 N N . ILE A 1 726 ? 13.222 -32.469 -51.254 1.00 95.25 726 ILE A N 1
ATOM 5907 C CA . ILE A 1 726 ? 13.477 -31.279 -50.415 1.00 95.25 726 ILE A CA 1
ATOM 5908 C C . ILE A 1 726 ? 12.588 -31.226 -49.158 1.00 95.25 726 ILE A C 1
ATOM 5910 O O . ILE A 1 726 ? 12.666 -30.273 -48.373 1.00 95.25 726 ILE A O 1
ATOM 5914 N N . GLY A 1 727 ? 11.764 -32.255 -48.937 1.00 93.19 727 GLY A N 1
ATOM 5915 C CA . GLY A 1 727 ? 10.928 -32.432 -47.753 1.00 93.19 727 GLY A CA 1
ATOM 5916 C C . GLY A 1 727 ? 9.599 -31.678 -47.796 1.00 93.19 727 GLY A C 1
ATOM 5917 O O . GLY A 1 727 ? 9.134 -31.250 -46.736 1.00 93.19 727 GLY A O 1
ATOM 5918 N N . LEU A 1 728 ? 9.026 -31.459 -48.987 1.00 94.19 728 LEU A N 1
ATOM 5919 C CA . LEU A 1 728 ? 7.608 -31.110 -49.125 1.00 94.19 728 LEU A CA 1
ATOM 5920 C C . LEU A 1 728 ? 6.760 -32.373 -48.957 1.00 94.19 728 LEU A C 1
ATOM 5922 O O . LEU A 1 728 ? 7.175 -33.456 -49.367 1.00 94.19 728 LEU A O 1
ATOM 5926 N N . ASP A 1 729 ? 5.582 -32.239 -48.357 1.00 96.19 729 ASP A N 1
ATOM 5927 C CA . ASP A 1 729 ? 4.582 -33.301 -48.397 1.00 96.19 729 ASP A CA 1
ATOM 5928 C C . ASP A 1 729 ? 4.019 -33.465 -49.815 1.00 96.19 729 ASP A C 1
ATOM 5930 O O . ASP A 1 729 ? 4.163 -32.593 -50.676 1.00 96.19 729 ASP A O 1
ATOM 5934 N N . GLU A 1 730 ? 3.400 -34.616 -50.059 1.00 96.00 730 GLU A N 1
ATOM 5935 C CA . GLU A 1 730 ? 2.961 -35.010 -51.393 1.00 96.00 730 GLU A CA 1
ATOM 5936 C C . GLU A 1 730 ? 1.914 -34.064 -51.988 1.00 96.00 730 GLU A C 1
ATOM 5938 O O . GLU A 1 730 ? 2.010 -33.723 -53.170 1.00 96.00 730 GLU A O 1
ATOM 5943 N N . ASP A 1 731 ? 0.973 -33.578 -51.179 1.00 96.75 731 ASP A N 1
ATOM 5944 C CA . ASP A 1 731 ? -0.078 -32.670 -51.637 1.00 96.75 731 ASP A CA 1
ATOM 5945 C C . ASP A 1 731 ? 0.515 -31.324 -52.063 1.00 96.75 731 ASP A C 1
ATOM 5947 O O . ASP A 1 731 ? 0.237 -30.830 -53.161 1.00 96.75 731 ASP A O 1
ATOM 5951 N N . TRP A 1 732 ? 1.404 -30.753 -51.246 1.00 96.81 732 TRP A N 1
ATOM 5952 C CA . TRP A 1 732 ? 2.104 -29.518 -51.596 1.00 96.81 732 TRP A CA 1
ATOM 5953 C C . TRP A 1 732 ? 3.054 -29.701 -52.783 1.00 96.81 732 TRP A C 1
ATOM 5955 O O . TRP A 1 732 ? 3.138 -28.811 -53.632 1.00 96.81 732 TRP A O 1
ATOM 5965 N N . ALA A 1 733 ? 3.749 -30.835 -52.888 1.00 96.94 733 ALA A N 1
ATOM 5966 C CA . ALA A 1 733 ? 4.611 -31.134 -54.030 1.00 96.94 733 ALA A CA 1
ATOM 5967 C C . ALA A 1 733 ? 3.800 -31.207 -55.338 1.00 96.94 733 ALA A C 1
ATOM 5969 O O . ALA A 1 733 ? 4.189 -30.598 -56.338 1.00 96.94 733 ALA A O 1
ATOM 5970 N N . ARG A 1 734 ? 2.633 -31.867 -55.319 1.00 97.06 734 ARG A N 1
ATOM 5971 C CA . ARG A 1 734 ? 1.695 -31.907 -56.454 1.00 97.06 734 ARG A CA 1
ATOM 5972 C C . ARG A 1 734 ? 1.149 -30.518 -56.786 1.00 97.06 734 ARG A C 1
ATOM 5974 O O . ARG A 1 734 ? 1.139 -30.142 -57.956 1.00 97.06 734 ARG A O 1
ATOM 5981 N N . ALA A 1 735 ? 0.765 -29.728 -55.783 1.00 96.62 735 ALA A N 1
ATOM 5982 C CA . ALA A 1 735 ? 0.275 -28.365 -55.989 1.00 96.62 735 ALA A CA 1
ATOM 5983 C C . ALA A 1 735 ? 1.328 -27.461 -56.656 1.00 96.62 735 ALA A C 1
ATOM 5985 O O . ALA A 1 735 ? 1.014 -26.719 -57.588 1.00 96.62 735 ALA A O 1
ATOM 5986 N N . TRP A 1 736 ? 2.591 -27.550 -56.231 1.00 97.50 736 TRP A N 1
ATOM 5987 C CA . TRP A 1 736 ? 3.694 -26.809 -56.850 1.00 97.50 736 TRP A CA 1
ATOM 5988 C C . TRP A 1 736 ? 4.004 -27.282 -58.271 1.00 97.50 736 TRP A C 1
ATOM 5990 O O . TRP A 1 736 ? 4.283 -26.451 -59.139 1.00 97.50 736 TRP A O 1
ATOM 6000 N N . LEU A 1 737 ? 3.925 -28.587 -58.535 1.00 97.12 737 LEU A N 1
ATOM 6001 C CA . LEU A 1 737 ? 4.055 -29.125 -59.886 1.00 97.12 737 LEU A CA 1
ATOM 6002 C C . LEU A 1 737 ? 2.949 -28.579 -60.804 1.00 97.12 737 LEU A C 1
ATOM 6004 O O . LEU A 1 737 ? 3.256 -28.083 -61.886 1.00 97.12 737 LEU A O 1
ATOM 6008 N N . GLU A 1 738 ? 1.691 -28.595 -60.360 1.00 97.31 738 GLU A N 1
ATOM 6009 C CA . GLU A 1 738 ? 0.559 -28.032 -61.110 1.00 97.31 738 GLU A CA 1
ATOM 6010 C C . GLU A 1 738 ? 0.700 -26.523 -61.336 1.00 97.31 738 GLU A C 1
ATOM 6012 O O . GLU A 1 738 ? 0.496 -26.039 -62.453 1.00 97.31 738 GLU A O 1
ATOM 6017 N N . TYR A 1 739 ? 1.167 -25.782 -60.327 1.00 97.19 739 TYR A N 1
ATOM 6018 C CA . TYR A 1 739 ? 1.531 -24.372 -60.475 1.00 97.19 739 TYR A CA 1
ATOM 6019 C C . TYR A 1 739 ? 2.598 -24.167 -61.560 1.00 97.19 739 TYR A C 1
ATOM 6021 O O . TYR A 1 739 ? 2.476 -23.263 -62.394 1.00 97.19 739 TYR A O 1
ATOM 6029 N N . ALA A 1 740 ? 3.626 -25.019 -61.604 1.00 96.19 740 ALA A N 1
ATOM 6030 C CA . ALA A 1 740 ? 4.648 -24.967 -62.643 1.00 96.19 740 ALA A CA 1
ATOM 6031 C C . ALA A 1 740 ? 4.059 -25.208 -64.045 1.00 96.19 740 ALA A C 1
ATOM 6033 O O . ALA A 1 740 ? 4.481 -24.534 -64.984 1.00 96.19 740 ALA A O 1
ATOM 6034 N N . LYS A 1 741 ? 3.077 -26.115 -64.198 1.00 96.88 741 LYS A N 1
ATOM 6035 C CA . LYS A 1 741 ? 2.397 -26.357 -65.492 1.00 96.88 741 LYS A CA 1
ATOM 6036 C C . LYS A 1 741 ? 1.512 -25.201 -65.900 1.00 96.88 741 LYS A C 1
ATOM 6038 O O . LYS A 1 741 ? 1.480 -24.836 -67.070 1.00 96.88 741 LYS A O 1
ATOM 6043 N N . ALA A 1 742 ? 0.775 -24.633 -64.953 1.00 96.19 742 ALA A N 1
ATOM 6044 C CA . ALA A 1 742 ? -0.084 -23.484 -65.204 1.00 96.19 742 ALA A CA 1
ATOM 6045 C C . ALA A 1 742 ? 0.739 -22.270 -65.660 1.00 96.19 742 ALA A C 1
ATOM 6047 O O . ALA A 1 742 ? 0.427 -21.659 -66.676 1.00 96.19 742 ALA A O 1
ATOM 6048 N N . THR A 1 743 ? 1.835 -21.969 -64.959 1.00 95.88 743 THR A N 1
ATOM 6049 C CA . THR A 1 743 ? 2.735 -20.858 -65.316 1.00 95.88 743 THR A CA 1
ATOM 6050 C C . THR A 1 743 ? 3.446 -21.063 -66.651 1.00 95.88 743 THR A C 1
ATOM 6052 O O . THR A 1 743 ? 3.675 -20.100 -67.378 1.00 95.88 743 THR A O 1
ATOM 6055 N N . GLU A 1 744 ? 3.785 -22.300 -66.999 1.00 94.69 744 GLU A N 1
ATOM 6056 C CA . GLU A 1 744 ? 4.343 -22.629 -68.309 1.00 94.69 744 GLU A CA 1
ATOM 6057 C C . GLU A 1 744 ? 3.312 -22.469 -69.438 1.00 94.69 744 GLU A C 1
ATOM 6059 O O . GLU A 1 744 ? 3.623 -21.828 -70.441 1.00 94.69 744 GLU A O 1
ATOM 6064 N N . ARG A 1 745 ? 2.082 -22.981 -69.260 1.00 95.00 745 ARG A N 1
ATOM 6065 C CA . ARG A 1 745 ? 0.971 -22.793 -70.214 1.00 95.00 745 ARG A CA 1
ATOM 6066 C C . ARG A 1 745 ? 0.715 -21.314 -70.481 1.00 95.00 745 ARG A C 1
ATOM 6068 O O . ARG A 1 745 ? 0.754 -20.902 -71.633 1.00 95.00 745 ARG A O 1
ATOM 6075 N N . ALA A 1 746 ? 0.604 -20.513 -69.422 1.00 94.75 746 ALA A N 1
ATOM 6076 C CA . ALA A 1 746 ? 0.422 -19.069 -69.542 1.00 94.75 746 ALA A CA 1
ATOM 6077 C C . ALA A 1 746 ? 1.560 -18.401 -70.337 1.00 94.75 746 ALA A C 1
ATOM 6079 O O . ALA A 1 746 ? 1.306 -17.546 -71.180 1.00 94.75 746 ALA A O 1
ATOM 6080 N N . ARG A 1 747 ? 2.823 -18.806 -70.127 1.00 93.44 747 ARG A N 1
ATOM 6081 C CA . ARG A 1 747 ? 3.957 -18.280 -70.911 1.00 93.44 747 ARG A CA 1
ATOM 6082 C C . ARG A 1 747 ? 3.885 -18.658 -72.389 1.00 93.44 747 ARG A C 1
ATOM 6084 O O . ARG A 1 747 ? 4.252 -17.826 -73.205 1.00 93.44 747 ARG A O 1
ATOM 6091 N N . ARG A 1 748 ? 3.436 -19.872 -72.724 1.00 92.38 748 ARG A N 1
ATOM 6092 C CA . ARG A 1 748 ? 3.254 -20.315 -74.119 1.00 92.38 748 ARG A CA 1
ATOM 6093 C C . ARG A 1 748 ? 2.070 -19.647 -74.809 1.00 92.38 748 ARG A C 1
ATOM 6095 O O . ARG A 1 748 ? 2.107 -19.493 -76.011 1.00 92.38 748 ARG A O 1
ATOM 6102 N N . GLU A 1 749 ? 1.028 -19.296 -74.064 1.00 94.19 749 GLU A N 1
ATOM 6103 C CA . GLU A 1 749 ? -0.115 -18.545 -74.598 1.00 94.19 749 GLU A CA 1
ATOM 6104 C C . GLU A 1 749 ? 0.226 -17.067 -74.829 1.00 94.19 749 GLU A C 1
ATOM 6106 O O . GLU A 1 749 ? -0.381 -16.418 -75.673 1.00 94.19 749 GLU A O 1
ATOM 6111 N N . THR A 1 750 ? 1.187 -16.529 -74.067 1.00 92.88 750 THR A N 1
ATOM 6112 C CA . THR A 1 750 ? 1.619 -15.126 -74.181 1.00 92.88 750 THR A CA 1
ATOM 6113 C C . THR A 1 750 ? 2.706 -14.917 -75.246 1.00 92.88 750 THR A C 1
ATOM 6115 O O . THR A 1 750 ? 2.862 -13.797 -75.728 1.00 92.88 750 THR A O 1
ATOM 6118 N N . ALA A 1 751 ? 3.490 -15.953 -75.556 1.00 86.06 751 ALA A N 1
ATOM 6119 C CA . ALA A 1 751 ? 4.559 -15.936 -76.558 1.00 86.06 751 ALA A CA 1
ATOM 6120 C C . ALA A 1 751 ? 4.030 -16.391 -77.917 1.00 86.06 751 ALA A C 1
ATOM 6122 O O . ALA A 1 751 ? 4.432 -15.769 -78.925 1.00 86.06 751 ALA A O 1
#

Secondary structure (DSSP, 8-state):
--SHHHHTTS--------HHHHHHHHHHHHHHHHHHHHTT--SSSHHHHHHHHHHHHHHHHHHHHHTTTS---HHHHHHHHHHHHHHHHHHHHHHHHHHHHS-HHHHHHHHHHHHHHHHHHHHHHHHHHHHTT--HHHHHHHHHHHHHHHHHHHHGGG--SHHHHHHHHHHHHHHHHHHHHHHHHHHHHHHHHHTS-THHHHHHHHHHHTTTSTTS---S--------SSHHHHHHHHHIIIIIHHHHHHHHHHHHHHHHHHHHHHHHHHHHIIIIITTT-HHHHHHHIIIIIHHHHHHHHHHHHHHHHHHHHHHHHHHHHHGGG-S--HHHHHHHHHHHHHHHHHHHHHGGGHHHHTT---TT----THHHHHHHHHHT-HHHHHHHHHHHHHIIIIIHHHHHHHHHHH--PPPPHHHHHHHHHTTSS-HHHHHHHHHHTT--HHHHHHHHHHTS-PPPHHHHHHHHHTTSS-HHHHHHHHHTTT--HHHHHHHHHHHS----HHHHHHHHHTTSS-HHHHHHHHHHTT--HHHHHHHHHHHSPPPPHHHHHHHHHHH---HHHHHHHHHHTT--TTTHHHHHHHHHHHHHHHHHHHHHHHHHHHHHTTSS-HHHHHHHHHTTT--HHHHHHHHHHHHHHHHHHHHHHHHHHHHHHHHHTSS-HHHHHHHHHHTT--HHHHHHHHHHHHHHHHHHHHHHHHHHHHHHHHTTSS-HHHHHHHHHHTT--HHHHHHHHHHHHHHHHHHHHH-